Protein AF-A0A660TGI7-F1 (afdb_monomer_lite)

Secondary structure (DSSP, 8-state):
-----------------TT--HHHHHHHHHHHHHHHHTT-----TTTT-----S---HHHHHHHHHHHHHHHHHHHHHHHHHHHHHHHTT-TTTHHHHHHHHHHHHHHHHHHHHHHHHHHHHHHHHHHHHHHHHHHHHHHHHHHHHHHHHHHHHHHHHHHHHHHHHHHHHHTT--HHHHHHHHHHHHHHHHHHHHHHHHHHHHHHHHHHHHHHHHHHHHHHHHHHHHHHHHHHHHHHHHHHHHHHHHHHHHHHHHHHHHHHHHHHHHHHHHHHHHHHHHHHHHHHHHHHHHHHHHHHHHTT-HHHHHHHHHHHHHHHH-TTTTTSHHHHHHHHHHHHHHHHHHHHHHHHTT---THHHHHHHHHHHHHHHHHHHHHHHHHHHTT-HHHHHHHHHHHHHHSHHHHHHHHHHHHHHHHHHHHHHHHHHHHHHHHHHTT-HHHHHHHHHHHHHHS-TT-HHHHHHHHHHHHHHHHHHHHHHHHHHHHHHHHHHHHHHHHHHHHHHHHHHHHHHHHHHHHHHHHHHHHHHHHHHHHHHHHHHHHHHHHHHHHHHHHHHHHHHHHHHHHHHHHHHHHHHHHHHHHHHHHHHHHHHHHHHHHHHHHHHHHHHHHHHHHHHTT-

Radius of gyration: 73.75 Å; chains: 1; bounding box: 197×77×242 Å

Foldseek 3Di:
DDDDDDDDDPDPDDPPPPPDDPVVVVVVVVVVVVVVVVPDDDDDPPPPDDDDPDDPDVPVVVVVVVVVVCVVVVVVVVVVVVVVVVVVVVVVQPVLVVVLVVVLVVLVVVLVVVLVVLVVVLVVLVVVLVVLVVVLVVLVVVVVVVLVVLLVVLVVVLVVVLVVLLVVLVVVVDDPVVSVVVSVVVSVVSVVVSVVVSVVVVVVSVVVSVVVVVVSVVVSVVSVVVSVVSVVVSVVSVVVSVVVSVVSVVVSVVVVVVVVVVVVVVVVVVVVVVVLVVVLVVVVVVLVVLVVVLLVCVVVVVLVVSLVSLVVSLVVLPDPVQCVRVVSVVCSVVSVVVSVVSNVVSVCVVPDDDPVSVVVSVVVVLLVQLVVLQVQLVVCVVVVNNVSNVVSNVSSCVSVVVSVVVVVVVVVVLLVVLQVQLVVLLVQLVVCVVVLVLVSNLVSLVCSLVSHDPPPVVSNVSSVVSNVVSVVVVVVVVVVVVVVVVVVVVVVVVVVVVVVVVVVVVVVVVVVVVVVVVVVVVVVVVVVVVVVVVVVVVVVVVVVVVVVVVVVVVVVVVVVVVVVVVVVVVVVVVVVVVVVVVVVVVVVVVVVVVVVVVVVVVVVVVVVVVVVVVVVD

Sequence (617 aa):
MSEIIQNKAEDDQLYNIEGFSAEEQLEIRAQIDEISGQNRISISEELFQIIPSKRGGTLPLIINLLGIIAIVAGFFLTTRYFQEKEQAMAMEESSYESSEGSVIEELKRQAEEKLNQKQAEISQIQDELSKLDRESASLRESMDDQIKDKELELRLEMEAALADERARLQSQNISSADLEKQLETFQANRESAFKADIEKFKNESALAIEEKEAELAKAKQIANDILEQANRDKAAIKEDTIQREAELTQQFEAEKEALTRESTEATKKLQELSELQKNEQLIQDQLTGSYSSIIKSIAEGDYPEAKLQIEAVRELLDDPQILRLPSISKRKNIELYFLDSMEKEIQQAGVITTSDFTSMTRAAEVLLSARQSAEYGTEAEKEGKYYDAKRFYNDALATLPQISKAVESLQSIELGDRTAISTEYLNLGNTAIGSGKLNDAIKQYRSAAIGSAPDNIELITKAIDGIEQALQQDRDSALAKVKQDLQKLKSDNEDTVQTLNTEIESSKTDIEKLNSDLALLEKNNTELENEKSKLEQTVADIDKLTSKLEESKKTIDQLNQDLASSTETIDGLNTEARKSAFTIETLNKKAARAVNRAENLELELNDAVNQIVELIN

pLDDT: mean 80.13, std 14.68, range [34.88, 96.25]

Structure (mmCIF, N/CA/C/O backbone):
data_AF-A0A660TGI7-F1
#
_entry.id   AF-A0A660TGI7-F1
#
loop_
_atom_site.group_PDB
_atom_site.id
_atom_site.type_symbol
_atom_site.label_atom_id
_atom_site.label_alt_id
_atom_site.label_comp_id
_atom_site.label_asym_id
_atom_site.label_entity_id
_atom_site.label_seq_id
_atom_site.pdbx_PDB_ins_code
_atom_site.Cartn_x
_atom_site.Cartn_y
_atom_site.Cartn_z
_atom_site.occupancy
_atom_site.B_iso_or_equiv
_atom_site.auth_seq_id
_atom_site.auth_comp_id
_atom_site.auth_asym_id
_atom_site.auth_atom_id
_atom_site.pdbx_PDB_model_num
ATOM 1 N N . MET A 1 1 ? 80.776 -63.688 -18.255 1.00 38.75 1 MET A N 1
ATOM 2 C CA . MET A 1 1 ? 79.925 -63.326 -19.402 1.00 38.75 1 MET A CA 1
ATOM 3 C C . MET A 1 1 ? 79.112 -62.117 -18.953 1.00 38.75 1 MET A C 1
ATOM 5 O O . MET A 1 1 ? 78.231 -62.311 -18.133 1.00 38.75 1 MET A O 1
ATOM 9 N N . SER A 1 2 ? 79.659 -60.895 -19.047 1.00 35.59 2 SER A N 1
ATOM 10 C CA . SER A 1 2 ? 79.488 -59.944 -20.178 1.00 35.59 2 SER A CA 1
ATOM 11 C C . SER A 1 2 ? 77.995 -59.649 -20.393 1.00 35.59 2 SER A C 1
ATOM 13 O O . SER A 1 2 ? 77.280 -60.566 -20.760 1.00 35.59 2 SER A O 1
ATOM 15 N N . GLU A 1 3 ? 77.443 -58.474 -20.090 1.00 36.66 3 GLU A N 1
ATOM 16 C CA . GLU A 1 3 ? 77.910 -57.120 -20.408 1.00 36.66 3 GLU A CA 1
ATOM 17 C C . GLU A 1 3 ? 77.632 -56.090 -19.304 1.00 36.66 3 GLU A C 1
ATOM 19 O O . GLU A 1 3 ? 76.648 -56.146 -18.571 1.00 36.66 3 GLU A O 1
ATOM 24 N N . ILE A 1 4 ? 78.546 -55.127 -19.247 1.00 37.06 4 ILE A N 1
ATOM 25 C CA . ILE A 1 4 ? 78.492 -53.876 -18.503 1.00 37.06 4 ILE A CA 1
ATOM 26 C C . ILE A 1 4 ? 77.786 -52.863 -19.407 1.00 37.06 4 ILE A C 1
ATOM 28 O O . ILE A 1 4 ? 78.286 -52.587 -20.494 1.00 37.06 4 ILE A O 1
ATOM 32 N N . ILE A 1 5 ? 76.683 -52.268 -18.951 1.00 43.22 5 ILE A N 1
ATOM 33 C CA . ILE A 1 5 ? 76.206 -50.986 -19.484 1.00 43.22 5 ILE A CA 1
ATOM 34 C C . ILE A 1 5 ? 76.422 -49.949 -18.387 1.00 43.22 5 ILE A C 1
ATOM 36 O O . ILE A 1 5 ? 75.661 -49.836 -17.429 1.00 43.22 5 ILE A O 1
ATOM 40 N N . GLN A 1 6 ? 77.536 -49.232 -18.525 1.00 36.91 6 GLN A N 1
ATOM 41 C CA . GLN A 1 6 ? 77.757 -47.936 -17.903 1.00 36.91 6 GLN A CA 1
ATOM 42 C C . GLN A 1 6 ? 76.771 -46.950 -18.528 1.00 36.91 6 GLN A C 1
ATOM 44 O O . GLN A 1 6 ? 76.826 -46.730 -19.734 1.00 36.91 6 GLN A O 1
ATOM 49 N N . ASN A 1 7 ? 75.928 -46.317 -17.715 1.00 34.88 7 ASN A N 1
ATOM 50 C CA . ASN A 1 7 ? 75.354 -45.030 -18.083 1.00 34.88 7 ASN A CA 1
ATOM 51 C C . ASN A 1 7 ? 75.832 -44.003 -17.059 1.00 34.88 7 ASN A C 1
ATOM 53 O O . ASN A 1 7 ? 75.334 -43.900 -15.940 1.00 34.88 7 ASN A O 1
ATOM 57 N N . LYS A 1 8 ? 76.928 -43.356 -17.448 1.00 35.53 8 LYS A N 1
ATOM 58 C CA . LYS A 1 8 ? 77.575 -42.238 -16.779 1.00 35.53 8 LYS A CA 1
ATOM 59 C C . LYS A 1 8 ? 76.734 -41.012 -17.125 1.00 35.53 8 LYS A C 1
ATOM 61 O O . LYS A 1 8 ? 76.671 -40.649 -18.292 1.00 35.53 8 LYS A O 1
ATOM 66 N N . ALA A 1 9 ? 76.053 -40.441 -16.135 1.00 37.44 9 ALA A N 1
ATOM 67 C CA . ALA A 1 9 ? 75.358 -39.175 -16.305 1.00 37.44 9 ALA A CA 1
ATOM 68 C C . ALA A 1 9 ? 76.397 -38.086 -16.603 1.00 37.44 9 ALA A C 1
ATOM 70 O O . ALA A 1 9 ? 77.272 -37.800 -15.784 1.00 37.44 9 ALA A O 1
ATOM 71 N N . GLU A 1 10 ? 76.331 -37.561 -17.821 1.00 41.91 10 GLU A N 1
ATOM 72 C CA . GLU A 1 10 ? 76.831 -36.243 -18.175 1.00 41.91 10 GLU A CA 1
ATOM 73 C C . GLU A 1 10 ? 75.951 -35.220 -17.455 1.00 41.91 10 GLU A C 1
ATOM 75 O O . GLU A 1 10 ? 74.806 -35.022 -17.835 1.00 41.91 10 GLU A O 1
ATOM 80 N N . ASP A 1 11 ? 76.478 -34.614 -16.396 1.00 40.75 11 ASP A N 1
ATOM 81 C CA . ASP A 1 11 ? 75.988 -33.343 -15.855 1.00 40.75 11 ASP A CA 1
ATOM 82 C C . ASP A 1 11 ? 77.195 -32.596 -15.277 1.00 40.75 11 ASP A C 1
ATOM 84 O O . ASP A 1 11 ? 77.340 -32.355 -14.084 1.00 40.75 11 ASP A O 1
ATOM 88 N N . ASP A 1 12 ? 78.132 -32.299 -16.177 1.00 46.47 12 ASP A N 1
ATOM 89 C CA . ASP A 1 12 ? 79.212 -31.338 -15.965 1.00 46.47 12 ASP A CA 1
ATOM 90 C C . ASP A 1 12 ? 78.967 -30.185 -16.952 1.00 46.47 12 ASP A C 1
ATOM 92 O O . ASP A 1 12 ? 79.667 -30.002 -17.950 1.00 46.47 12 ASP A O 1
ATOM 96 N N . GLN A 1 13 ? 77.890 -29.431 -16.712 1.00 42.09 13 GLN A N 1
ATOM 97 C CA . GLN A 1 13 ? 77.684 -28.121 -17.322 1.00 42.09 13 GLN A CA 1
ATOM 98 C C . GLN A 1 13 ? 77.611 -27.043 -16.242 1.00 42.09 13 GLN A C 1
ATOM 100 O O . GLN A 1 13 ? 76.618 -26.854 -15.548 1.00 42.09 13 GLN A O 1
ATOM 105 N N . LEU A 1 14 ? 78.755 -26.370 -16.129 1.00 41.22 14 LEU A N 1
ATOM 106 C CA . LEU A 1 14 ? 78.992 -25.005 -15.678 1.00 41.22 14 LEU A CA 1
ATOM 107 C C . LEU A 1 14 ? 77.749 -24.176 -15.299 1.00 41.22 14 LEU A C 1
ATOM 109 O O . LEU A 1 14 ? 77.090 -23.599 -16.160 1.00 41.22 14 LEU A O 1
ATOM 113 N N . TYR A 1 15 ? 77.601 -23.916 -14.000 1.00 47.25 15 TYR A N 1
ATOM 114 C CA . TYR A 1 15 ? 77.160 -22.607 -13.519 1.00 47.25 15 TYR A CA 1
ATOM 115 C C . TYR A 1 15 ? 78.355 -21.913 -12.868 1.00 47.25 15 TYR A C 1
ATOM 117 O O . TYR A 1 15 ? 78.576 -22.000 -11.662 1.00 47.25 15 TYR A O 1
ATOM 125 N N . ASN A 1 16 ? 79.157 -21.234 -13.689 1.00 50.06 16 ASN A N 1
ATOM 126 C CA . ASN A 1 16 ? 80.041 -20.187 -13.191 1.00 50.06 16 ASN A CA 1
ATOM 127 C C . ASN A 1 16 ? 79.142 -18.984 -12.886 1.00 50.06 16 ASN A C 1
ATOM 129 O O . ASN A 1 16 ? 78.763 -18.241 -13.788 1.00 50.06 16 ASN A O 1
ATOM 133 N N . ILE A 1 17 ? 78.728 -18.843 -11.628 1.00 54.16 17 ILE A N 1
ATOM 134 C CA . ILE A 1 17 ? 78.003 -17.655 -11.180 1.00 54.16 17 ILE A CA 1
ATOM 135 C C . ILE A 1 17 ? 79.047 -16.543 -11.032 1.00 54.16 17 ILE A C 1
ATOM 137 O O . ILE A 1 17 ? 79.748 -16.465 -10.022 1.00 54.16 17 ILE A O 1
ATOM 141 N N . GLU A 1 18 ? 79.205 -15.724 -12.071 1.00 54.88 18 GLU A N 1
ATOM 142 C CA . GLU A 1 18 ? 80.010 -14.504 -11.993 1.00 54.88 18 GLU A CA 1
ATOM 143 C C . GLU A 1 18 ? 79.379 -13.534 -10.986 1.00 54.88 18 GLU A C 1
ATOM 145 O O . GLU A 1 18 ? 78.191 -13.226 -11.064 1.00 54.88 18 GLU A O 1
ATOM 150 N N . GLY A 1 19 ? 80.190 -13.059 -10.036 1.00 57.53 19 GLY A N 1
ATOM 151 C CA . GLY A 1 19 ? 79.794 -12.057 -9.040 1.00 57.53 19 GLY A CA 1
ATOM 152 C C . GLY A 1 19 ? 80.008 -12.451 -7.577 1.00 57.53 19 GLY A C 1
ATOM 153 O O . GLY A 1 19 ? 79.919 -11.574 -6.726 1.00 57.53 19 GLY A O 1
ATOM 154 N N . PHE A 1 20 ? 80.342 -13.711 -7.280 1.00 59.25 20 PHE A N 1
ATOM 155 C CA . PHE A 1 20 ? 80.609 -14.180 -5.912 1.00 59.25 20 PHE A CA 1
ATOM 156 C C . PHE A 1 20 ? 82.044 -14.684 -5.762 1.00 59.25 20 PHE A C 1
ATOM 158 O O . PHE A 1 20 ? 82.578 -15.364 -6.642 1.00 59.25 20 PHE A O 1
ATOM 165 N N . SER A 1 21 ? 82.673 -14.350 -4.640 1.00 69.12 21 SER A N 1
ATOM 166 C CA . SER A 1 21 ? 83.994 -14.851 -4.269 1.00 69.12 21 SER A CA 1
ATOM 167 C C . SER A 1 21 ? 83.955 -16.357 -3.958 1.00 69.12 21 SER A C 1
ATOM 169 O O . SER A 1 21 ? 82.910 -16.927 -3.642 1.00 69.12 21 SER A O 1
ATOM 171 N N . ALA A 1 22 ? 85.108 -17.030 -4.035 1.00 64.81 22 ALA A N 1
ATOM 172 C CA . ALA A 1 22 ? 85.204 -18.467 -3.754 1.00 64.81 22 ALA A CA 1
ATOM 173 C C . ALA A 1 22 ? 84.795 -18.835 -2.309 1.00 64.81 22 ALA A C 1
ATOM 175 O O . ALA A 1 22 ? 84.386 -19.969 -2.062 1.00 64.81 22 ALA A O 1
ATOM 176 N N . GLU A 1 23 ? 84.872 -17.885 -1.370 1.00 65.44 23 GLU A N 1
ATOM 177 C CA . GLU A 1 23 ? 84.398 -18.052 0.011 1.00 65.44 23 GLU A CA 1
ATOM 178 C C . GLU A 1 23 ? 82.865 -17.976 0.108 1.00 65.44 23 GLU A C 1
ATOM 180 O O . GLU A 1 23 ? 82.259 -18.831 0.751 1.00 65.44 23 GLU A O 1
ATOM 185 N N . GLU A 1 24 ? 82.216 -17.060 -0.616 1.00 61.16 24 GLU A N 1
ATOM 186 C CA . GLU A 1 24 ? 80.746 -16.942 -0.638 1.00 61.16 24 GLU A CA 1
ATOM 187 C C . GLU A 1 24 ? 80.073 -18.165 -1.277 1.00 61.16 24 GLU A C 1
ATOM 189 O O . GLU A 1 24 ? 79.011 -18.604 -0.840 1.00 61.16 24 GLU A O 1
ATOM 194 N N . GLN A 1 25 ? 80.708 -18.787 -2.274 1.00 66.12 25 GLN A N 1
ATOM 195 C CA . GLN A 1 25 ? 80.192 -20.023 -2.874 1.00 66.12 25 GLN A CA 1
ATOM 196 C C . GLN A 1 25 ? 80.262 -21.227 -1.918 1.00 66.12 25 GLN A C 1
ATOM 198 O O . GLN A 1 25 ? 79.430 -22.133 -2.010 1.00 66.12 25 GLN A O 1
ATOM 203 N N . LEU A 1 26 ? 81.233 -21.249 -0.999 1.00 70.19 26 LEU A N 1
ATOM 204 C CA . LEU A 1 26 ? 81.331 -22.271 0.048 1.00 70.19 26 LEU A CA 1
ATOM 205 C C . LEU A 1 26 ? 80.289 -22.048 1.150 1.00 70.19 26 LEU A C 1
ATOM 207 O O . LEU A 1 26 ? 79.690 -23.015 1.619 1.00 70.19 26 LEU A O 1
ATOM 211 N N . GLU A 1 27 ? 80.019 -20.794 1.510 1.00 67.69 27 GLU A N 1
ATOM 212 C CA . GLU A 1 27 ? 79.008 -20.434 2.509 1.00 67.69 27 GLU A CA 1
ATOM 213 C C . GLU A 1 27 ? 77.580 -20.728 2.022 1.00 67.69 27 GLU A C 1
ATOM 215 O O . GLU A 1 27 ? 76.783 -21.316 2.753 1.00 67.69 27 GLU A O 1
ATOM 220 N N . ILE A 1 28 ? 77.278 -20.440 0.751 1.00 66.75 28 ILE A N 1
ATOM 221 C CA . ILE A 1 28 ? 75.985 -20.776 0.133 1.00 66.75 28 ILE A CA 1
ATOM 222 C C . ILE A 1 28 ? 75.769 -22.296 0.097 1.00 66.75 28 ILE A C 1
ATOM 224 O O . ILE A 1 28 ? 74.666 -22.772 0.361 1.00 66.75 28 ILE A O 1
ATOM 228 N N . ARG A 1 29 ? 76.816 -23.087 -0.177 1.00 67.06 29 ARG A N 1
ATOM 229 C CA . ARG A 1 29 ? 76.722 -24.558 -0.138 1.00 67.06 29 ARG A CA 1
ATOM 230 C C . ARG A 1 29 ? 76.482 -25.082 1.276 1.00 67.06 29 ARG A C 1
ATOM 232 O O . ARG A 1 29 ? 75.646 -25.963 1.448 1.00 67.06 29 ARG A O 1
ATOM 239 N N . ALA A 1 30 ? 77.148 -24.507 2.277 1.00 70.62 30 ALA A N 1
ATOM 240 C CA . ALA A 1 30 ? 76.922 -24.862 3.675 1.00 70.62 30 ALA A CA 1
ATOM 241 C C . ALA A 1 30 ? 75.482 -24.545 4.124 1.00 70.62 30 ALA A C 1
ATOM 243 O O . ALA A 1 30 ? 74.854 -25.373 4.780 1.00 70.62 30 ALA A O 1
ATOM 244 N N . GLN A 1 31 ? 74.921 -23.405 3.701 1.00 65.25 31 GLN A N 1
ATOM 245 C CA . GLN A 1 31 ? 73.529 -23.038 3.992 1.00 65.25 31 GLN A CA 1
ATOM 246 C C . GLN A 1 31 ? 72.509 -23.940 3.275 1.00 65.25 31 GLN A C 1
ATOM 248 O O . GLN A 1 31 ? 71.467 -24.262 3.844 1.00 65.25 31 GLN A O 1
ATOM 253 N N . ILE A 1 32 ? 72.801 -24.398 2.051 1.00 60.56 32 ILE A N 1
ATOM 254 C CA . ILE A 1 32 ? 71.945 -25.354 1.327 1.00 60.56 32 ILE A CA 1
ATOM 255 C C . ILE A 1 32 ? 71.936 -26.722 2.025 1.00 60.56 32 ILE A C 1
ATOM 257 O O . ILE A 1 32 ? 70.864 -27.308 2.188 1.00 60.56 32 ILE A O 1
ATOM 261 N N . ASP A 1 33 ? 73.087 -27.214 2.488 1.00 62.25 33 ASP A N 1
ATOM 262 C CA . ASP A 1 33 ? 73.165 -28.481 3.226 1.00 62.25 33 ASP A CA 1
ATOM 263 C C . ASP A 1 33 ? 72.492 -28.392 4.611 1.00 62.25 33 ASP A C 1
ATOM 265 O O . ASP A 1 33 ? 71.848 -29.349 5.048 1.00 62.25 33 ASP A O 1
ATOM 269 N N . GLU A 1 34 ? 72.550 -27.234 5.276 1.00 64.38 34 GLU A N 1
ATOM 270 C CA . GLU A 1 34 ? 71.865 -26.986 6.553 1.00 64.38 34 GLU A CA 1
ATOM 271 C C . GLU A 1 34 ? 70.332 -26.934 6.396 1.00 64.38 34 GLU A C 1
ATOM 273 O O . GLU A 1 34 ? 69.601 -27.557 7.175 1.00 64.38 34 GLU A O 1
ATOM 278 N N . ILE A 1 35 ? 69.830 -26.293 5.333 1.00 58.56 35 ILE A N 1
ATOM 279 C CA . ILE A 1 35 ? 68.392 -26.233 5.011 1.00 58.56 35 ILE A CA 1
ATOM 280 C C . ILE A 1 35 ? 67.869 -27.595 4.511 1.00 58.56 35 ILE A C 1
ATOM 282 O O . ILE A 1 35 ? 66.729 -27.971 4.799 1.00 58.56 35 ILE A O 1
ATOM 286 N N . SER A 1 36 ? 68.703 -28.381 3.824 1.00 54.50 36 SER A N 1
ATOM 287 C CA . SER A 1 36 ? 68.361 -29.736 3.364 1.00 54.50 36 SER A CA 1
ATOM 288 C C . SER A 1 36 ? 68.425 -30.781 4.496 1.00 54.50 36 SER A C 1
ATOM 290 O O . SER A 1 36 ? 67.695 -31.777 4.481 1.00 54.50 36 SER A O 1
ATOM 292 N N . GLY A 1 37 ? 69.231 -30.532 5.536 1.00 56.31 37 GLY A N 1
ATOM 293 C CA . GLY A 1 37 ? 69.324 -31.363 6.741 1.00 56.31 37 GLY A CA 1
ATOM 294 C C . GLY A 1 37 ? 68.135 -31.233 7.703 1.00 56.31 37 GLY A C 1
ATOM 295 O O . GLY A 1 37 ? 67.756 -32.222 8.332 1.00 56.31 37 GLY A O 1
ATOM 296 N N . GLN A 1 38 ? 67.503 -30.055 7.793 1.00 53.12 38 GLN A N 1
ATOM 297 C CA . GLN A 1 38 ? 66.392 -29.799 8.728 1.00 53.12 38 GLN A CA 1
ATOM 298 C C . GLN A 1 38 ? 65.009 -30.289 8.249 1.00 53.12 38 GLN A C 1
ATOM 300 O O . GLN A 1 38 ? 64.080 -30.328 9.051 1.00 53.12 38 GLN A O 1
ATOM 305 N N . ASN A 1 39 ? 64.864 -30.728 6.990 1.00 47.66 39 ASN A N 1
ATOM 306 C CA . ASN A 1 39 ? 63.575 -31.147 6.407 1.00 47.66 39 ASN A CA 1
ATOM 307 C C . ASN A 1 39 ? 63.543 -32.585 5.851 1.00 47.66 39 ASN A C 1
ATOM 309 O O . ASN A 1 39 ? 62.705 -32.922 5.011 1.00 47.66 39 ASN A O 1
ATOM 313 N N . ARG A 1 40 ? 64.408 -33.486 6.336 1.00 44.09 40 ARG A N 1
ATOM 314 C CA . ARG A 1 40 ? 64.270 -34.920 6.033 1.00 44.09 40 ARG A CA 1
ATOM 315 C C . ARG A 1 40 ? 63.179 -35.562 6.894 1.00 44.09 40 ARG A C 1
ATOM 317 O O . ARG A 1 40 ? 63.419 -35.968 8.027 1.00 44.09 40 ARG A O 1
ATOM 324 N N . ILE A 1 41 ? 61.987 -35.716 6.321 1.00 44.06 41 ILE A N 1
ATOM 325 C CA . ILE A 1 41 ? 60.965 -36.636 6.835 1.00 44.06 41 ILE A CA 1
ATOM 326 C C . ILE A 1 41 ? 61.448 -38.065 6.552 1.00 44.06 41 ILE A C 1
ATOM 328 O O . ILE A 1 41 ? 61.533 -38.491 5.400 1.00 44.06 41 ILE A O 1
ATOM 332 N N . SER A 1 42 ? 61.792 -38.804 7.605 1.00 45.47 42 SER A N 1
ATOM 333 C CA . SER A 1 42 ? 62.119 -40.229 7.530 1.00 45.47 42 SER A CA 1
ATOM 334 C C . SER A 1 42 ? 60.865 -41.030 7.172 1.00 45.47 42 SER A C 1
ATOM 336 O O . SER A 1 42 ? 59.950 -41.155 7.983 1.00 45.47 42 SER A O 1
ATOM 338 N N . ILE A 1 43 ? 60.817 -41.570 5.956 1.00 46.75 43 ILE A N 1
ATOM 339 C CA . ILE A 1 43 ? 59.764 -42.485 5.505 1.00 46.75 43 ILE A CA 1
ATOM 340 C C . ILE A 1 43 ? 60.006 -43.840 6.184 1.00 46.75 43 ILE A C 1
ATOM 342 O O . ILE A 1 43 ? 60.960 -44.536 5.840 1.00 46.75 43 ILE A O 1
ATOM 346 N N . SER A 1 44 ? 59.176 -44.204 7.165 1.00 47.66 44 SER A N 1
ATOM 347 C CA . SER A 1 44 ? 59.139 -45.551 7.744 1.00 47.66 44 SER A CA 1
ATOM 348 C C . SER A 1 44 ? 58.036 -46.400 7.099 1.00 47.66 44 SER A C 1
ATOM 350 O O . SER A 1 44 ? 56.984 -45.910 6.688 1.00 47.66 44 SER A O 1
ATOM 352 N N . GLU A 1 45 ? 58.294 -47.703 7.017 1.00 49.69 45 GLU A N 1
ATOM 353 C CA . GLU A 1 45 ? 57.546 -48.714 6.251 1.00 49.69 45 GLU A CA 1
ATOM 354 C C . GLU A 1 45 ? 56.167 -49.090 6.849 1.00 49.69 45 GLU A C 1
ATOM 356 O O . GLU A 1 45 ? 55.497 -49.996 6.363 1.00 49.69 45 GLU A O 1
ATOM 361 N N . GLU A 1 46 ? 55.693 -48.354 7.862 1.00 48.84 46 GLU A N 1
ATOM 362 C CA . GLU A 1 46 ? 54.338 -48.481 8.431 1.00 48.84 46 GLU A CA 1
ATOM 363 C C . GLU A 1 46 ? 53.295 -47.562 7.759 1.00 48.84 46 GLU A C 1
ATOM 365 O O . GLU A 1 46 ? 52.098 -47.715 7.993 1.00 48.84 46 GLU A O 1
ATOM 370 N N . LEU A 1 47 ? 53.704 -46.650 6.864 1.00 44.44 47 LEU A N 1
ATOM 371 C CA . LEU A 1 47 ? 52.797 -45.710 6.178 1.00 44.44 47 LEU A CA 1
ATOM 372 C C . LEU A 1 47 ? 52.082 -46.286 4.934 1.00 44.44 47 LEU A C 1
ATOM 374 O O . LEU A 1 47 ? 51.299 -45.582 4.299 1.00 44.44 47 LEU A O 1
ATOM 378 N N . PHE A 1 48 ? 52.306 -47.562 4.595 1.00 46.09 48 PHE A N 1
ATOM 379 C CA . PHE A 1 48 ? 51.778 -48.201 3.375 1.00 46.09 48 PHE A CA 1
ATOM 380 C C . PHE A 1 48 ? 50.744 -49.320 3.600 1.00 46.09 48 PHE A C 1
ATOM 382 O O . PHE A 1 48 ? 50.472 -50.093 2.682 1.00 46.09 48 PHE A O 1
ATOM 389 N N . GLN A 1 49 ? 50.094 -49.403 4.765 1.00 51.59 49 GLN A N 1
ATOM 390 C CA . GLN A 1 49 ? 48.932 -50.290 4.943 1.00 51.59 49 GLN A CA 1
ATOM 391 C C . GLN A 1 49 ? 47.616 -49.506 4.983 1.00 51.59 49 GLN A C 1
ATOM 393 O O . GLN A 1 49 ? 47.081 -49.184 6.041 1.00 51.59 49 GLN A O 1
ATOM 398 N N . ILE A 1 50 ? 47.055 -49.236 3.801 1.00 48.75 50 ILE A N 1
ATOM 399 C CA . ILE A 1 50 ? 45.677 -48.751 3.661 1.00 48.75 50 ILE A CA 1
ATOM 400 C C . ILE A 1 50 ? 44.748 -49.963 3.553 1.00 48.75 50 ILE A C 1
ATOM 402 O O . ILE A 1 50 ? 44.666 -50.614 2.513 1.00 48.75 50 ILE A O 1
ATOM 406 N N . ILE A 1 51 ? 44.009 -50.244 4.627 1.00 50.94 51 ILE A N 1
ATOM 407 C CA . ILE A 1 51 ? 42.835 -51.122 4.598 1.00 50.94 51 ILE A CA 1
ATOM 408 C C . ILE A 1 51 ? 41.624 -50.251 4.206 1.00 50.94 51 ILE A C 1
ATOM 410 O O . ILE A 1 51 ? 41.267 -49.337 4.953 1.00 50.94 51 ILE A O 1
ATOM 414 N N . PRO A 1 52 ? 40.970 -50.477 3.051 1.00 47.53 52 PRO A N 1
ATOM 415 C CA . PRO A 1 52 ? 39.859 -49.639 2.603 1.00 47.53 52 PRO A CA 1
ATOM 416 C C . PRO A 1 52 ? 38.583 -49.925 3.409 1.00 47.53 52 PRO A C 1
ATOM 418 O O . PRO A 1 52 ? 38.040 -51.027 3.375 1.00 47.53 52 PRO A O 1
ATOM 421 N N . SER A 1 53 ? 38.066 -48.912 4.115 1.00 52.41 53 SER A N 1
ATOM 422 C CA . SER A 1 53 ? 36.899 -49.060 5.001 1.00 52.41 53 SER A CA 1
ATOM 423 C C . SER A 1 53 ? 35.537 -49.019 4.283 1.00 52.41 53 SER A C 1
ATOM 425 O O . SER A 1 53 ? 34.539 -49.431 4.873 1.00 52.41 53 SER A O 1
ATOM 427 N N . LYS A 1 54 ? 35.426 -48.578 3.015 1.00 50.31 54 LYS A N 1
ATOM 428 C CA . LYS A 1 54 ? 34.123 -48.532 2.310 1.00 50.31 54 LYS A CA 1
ATOM 429 C C . LYS A 1 54 ? 34.228 -48.866 0.818 1.00 50.31 54 LYS A C 1
ATOM 431 O O . LYS A 1 54 ? 35.067 -48.328 0.103 1.00 50.31 54 LYS A O 1
ATOM 436 N N . ARG A 1 55 ? 33.346 -49.764 0.357 1.00 48.84 55 ARG A N 1
ATOM 437 C CA . ARG A 1 55 ? 33.221 -50.232 -1.036 1.00 48.84 55 ARG A CA 1
ATOM 438 C C . ARG A 1 55 ? 32.821 -49.070 -1.960 1.00 48.84 55 ARG A C 1
ATOM 440 O O . ARG A 1 55 ? 31.732 -48.517 -1.824 1.00 48.84 55 ARG A O 1
ATOM 447 N N . GLY A 1 56 ? 33.699 -48.713 -2.897 1.00 49.53 56 GLY A N 1
ATOM 448 C CA . GLY A 1 56 ? 33.510 -47.628 -3.863 1.00 49.53 56 GLY A CA 1
ATOM 449 C C . GLY A 1 56 ? 32.581 -47.997 -5.020 1.00 49.53 56 GLY A C 1
ATOM 450 O O . GLY A 1 56 ? 33.051 -48.345 -6.096 1.00 49.53 56 GLY A O 1
ATOM 451 N N . GLY A 1 57 ? 31.267 -47.906 -4.802 1.00 55.41 57 GLY A N 1
ATOM 452 C CA . GLY A 1 57 ? 30.260 -48.029 -5.869 1.00 55.41 57 GLY A CA 1
ATOM 453 C C . GLY A 1 57 ? 29.467 -46.747 -6.153 1.00 55.41 57 GLY A C 1
ATOM 454 O O . GLY A 1 57 ? 28.909 -46.602 -7.233 1.00 55.41 57 GLY A O 1
ATOM 455 N N . THR A 1 58 ? 29.405 -45.802 -5.211 1.00 54.56 58 THR A N 1
ATOM 456 C CA . THR A 1 58 ? 28.447 -44.682 -5.269 1.00 54.56 58 THR A CA 1
ATOM 457 C C . THR A 1 58 ? 29.005 -43.406 -5.896 1.00 54.56 58 THR A C 1
ATOM 459 O O . THR A 1 58 ? 28.256 -42.677 -6.537 1.00 54.56 58 THR A O 1
ATOM 462 N N . LEU A 1 59 ? 30.310 -43.142 -5.776 1.00 52.84 59 LEU A N 1
ATOM 463 C CA . LEU A 1 59 ? 30.923 -41.923 -6.319 1.00 52.84 59 LEU A CA 1
ATOM 464 C C . LEU A 1 59 ? 30.827 -41.824 -7.861 1.00 52.84 59 LEU A C 1
ATOM 466 O O . LEU A 1 59 ? 30.423 -40.771 -8.349 1.00 52.84 59 LEU A O 1
ATOM 470 N N . PRO A 1 60 ? 31.092 -42.898 -8.641 1.00 55.69 60 PRO A N 1
ATOM 471 C CA . PRO A 1 60 ? 30.943 -42.852 -10.100 1.00 55.69 60 PRO A CA 1
ATOM 472 C C . PRO A 1 60 ? 29.483 -42.669 -10.537 1.00 55.69 60 PRO A C 1
ATOM 474 O O . PRO A 1 60 ? 29.207 -42.007 -11.533 1.00 55.69 60 PRO A O 1
ATOM 477 N N . LEU A 1 61 ? 28.535 -43.219 -9.769 1.00 57.50 61 LEU A N 1
ATOM 478 C CA . LEU A 1 61 ? 27.100 -43.078 -10.025 1.00 57.50 61 LEU A CA 1
ATOM 479 C C . LEU A 1 61 ? 26.616 -41.643 -9.801 1.00 57.50 61 LEU A C 1
ATOM 481 O O . LEU A 1 61 ? 25.858 -41.133 -10.617 1.00 57.50 61 LEU A O 1
ATOM 485 N N . ILE A 1 62 ? 27.084 -40.976 -8.742 1.00 62.00 62 ILE A N 1
ATOM 486 C CA . ILE A 1 62 ? 26.732 -39.576 -8.459 1.00 62.00 62 ILE A CA 1
ATOM 487 C C . ILE A 1 62 ? 27.314 -38.645 -9.528 1.00 62.00 62 ILE A C 1
ATOM 489 O O . ILE A 1 62 ? 26.626 -37.736 -9.982 1.00 62.00 62 ILE A O 1
ATOM 493 N N . ILE A 1 63 ? 28.548 -38.896 -9.973 1.00 66.38 63 ILE A N 1
ATOM 494 C CA . ILE A 1 63 ? 29.193 -38.096 -11.024 1.00 66.38 63 ILE A CA 1
ATOM 495 C C . ILE A 1 63 ? 28.462 -38.264 -12.361 1.00 66.38 63 ILE A C 1
ATOM 497 O O . ILE A 1 63 ? 28.156 -37.270 -13.016 1.00 66.38 63 ILE A O 1
ATOM 501 N N . ASN A 1 64 ? 28.099 -39.494 -12.738 1.00 56.19 64 ASN A N 1
ATOM 502 C CA . ASN A 1 64 ? 27.319 -39.727 -13.954 1.00 56.19 64 ASN A CA 1
ATOM 503 C C . ASN A 1 64 ? 25.904 -39.135 -13.857 1.00 56.19 64 ASN A C 1
ATOM 505 O O . ASN A 1 64 ? 25.404 -38.599 -14.842 1.00 56.19 64 ASN A O 1
ATOM 509 N N . LEU A 1 65 ? 25.274 -39.168 -12.678 1.00 60.22 65 LEU A N 1
ATOM 510 C CA . LEU A 1 65 ? 23.965 -38.551 -12.455 1.00 60.22 65 LEU A CA 1
ATOM 511 C C . LEU A 1 65 ? 24.034 -37.020 -12.570 1.00 60.22 65 LEU A C 1
ATOM 513 O O . LEU A 1 65 ? 23.183 -36.424 -13.225 1.00 60.22 65 LEU A O 1
ATOM 517 N N . LEU A 1 66 ? 25.068 -36.387 -12.006 1.00 59.81 66 LEU A N 1
ATOM 518 C CA . LEU A 1 66 ? 25.318 -34.951 -12.165 1.00 59.81 66 LEU A CA 1
ATOM 519 C C . LEU A 1 66 ? 25.621 -34.580 -13.621 1.00 59.81 66 LEU A C 1
ATOM 521 O O . LEU A 1 66 ? 25.133 -33.558 -14.095 1.00 59.81 66 LEU A O 1
ATOM 525 N N . GLY A 1 67 ? 26.352 -35.427 -14.349 1.00 65.00 67 GLY A N 1
ATOM 526 C CA . GLY A 1 67 ? 26.586 -35.258 -15.783 1.00 65.00 67 GLY A CA 1
ATOM 527 C C . GLY A 1 67 ? 25.291 -35.303 -16.599 1.00 65.00 67 GLY A C 1
ATOM 528 O O . GLY A 1 67 ? 25.065 -34.438 -17.440 1.00 65.00 67 GLY A O 1
ATOM 529 N N . ILE A 1 68 ? 24.396 -36.252 -16.309 1.00 64.50 68 ILE A N 1
ATOM 530 C CA . ILE A 1 68 ? 23.084 -36.348 -16.968 1.00 64.50 68 ILE A CA 1
ATOM 531 C C . ILE A 1 68 ? 22.219 -35.126 -16.636 1.00 64.50 68 ILE A C 1
ATOM 533 O O . ILE A 1 68 ? 21.617 -34.550 -17.537 1.00 64.50 68 ILE A O 1
ATOM 537 N N . ILE A 1 69 ? 22.196 -34.682 -15.375 1.00 62.00 69 ILE A N 1
ATOM 538 C CA . ILE A 1 69 ? 21.455 -33.479 -14.964 1.00 62.00 69 ILE A CA 1
ATOM 539 C C . ILE A 1 69 ? 22.006 -32.231 -15.668 1.00 62.00 69 ILE A C 1
ATOM 541 O O . ILE A 1 69 ? 21.221 -31.416 -16.141 1.00 62.00 69 ILE A O 1
ATOM 545 N N . ALA A 1 70 ? 23.327 -32.097 -15.805 1.00 69.06 70 ALA A N 1
ATOM 546 C CA . ALA A 1 70 ? 23.951 -30.981 -16.513 1.00 69.06 70 ALA A CA 1
ATOM 547 C C . ALA A 1 70 ? 23.650 -30.997 -18.020 1.00 69.06 70 ALA A C 1
ATOM 549 O O . ALA A 1 70 ? 23.412 -29.943 -18.602 1.00 69.06 70 ALA A O 1
ATOM 550 N N . ILE A 1 71 ? 23.598 -32.177 -18.648 1.00 67.44 71 ILE A N 1
ATOM 551 C CA . ILE A 1 71 ? 23.217 -32.320 -20.062 1.00 67.44 71 ILE A CA 1
ATOM 552 C C . ILE A 1 71 ? 21.733 -31.990 -20.255 1.00 67.44 71 ILE A C 1
ATOM 554 O O . ILE A 1 71 ? 21.394 -31.262 -21.182 1.00 67.44 71 ILE A O 1
ATOM 558 N N . VAL A 1 72 ? 20.849 -32.457 -19.368 1.00 67.00 72 VAL A N 1
ATOM 559 C CA . VAL A 1 72 ? 19.409 -32.150 -19.424 1.00 67.00 72 VAL A CA 1
ATOM 560 C C . VAL A 1 72 ? 19.152 -30.665 -19.161 1.00 67.00 72 VAL A C 1
ATOM 562 O O . VAL A 1 72 ? 18.366 -30.054 -19.877 1.00 67.00 72 VAL A O 1
ATOM 565 N N . ALA A 1 73 ? 19.844 -30.058 -18.195 1.00 62.72 73 ALA A N 1
ATOM 566 C CA . ALA A 1 73 ? 19.758 -28.625 -17.921 1.00 62.72 73 ALA A CA 1
ATOM 567 C C . ALA A 1 73 ? 20.343 -27.791 -19.067 1.00 62.72 73 ALA A C 1
ATOM 569 O O . ALA A 1 73 ? 19.751 -26.789 -19.454 1.00 62.72 73 ALA A O 1
ATOM 570 N N . GLY A 1 74 ? 21.461 -28.226 -19.653 1.00 65.75 74 GLY A N 1
ATOM 571 C CA . GLY A 1 74 ? 22.073 -27.595 -20.818 1.00 65.75 74 GLY A CA 1
ATOM 572 C C . GLY A 1 74 ? 21.157 -27.648 -22.035 1.00 65.75 74 GLY A C 1
ATOM 573 O O . GLY A 1 74 ? 20.944 -26.615 -22.665 1.00 65.75 74 GLY A O 1
ATOM 574 N N . PHE A 1 75 ? 20.549 -28.807 -22.311 1.00 70.25 75 PHE A N 1
ATOM 575 C CA . PHE A 1 75 ? 19.568 -28.985 -23.382 1.00 70.25 75 PHE A CA 1
ATOM 576 C C . PHE A 1 75 ? 18.303 -28.165 -23.113 1.00 70.25 75 PHE A C 1
ATOM 578 O O . PHE A 1 75 ? 17.832 -27.472 -24.002 1.00 70.25 75 PHE A O 1
ATOM 585 N N . PHE A 1 76 ? 17.791 -28.142 -21.880 1.00 72.56 76 PHE A N 1
ATOM 586 C CA . PHE A 1 76 ? 16.644 -27.311 -21.502 1.00 72.56 76 PHE A CA 1
ATOM 587 C C . PHE A 1 76 ? 16.931 -25.812 -21.670 1.00 72.56 76 PHE A C 1
ATOM 589 O O . PHE A 1 76 ? 16.110 -25.095 -22.233 1.00 72.56 76 PHE A O 1
ATOM 596 N N . LEU A 1 77 ? 18.111 -25.342 -21.254 1.00 67.56 77 LEU A N 1
ATOM 597 C CA . LEU A 1 77 ? 18.524 -23.945 -21.400 1.00 67.56 77 LEU A CA 1
ATOM 598 C C . LEU A 1 77 ? 18.757 -23.559 -22.861 1.00 67.56 77 LEU A C 1
ATOM 600 O O . LEU A 1 77 ? 18.341 -22.479 -23.258 1.00 67.56 77 LEU A O 1
ATOM 604 N N . THR A 1 78 ? 19.356 -24.431 -23.680 1.00 68.62 78 THR A N 1
ATOM 605 C CA . THR A 1 78 ? 19.505 -24.156 -25.120 1.00 68.62 78 THR A CA 1
ATOM 606 C C . THR A 1 78 ? 18.166 -24.209 -25.840 1.00 68.62 78 THR A C 1
ATOM 608 O O . THR A 1 78 ? 17.884 -23.310 -26.620 1.00 68.62 78 THR A O 1
ATOM 611 N N . THR A 1 79 ? 17.299 -25.179 -25.544 1.00 67.12 79 THR A N 1
ATOM 612 C CA . THR A 1 79 ? 15.961 -25.249 -26.158 1.00 67.12 79 THR A CA 1
ATOM 613 C C . THR A 1 79 ? 15.123 -24.027 -25.776 1.00 67.12 79 THR A C 1
ATOM 615 O O . THR A 1 79 ? 14.465 -23.452 -26.634 1.00 67.12 79 THR A O 1
ATOM 618 N N . ARG A 1 80 ? 15.214 -23.563 -24.522 1.00 71.25 80 ARG A N 1
ATOM 619 C CA . ARG A 1 80 ? 14.559 -22.334 -24.052 1.00 71.25 80 ARG A CA 1
ATOM 620 C C . ARG A 1 80 ? 15.140 -21.073 -24.699 1.00 71.25 80 ARG A C 1
ATOM 622 O O . ARG A 1 80 ? 14.383 -20.216 -25.129 1.00 71.25 80 ARG A O 1
ATOM 629 N N . TYR A 1 81 ? 16.463 -20.986 -24.822 1.00 66.50 81 TYR A N 1
ATOM 630 C CA . TYR A 1 81 ? 17.151 -19.854 -25.449 1.00 66.50 81 TYR A CA 1
ATOM 631 C C . TYR A 1 81 ? 16.891 -19.769 -26.965 1.00 66.50 81 TYR A C 1
ATOM 633 O O . TYR A 1 81 ? 16.771 -18.681 -27.523 1.00 66.50 81 TYR A O 1
ATOM 641 N N . PHE A 1 82 ? 16.761 -20.913 -27.646 1.00 56.44 82 PHE A N 1
ATOM 642 C CA . PHE A 1 82 ? 16.396 -20.957 -29.063 1.00 56.44 82 PHE A CA 1
ATOM 643 C C . PHE A 1 82 ? 14.891 -20.762 -29.293 1.00 56.44 82 PHE A C 1
ATOM 645 O O . PHE A 1 82 ? 14.536 -20.118 -30.275 1.00 56.44 82 PHE A O 1
ATOM 652 N N . GLN A 1 83 ? 14.017 -21.182 -28.368 1.00 55.91 83 GLN A N 1
ATOM 653 C CA . GLN A 1 83 ? 12.596 -20.802 -28.387 1.00 55.91 83 GLN A CA 1
ATOM 654 C C . GLN A 1 83 ? 12.397 -19.295 -28.155 1.00 55.91 83 GLN A C 1
ATOM 656 O O . GLN A 1 83 ? 11.568 -18.700 -28.833 1.00 55.91 83 GLN A O 1
ATOM 661 N N . GLU A 1 84 ? 13.201 -18.652 -27.298 1.00 50.62 84 GLU A N 1
ATOM 662 C CA . GLU A 1 84 ? 13.223 -17.185 -27.148 1.00 50.62 84 GLU A CA 1
ATOM 663 C C . GLU A 1 84 ? 13.684 -16.472 -28.435 1.00 50.62 84 GLU A C 1
ATOM 665 O O . GLU A 1 84 ? 13.211 -15.377 -28.728 1.00 50.62 84 GLU A O 1
ATOM 670 N N . LYS A 1 85 ? 14.552 -17.091 -29.252 1.00 48.44 85 LYS A N 1
ATOM 671 C CA . LYS A 1 85 ? 14.997 -16.519 -30.538 1.00 48.44 85 LYS A CA 1
ATOM 672 C C . LYS A 1 85 ? 14.083 -16.812 -31.731 1.00 48.44 85 LYS A C 1
ATOM 674 O O . LYS A 1 85 ? 13.989 -15.963 -32.612 1.00 48.44 85 LYS A O 1
ATOM 679 N N . GLU A 1 86 ? 13.404 -17.957 -31.774 1.00 44.97 86 GLU A N 1
ATOM 680 C CA . GLU A 1 86 ? 12.347 -18.203 -32.770 1.00 44.97 86 GLU A CA 1
ATOM 681 C C . GLU A 1 86 ? 11.105 -17.360 -32.472 1.00 44.97 86 GLU A C 1
ATOM 683 O O . GLU A 1 86 ? 10.470 -16.857 -33.397 1.00 44.97 86 GLU A O 1
ATOM 688 N N . GLN A 1 87 ? 10.814 -17.107 -31.192 1.00 43.00 87 GLN A N 1
ATOM 689 C CA . GLN A 1 87 ? 9.801 -16.134 -30.808 1.00 43.00 87 GLN A CA 1
ATOM 690 C C . GLN A 1 87 ? 10.259 -14.700 -31.086 1.00 43.00 87 GLN A C 1
ATOM 692 O O . GLN A 1 87 ? 9.439 -13.938 -31.560 1.00 43.00 87 GLN A O 1
ATOM 697 N N . ALA A 1 88 ? 11.538 -14.327 -30.966 1.00 39.19 88 ALA A N 1
ATOM 698 C CA . ALA A 1 88 ? 12.005 -12.974 -31.318 1.00 39.19 88 ALA A CA 1
ATOM 699 C C . ALA A 1 88 ? 11.814 -12.575 -32.801 1.00 39.19 88 ALA A C 1
ATOM 701 O O . ALA A 1 88 ? 11.803 -11.386 -33.097 1.00 39.19 88 ALA A O 1
ATOM 702 N N . MET A 1 89 ? 11.620 -13.527 -33.726 1.00 37.00 89 MET A N 1
ATOM 703 C CA . MET A 1 89 ? 11.251 -13.230 -35.125 1.00 37.00 89 MET A CA 1
ATOM 704 C C . MET A 1 89 ? 9.735 -13.281 -35.396 1.00 37.00 89 MET A C 1
ATOM 706 O O . MET A 1 89 ? 9.302 -12.924 -36.487 1.00 37.00 89 MET A O 1
ATOM 710 N N . ALA A 1 90 ? 8.923 -13.670 -34.407 1.00 41.06 90 ALA A N 1
ATOM 711 C CA . ALA A 1 90 ? 7.456 -13.605 -34.435 1.00 41.06 90 ALA A CA 1
ATOM 712 C C . ALA A 1 90 ? 6.856 -12.694 -33.327 1.00 41.06 90 ALA A C 1
ATOM 714 O O . ALA A 1 90 ? 5.645 -12.502 -33.282 1.00 41.06 90 ALA A O 1
ATOM 715 N N . MET A 1 91 ? 7.685 -12.124 -32.440 1.00 39.88 91 MET A N 1
ATOM 716 C CA . MET A 1 91 ? 7.320 -11.333 -31.246 1.00 39.88 91 MET A CA 1
ATOM 717 C C . MET A 1 91 ? 7.395 -9.821 -31.451 1.00 39.88 91 MET A C 1
ATOM 719 O O . MET A 1 91 ? 7.174 -9.078 -30.494 1.00 39.88 91 MET A O 1
ATOM 723 N N . GLU A 1 92 ? 7.685 -9.329 -32.652 1.00 40.53 92 GLU A N 1
ATOM 724 C CA . GLU A 1 92 ? 7.596 -7.881 -32.877 1.00 40.53 92 GLU A CA 1
ATOM 725 C C . GLU A 1 92 ? 6.127 -7.408 -32.905 1.00 40.53 92 GLU A C 1
ATOM 727 O O . GLU A 1 92 ? 5.851 -6.247 -32.631 1.00 40.53 92 GLU A O 1
ATOM 732 N N . GLU A 1 93 ? 5.169 -8.328 -33.094 1.00 42.56 93 GLU A N 1
ATOM 733 C CA . GLU A 1 93 ? 3.728 -8.028 -33.088 1.00 42.56 93 GLU A CA 1
ATOM 734 C C . GLU A 1 93 ? 3.008 -8.456 -31.786 1.00 42.56 93 GLU A C 1
ATOM 736 O O . GLU A 1 93 ? 1.979 -7.884 -31.442 1.00 42.56 93 GLU A O 1
ATOM 741 N N . SER A 1 94 ? 3.549 -9.409 -31.005 1.00 42.34 94 SER A N 1
ATOM 742 C CA . SER A 1 94 ? 2.850 -9.983 -29.833 1.00 42.34 94 SER A CA 1
ATOM 743 C C . SER A 1 94 ? 3.351 -9.522 -28.457 1.00 42.34 94 SER A C 1
ATOM 745 O O . SER A 1 94 ? 2.731 -9.862 -27.449 1.00 42.34 94 SER A O 1
ATOM 747 N N . SER A 1 95 ? 4.475 -8.797 -28.361 1.00 41.38 95 SER A N 1
ATOM 748 C CA . SER A 1 95 ? 4.959 -8.301 -27.056 1.00 41.38 95 SER A CA 1
ATOM 749 C C . SER A 1 95 ? 4.218 -7.049 -26.572 1.00 41.38 95 SER A C 1
ATOM 751 O O . SER A 1 95 ? 4.124 -6.840 -25.365 1.00 41.38 95 SER A O 1
ATOM 753 N N . TYR A 1 96 ? 3.607 -6.286 -27.484 1.00 45.66 96 TYR A N 1
ATOM 754 C CA . TYR A 1 96 ? 2.781 -5.124 -27.146 1.00 45.66 96 TYR A CA 1
ATOM 755 C C . TYR A 1 96 ? 1.457 -5.532 -26.474 1.00 45.66 96 TYR A C 1
ATOM 757 O O . TYR A 1 96 ? 1.086 -4.978 -25.442 1.00 45.66 96 TYR A O 1
ATOM 765 N N . GLU A 1 97 ? 0.811 -6.599 -26.954 1.00 48.88 97 GLU A N 1
ATOM 766 C CA . GLU A 1 97 ? -0.524 -7.020 -26.496 1.00 48.88 97 GLU A CA 1
ATOM 767 C C . GLU A 1 97 ? -0.533 -7.573 -25.048 1.00 48.88 97 GLU A C 1
ATOM 769 O O . GLU A 1 97 ? -1.536 -7.480 -24.338 1.00 48.88 97 GLU A O 1
ATOM 774 N N . SER A 1 98 ? 0.600 -8.099 -24.558 1.00 56.31 98 SER A N 1
ATOM 775 C CA . SER A 1 98 ? 0.701 -8.682 -23.207 1.00 56.31 98 SER A CA 1
ATOM 776 C C . SER A 1 98 ? 0.881 -7.644 -22.094 1.00 56.31 98 SER A C 1
ATOM 778 O O . SER A 1 98 ? 0.457 -7.894 -20.964 1.00 56.31 98 SER A O 1
ATOM 780 N N . SER A 1 99 ? 1.517 -6.504 -22.368 1.00 58.56 99 SER A N 1
ATOM 781 C CA . SER A 1 99 ? 1.691 -5.426 -21.385 1.00 58.56 99 SER A CA 1
ATOM 782 C C . SER A 1 99 ? 0.416 -4.598 -21.217 1.00 58.56 99 SER A C 1
ATOM 784 O O . SER A 1 99 ? 0.055 -4.263 -20.091 1.00 58.56 99 SER A O 1
ATOM 786 N N . GLU A 1 100 ? -0.320 -4.345 -22.299 1.00 64.19 100 GLU A N 1
ATOM 787 C CA . GLU A 1 100 ? -1.547 -3.532 -22.302 1.00 64.19 100 GLU A CA 1
ATOM 788 C C . GLU A 1 100 ? -2.695 -4.216 -21.544 1.00 64.19 100 GLU A C 1
ATOM 790 O O . GLU A 1 100 ? -3.319 -3.616 -20.662 1.00 64.19 100 GLU A O 1
ATOM 795 N N . GLY A 1 101 ? -2.903 -5.514 -21.799 1.00 71.75 101 GLY A N 1
ATOM 796 C CA . GLY A 1 101 ? -3.879 -6.323 -21.066 1.00 71.75 101 GLY A CA 1
ATOM 797 C C . GLY A 1 101 ? -3.561 -6.419 -19.572 1.00 71.75 101 GLY A C 1
ATOM 798 O O . GLY A 1 101 ? -4.463 -6.315 -18.742 1.00 71.75 101 GLY A O 1
ATOM 799 N N . SER A 1 102 ? -2.273 -6.517 -19.216 1.00 78.25 102 SER A N 1
ATOM 800 C CA . SER A 1 102 ? -1.846 -6.605 -17.814 1.00 78.25 102 SER A CA 1
ATOM 801 C C . SER A 1 102 ? -2.133 -5.328 -17.015 1.00 78.25 102 SER A C 1
ATOM 803 O O . SER A 1 102 ? -2.470 -5.409 -15.836 1.00 78.25 102 SER A O 1
ATOM 805 N N . VAL A 1 103 ? -2.064 -4.151 -17.648 1.00 81.25 103 VAL A N 1
ATOM 806 C CA . VAL A 1 103 ? -2.347 -2.864 -16.989 1.00 81.25 103 VAL A CA 1
ATOM 807 C C . VAL A 1 103 ? -3.845 -2.694 -16.735 1.00 81.25 103 VAL A C 1
ATOM 809 O O . VAL A 1 103 ? -4.234 -2.259 -15.651 1.00 81.25 103 VAL A O 1
ATOM 812 N N . ILE A 1 104 ? -4.694 -3.070 -17.697 1.00 81.81 104 ILE A N 1
ATOM 813 C CA . ILE A 1 104 ? -6.156 -3.033 -17.530 1.00 81.81 104 ILE A CA 1
ATOM 814 C C . ILE A 1 104 ? -6.600 -4.050 -16.470 1.00 81.81 104 ILE A C 1
ATOM 816 O O . ILE A 1 104 ? -7.457 -3.749 -15.637 1.00 81.81 104 ILE A O 1
ATOM 820 N N . GLU A 1 105 ? -6.008 -5.244 -16.465 1.00 83.88 105 GLU A N 1
ATOM 821 C CA . GLU A 1 105 ? -6.328 -6.283 -15.486 1.00 83.88 105 GLU A CA 1
ATOM 822 C C . GLU A 1 105 ? -5.869 -5.909 -14.071 1.00 83.88 105 GLU A C 1
ATOM 824 O O . GLU A 1 105 ? -6.626 -6.072 -13.114 1.00 83.88 105 GLU A O 1
ATOM 829 N N . GLU A 1 106 ? -4.690 -5.304 -13.929 1.00 87.00 106 GLU A N 1
ATOM 830 C CA . GLU A 1 106 ? -4.215 -4.784 -12.646 1.00 87.00 106 GLU A CA 1
ATOM 831 C C . GLU A 1 106 ? -5.080 -3.616 -12.143 1.00 87.00 106 GLU A C 1
ATOM 833 O O . GLU A 1 106 ? -5.403 -3.561 -10.954 1.00 87.00 106 GLU A O 1
ATOM 838 N N . LEU A 1 107 ? -5.534 -2.721 -13.031 1.00 85.44 107 LEU A N 1
ATOM 839 C CA . LEU A 1 107 ? -6.482 -1.657 -12.684 1.00 85.44 107 LEU A CA 1
ATOM 840 C C . LEU A 1 107 ? -7.805 -2.238 -12.162 1.00 85.44 107 LEU A C 1
ATOM 842 O O . LEU A 1 107 ? -8.297 -1.803 -11.118 1.00 85.44 107 LEU A O 1
ATOM 846 N N . LYS A 1 108 ? -8.359 -3.250 -12.845 1.00 86.31 108 LYS A N 1
ATOM 847 C CA . LYS A 1 108 ? -9.569 -3.961 -12.399 1.00 86.31 108 LYS A CA 1
ATOM 848 C C . LYS A 1 108 ? -9.361 -4.633 -11.050 1.00 86.31 108 LYS A C 1
ATOM 850 O O . LYS A 1 108 ? -10.205 -4.481 -10.171 1.00 86.31 108 LYS A O 1
ATOM 855 N N . ARG A 1 109 ? -8.227 -5.309 -10.858 1.00 90.56 109 ARG A N 1
ATOM 856 C CA . ARG A 1 109 ? -7.874 -5.974 -9.598 1.00 90.56 109 ARG A CA 1
ATOM 857 C C . ARG A 1 109 ? -7.806 -4.980 -8.438 1.00 90.56 109 ARG A C 1
ATOM 859 O O . ARG A 1 109 ? -8.397 -5.221 -7.388 1.00 90.56 109 ARG A O 1
ATOM 866 N N . GLN A 1 110 ? -7.135 -3.843 -8.628 1.00 85.38 110 GLN A N 1
ATOM 867 C CA . GLN A 1 110 ? -7.039 -2.791 -7.611 1.00 85.38 110 GLN A CA 1
ATOM 868 C C . GLN A 1 110 ? -8.397 -2.151 -7.305 1.00 85.38 110 GLN A C 1
ATOM 870 O O . GLN A 1 110 ? -8.698 -1.854 -6.146 1.00 85.38 110 GLN A O 1
ATOM 875 N N . ALA A 1 111 ? -9.228 -1.935 -8.326 1.00 87.31 111 ALA A N 1
ATOM 876 C CA . ALA A 1 111 ? -10.580 -1.426 -8.144 1.00 87.31 111 ALA A CA 1
ATOM 877 C C . ALA A 1 111 ? -11.464 -2.421 -7.382 1.00 87.31 111 ALA A C 1
ATOM 879 O O . ALA A 1 111 ? -12.181 -2.023 -6.467 1.00 87.31 111 ALA A O 1
ATOM 880 N N . GLU A 1 112 ? -11.381 -3.712 -7.703 1.00 89.62 112 GLU A N 1
ATOM 881 C CA . GLU A 1 112 ? -12.118 -4.773 -7.018 1.00 89.62 112 GLU A CA 1
ATOM 882 C C . GLU A 1 112 ? -11.695 -4.897 -5.549 1.00 89.62 112 GLU A C 1
ATOM 884 O O . GLU A 1 112 ? -12.547 -4.994 -4.666 1.00 89.62 112 GLU A O 1
ATOM 889 N N . GLU A 1 113 ? -10.399 -4.783 -5.254 1.00 92.00 113 GLU A N 1
ATOM 890 C CA . GLU A 1 113 ? -9.892 -4.750 -3.882 1.00 92.00 113 GLU A CA 1
ATOM 891 C C . GLU A 1 113 ? -10.443 -3.548 -3.096 1.00 92.00 113 GLU A C 1
ATOM 893 O O . GLU A 1 113 ? -10.977 -3.721 -1.998 1.00 92.00 113 GLU A O 1
ATOM 898 N N . LYS A 1 114 ? -10.412 -2.340 -3.677 1.00 88.44 114 LYS A N 1
ATOM 899 C CA . LYS A 1 114 ? -10.999 -1.133 -3.064 1.00 88.44 114 LYS A CA 1
ATOM 900 C C . LYS A 1 114 ? -12.512 -1.250 -2.871 1.00 88.44 114 LYS A C 1
ATOM 902 O O . LYS A 1 114 ? -13.033 -0.841 -1.834 1.00 88.44 114 LYS A O 1
ATOM 907 N N . LEU A 1 115 ? -13.226 -1.816 -3.846 1.00 90.06 115 LEU A N 1
ATOM 908 C CA . LEU A 1 115 ? -14.669 -2.051 -3.759 1.00 90.06 115 LEU A CA 1
ATOM 909 C C . LEU A 1 115 ? -15.005 -3.059 -2.656 1.00 90.06 115 LEU A C 1
ATOM 911 O O . LEU A 1 115 ? -15.967 -2.843 -1.920 1.00 90.06 115 LEU A O 1
ATOM 915 N N . ASN A 1 116 ? -14.204 -4.114 -2.504 1.00 90.06 116 ASN A N 1
ATOM 916 C CA . ASN A 1 116 ? -14.366 -5.102 -1.441 1.00 90.06 116 ASN A CA 1
ATOM 917 C C . ASN A 1 116 ? -14.088 -4.500 -0.058 1.00 90.06 116 ASN A C 1
ATOM 919 O O . ASN A 1 116 ? -14.871 -4.720 0.865 1.00 90.06 116 ASN A O 1
ATOM 923 N N . GLN A 1 117 ? -13.038 -3.684 0.081 1.00 90.75 117 GLN A N 1
ATOM 924 C CA . GLN A 1 117 ? -12.754 -2.948 1.319 1.00 90.75 117 GLN A CA 1
ATOM 925 C C . GLN A 1 117 ? -13.915 -2.016 1.692 1.00 90.75 117 GLN A C 1
ATOM 927 O O . GLN A 1 117 ? -14.414 -2.074 2.816 1.00 90.75 117 GLN A O 1
ATOM 932 N N . LYS A 1 118 ? -14.420 -1.224 0.736 1.00 90.56 118 LYS A N 1
ATOM 933 C CA . LYS A 1 118 ? -15.580 -0.349 0.968 1.00 90.56 118 LYS A CA 1
ATOM 934 C C . LYS A 1 118 ? -16.857 -1.129 1.271 1.00 90.56 118 LYS A C 1
ATOM 936 O O . LYS A 1 118 ? -17.661 -0.690 2.086 1.00 90.56 118 LYS A O 1
ATOM 941 N N . GLN A 1 119 ? -17.054 -2.297 0.661 1.00 91.31 119 GLN A N 1
ATOM 942 C CA . GLN A 1 119 ? -18.192 -3.161 0.974 1.00 91.31 119 GLN A CA 1
ATOM 943 C C . GLN A 1 119 ? -18.111 -3.731 2.397 1.00 91.31 119 GLN A C 1
ATOM 945 O O . GLN A 1 119 ? -19.141 -3.831 3.068 1.00 91.31 119 GLN A O 1
ATOM 950 N N . ALA A 1 120 ? -16.914 -4.088 2.865 1.00 92.19 120 ALA A N 1
ATOM 951 C CA . ALA A 1 120 ? -16.700 -4.522 4.241 1.00 92.19 120 ALA A CA 1
ATOM 952 C C . ALA A 1 120 ? -16.992 -3.385 5.235 1.00 92.19 120 ALA A C 1
ATOM 954 O O . ALA A 1 120 ? -17.718 -3.606 6.199 1.00 92.19 120 ALA A O 1
ATOM 955 N N . GLU A 1 121 ? -16.522 -2.166 4.951 1.00 91.25 121 GLU A N 1
ATOM 956 C CA . GLU A 1 121 ? -16.806 -0.961 5.749 1.00 91.25 121 GLU A CA 1
ATOM 957 C C . GLU A 1 121 ? -18.316 -0.676 5.831 1.00 91.25 121 GLU A C 1
ATOM 959 O O . GLU A 1 121 ? -18.862 -0.524 6.920 1.00 91.25 121 GLU A O 1
ATOM 964 N N . ILE A 1 122 ? -19.026 -0.707 4.695 1.00 90.50 122 ILE A N 1
ATOM 965 C CA . ILE A 1 122 ? -20.492 -0.560 4.648 1.00 90.50 122 ILE A CA 1
ATOM 966 C C . ILE A 1 122 ? -21.184 -1.611 5.522 1.00 90.50 122 ILE A C 1
ATOM 968 O O . ILE A 1 122 ? -22.127 -1.286 6.241 1.00 90.50 122 ILE A O 1
ATOM 972 N N . SER A 1 123 ? -20.722 -2.861 5.466 1.00 92.19 123 SER A N 1
ATOM 973 C CA . SER A 1 123 ? -21.314 -3.954 6.245 1.00 92.19 123 SER A CA 1
ATOM 974 C C . SER A 1 123 ? -21.092 -3.746 7.748 1.00 92.19 123 SER A C 1
ATOM 976 O O . SER A 1 123 ? -22.021 -3.914 8.529 1.00 92.19 123 SER A O 1
ATOM 978 N N . GLN A 1 124 ? -19.902 -3.287 8.151 1.00 92.81 124 GLN A N 1
ATOM 979 C CA . GLN A 1 124 ? -19.604 -2.942 9.546 1.00 92.81 124 GLN A CA 1
ATOM 980 C C . GLN A 1 124 ? -20.489 -1.802 10.065 1.00 92.81 124 GLN A C 1
ATOM 982 O O . GLN A 1 124 ? -21.029 -1.904 11.164 1.00 92.81 124 GLN A O 1
ATOM 987 N N . ILE A 1 125 ? -20.698 -0.750 9.266 1.00 89.62 125 ILE A N 1
ATOM 988 C CA . ILE A 1 125 ? -21.575 0.372 9.641 1.00 89.62 125 ILE A CA 1
ATOM 989 C C . ILE A 1 125 ? -23.033 -0.096 9.777 1.00 89.62 125 ILE A C 1
ATOM 991 O O . ILE A 1 125 ? -23.748 0.331 10.683 1.00 89.62 125 ILE A O 1
ATOM 995 N N . GLN A 1 126 ? -23.489 -0.997 8.901 1.00 89.44 126 GLN A N 1
ATOM 996 C CA . GLN A 1 126 ? -24.828 -1.592 8.991 1.00 89.44 126 GLN A CA 1
ATOM 997 C C . GLN A 1 126 ? -25.003 -2.441 10.258 1.00 89.44 126 GLN A C 1
ATOM 999 O O . GLN A 1 126 ? -26.054 -2.372 10.902 1.00 89.44 126 GLN A O 1
ATOM 1004 N N . ASP A 1 127 ? -23.979 -3.203 10.641 1.00 93.25 127 ASP A N 1
ATOM 1005 C CA . ASP A 1 127 ? -23.980 -3.972 11.885 1.00 93.25 127 ASP A CA 1
ATOM 1006 C C . ASP A 1 127 ? -24.010 -3.052 13.114 1.00 93.25 127 ASP A C 1
ATOM 1008 O O . ASP A 1 127 ? -24.770 -3.298 14.055 1.00 93.25 127 ASP A O 1
ATOM 1012 N N . GLU A 1 128 ? -23.244 -1.958 13.093 1.00 90.44 128 GLU A N 1
ATOM 1013 C CA . GLU A 1 128 ? -23.243 -0.946 14.152 1.00 90.44 128 GLU A CA 1
ATOM 1014 C C . GLU A 1 128 ? -24.608 -0.253 14.277 1.00 90.44 128 GLU A C 1
ATOM 1016 O O . GLU A 1 128 ? -25.138 -0.136 15.383 1.00 90.44 128 GLU A O 1
ATOM 1021 N N . LEU A 1 129 ? -25.252 0.094 13.157 1.00 89.69 129 LEU A N 1
ATOM 1022 C CA . LEU A 1 129 ? -26.630 0.600 13.141 1.00 89.69 129 LEU A CA 1
ATOM 1023 C C . LEU A 1 129 ? -27.615 -0.403 13.756 1.00 89.69 129 LEU A C 1
ATOM 1025 O O . LEU A 1 129 ? -28.413 -0.028 14.618 1.00 89.69 129 LEU A O 1
ATOM 1029 N N . SER A 1 130 ? -27.530 -1.687 13.387 1.00 91.69 130 SER A N 1
ATOM 1030 C CA . SER A 1 130 ? -28.385 -2.723 13.984 1.00 91.69 130 SER A CA 1
ATOM 1031 C C . SER A 1 130 ? -28.143 -2.870 15.487 1.00 91.69 130 SER A C 1
ATOM 1033 O O . SER A 1 130 ? -29.089 -3.116 16.240 1.00 91.69 130 SER A O 1
ATOM 1035 N N . LYS A 1 131 ? -26.895 -2.719 15.941 1.00 92.19 131 LYS A N 1
ATOM 1036 C CA . LYS A 1 131 ? -26.550 -2.753 17.362 1.00 92.19 131 LYS A CA 1
ATOM 1037 C C . LYS A 1 131 ? -27.154 -1.562 18.106 1.00 92.19 131 LYS A C 1
ATOM 1039 O O . LYS A 1 131 ? -27.806 -1.779 19.123 1.00 92.19 131 LYS A O 1
ATOM 1044 N N . LEU A 1 132 ? -27.024 -0.347 17.573 1.00 90.25 132 LEU A N 1
ATOM 1045 C CA . LEU A 1 132 ? -27.626 0.865 18.142 1.00 90.25 132 LEU A CA 1
ATOM 1046 C C . LEU A 1 132 ? -29.162 0.780 18.199 1.00 90.25 132 LEU A C 1
ATOM 1048 O O . LEU A 1 132 ? -29.786 1.291 19.132 1.00 90.25 132 LEU A O 1
ATOM 1052 N N . ASP A 1 133 ? -29.797 0.123 17.224 1.00 86.75 133 ASP A N 1
ATOM 1053 C CA . ASP A 1 133 ? -31.237 -0.158 17.256 1.00 86.75 133 ASP A CA 1
ATOM 1054 C C . ASP A 1 133 ? -31.621 -1.107 18.396 1.00 86.75 133 ASP A C 1
ATOM 1056 O O . ASP A 1 133 ? -32.583 -0.835 19.119 1.00 86.75 133 ASP A O 1
ATOM 1060 N N . ARG A 1 134 ? -30.850 -2.181 18.606 1.00 90.38 134 ARG A N 1
ATOM 1061 C CA . ARG A 1 134 ? -31.068 -3.107 19.729 1.00 90.38 134 ARG A CA 1
ATOM 1062 C C . ARG A 1 134 ? -30.806 -2.444 21.074 1.00 90.38 134 ARG A C 1
ATOM 1064 O O . ARG A 1 134 ? -31.609 -2.626 21.979 1.00 90.38 134 ARG A O 1
ATOM 1071 N N . GLU A 1 135 ? -29.735 -1.662 21.195 1.00 89.56 135 GLU A N 1
ATOM 1072 C CA . GLU A 1 135 ? -29.407 -0.920 22.417 1.00 89.56 135 GLU A CA 1
ATOM 1073 C C . GLU A 1 135 ? -30.546 0.044 22.785 1.00 89.56 135 GLU A C 1
ATOM 1075 O O . GLU A 1 135 ? -31.021 0.026 23.919 1.00 89.56 135 GLU A O 1
ATOM 1080 N N . SER A 1 136 ? -31.082 0.786 21.809 1.00 85.69 136 SER A N 1
ATOM 1081 C CA . SER A 1 136 ? -32.240 1.667 22.009 1.00 85.69 136 SER A CA 1
ATOM 1082 C C . SER A 1 136 ? -33.503 0.915 22.450 1.00 85.69 136 SER A C 1
ATOM 1084 O O . SER A 1 136 ? -34.214 1.394 23.332 1.00 85.69 136 SER A O 1
ATOM 1086 N N . ALA A 1 137 ? -33.780 -0.262 21.879 1.00 85.44 137 ALA A N 1
ATOM 1087 C CA . ALA A 1 137 ? -34.912 -1.089 22.298 1.00 85.44 137 ALA A CA 1
ATOM 1088 C C . ALA A 1 137 ? -34.717 -1.656 23.717 1.00 85.44 137 ALA A C 1
ATOM 1090 O O . ALA A 1 137 ? -35.627 -1.572 24.539 1.00 85.44 137 ALA A O 1
ATOM 1091 N N . SER A 1 138 ? -33.518 -2.163 24.023 1.00 87.94 138 SER A N 1
ATOM 1092 C CA . SER A 1 138 ? -33.191 -2.731 25.336 1.00 87.94 138 SER A CA 1
ATOM 1093 C C . SER A 1 138 ? -33.183 -1.694 26.456 1.00 87.94 138 SER A C 1
ATOM 1095 O O . SER A 1 138 ? -33.569 -2.015 27.573 1.00 87.94 138 SER A O 1
ATOM 1097 N N . LEU A 1 139 ? -32.795 -0.447 26.163 1.00 87.25 139 LEU A N 1
ATOM 1098 C CA . LEU A 1 139 ? -32.796 0.644 27.137 1.00 87.25 139 LEU A CA 1
ATOM 1099 C C . LEU A 1 139 ? -34.221 0.958 27.613 1.00 87.25 139 LEU A C 1
ATOM 1101 O O . LEU A 1 139 ? -34.446 1.154 28.806 1.00 87.25 139 LEU A O 1
ATOM 1105 N N . ARG A 1 140 ? -35.189 0.966 26.685 1.00 82.44 140 ARG A N 1
ATOM 1106 C CA . ARG A 1 140 ? -36.610 1.160 27.011 1.00 82.44 140 ARG A CA 1
ATOM 1107 C C . ARG A 1 140 ? -37.150 0.011 27.857 1.00 82.44 140 ARG A C 1
ATOM 1109 O O . ARG A 1 140 ? -37.798 0.254 28.868 1.00 82.44 140 ARG A O 1
ATOM 1116 N N . GLU A 1 141 ? 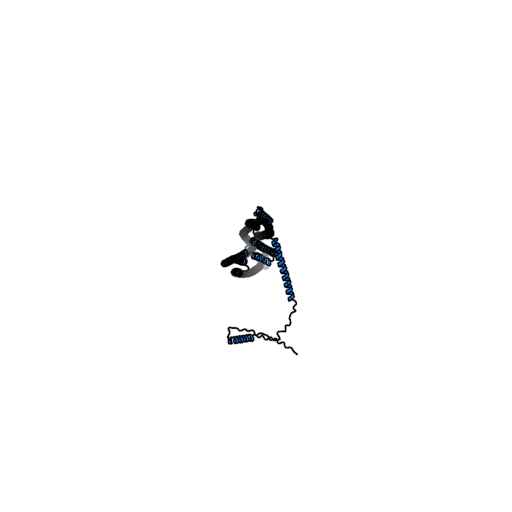-36.844 -1.224 27.465 1.00 86.31 141 GLU A N 1
ATOM 1117 C CA . GLU A 1 141 ? -37.294 -2.423 28.179 1.00 86.31 141 GLU A CA 1
ATOM 1118 C C . GLU A 1 141 ? -36.698 -2.510 29.593 1.00 86.31 141 GLU A C 1
ATOM 1120 O O . GLU A 1 141 ? -37.438 -2.711 30.554 1.00 86.31 141 GLU A O 1
ATOM 1125 N N . SER A 1 142 ? -35.391 -2.260 29.756 1.00 88.12 142 SER A N 1
ATOM 1126 C CA . SER A 1 142 ? -34.759 -2.310 31.080 1.00 88.12 142 SER A CA 1
ATOM 1127 C C . SER A 1 142 ? -35.303 -1.246 32.027 1.00 88.12 142 SER A C 1
ATOM 1129 O O . SER A 1 142 ? -35.327 -1.458 33.236 1.00 88.12 142 SER A O 1
ATOM 1131 N N . MET A 1 143 ? -35.726 -0.093 31.500 1.00 80.12 143 MET A N 1
ATOM 1132 C CA . MET A 1 143 ? -36.308 0.956 32.329 1.00 80.12 143 MET A CA 1
ATOM 1133 C C . MET A 1 143 ? -37.673 0.555 32.882 1.00 80.12 143 MET A C 1
ATOM 1135 O O . MET A 1 143 ? -37.932 0.741 34.072 1.00 80.12 143 MET A O 1
ATOM 1139 N N . ASP A 1 144 ? -38.549 0.018 32.033 1.00 84.31 144 ASP A N 1
ATOM 1140 C CA . ASP A 1 144 ? -39.875 -0.423 32.466 1.00 84.31 144 ASP A CA 1
ATOM 1141 C C . ASP A 1 144 ? -39.764 -1.465 33.586 1.00 84.31 144 ASP A C 1
ATOM 1143 O O . ASP A 1 144 ? -40.577 -1.475 34.513 1.00 84.31 144 ASP A O 1
ATOM 1147 N N . ASP A 1 145 ? -38.731 -2.305 33.540 1.00 87.62 145 ASP A N 1
ATOM 1148 C CA . ASP A 1 145 ? -38.441 -3.271 34.594 1.00 87.62 145 ASP A CA 1
ATOM 1149 C C . ASP A 1 145 ? -37.845 -2.618 35.850 1.00 87.62 145 ASP A C 1
ATOM 1151 O O . ASP A 1 145 ? -38.321 -2.899 36.948 1.00 87.62 145 ASP A O 1
ATOM 1155 N N . GLN A 1 146 ? -36.921 -1.659 35.726 1.00 86.56 146 GLN A N 1
ATOM 1156 C CA . GLN A 1 146 ? -36.410 -0.894 36.875 1.00 86.56 146 GLN A CA 1
ATOM 1157 C C . GLN A 1 146 ? -37.510 -0.120 37.616 1.00 86.56 146 GLN A C 1
ATOM 1159 O O . GLN A 1 146 ? -37.489 -0.031 38.844 1.00 86.56 146 GLN A O 1
ATOM 1164 N N . ILE A 1 147 ? -38.487 0.435 36.891 1.00 86.50 147 ILE A N 1
ATOM 1165 C CA . ILE A 1 147 ? -39.645 1.105 37.496 1.00 86.50 147 ILE A CA 1
ATOM 1166 C C . ILE A 1 147 ? -40.489 0.093 38.273 1.00 86.50 147 ILE A C 1
ATOM 1168 O O . ILE A 1 147 ? -40.838 0.366 39.420 1.00 86.50 147 ILE A O 1
ATOM 1172 N N . LYS A 1 148 ? -40.782 -1.081 37.699 1.00 88.12 148 LYS A N 1
ATOM 1173 C CA . LYS A 1 148 ? -41.532 -2.141 38.399 1.00 88.12 148 LYS A CA 1
ATOM 1174 C C . LYS A 1 148 ? -40.797 -2.638 39.641 1.00 88.12 148 LYS A C 1
ATOM 1176 O O . LYS A 1 148 ? -41.426 -2.806 40.685 1.00 88.12 148 LYS A O 1
ATOM 1181 N N . ASP A 1 149 ? -39.488 -2.844 39.543 1.00 89.94 149 ASP A N 1
ATOM 1182 C CA . ASP A 1 149 ? -38.660 -3.281 40.665 1.00 89.94 149 ASP A CA 1
ATOM 1183 C C . ASP A 1 149 ? -38.674 -2.236 41.783 1.00 89.94 149 ASP A C 1
ATOM 1185 O O . ASP A 1 149 ? -38.858 -2.586 42.950 1.00 89.94 149 ASP A O 1
ATOM 1189 N N . LYS A 1 150 ? -38.586 -0.944 41.436 1.00 88.19 150 LYS A N 1
ATOM 1190 C CA . LYS A 1 150 ? -38.659 0.141 42.419 1.00 88.19 150 LYS A CA 1
ATOM 1191 C C . LYS A 1 150 ? -40.038 0.255 43.067 1.00 88.19 150 LYS A C 1
ATOM 1193 O O . LYS A 1 150 ? -40.135 0.479 44.274 1.00 88.19 150 LYS A O 1
ATOM 1198 N N . GLU A 1 151 ? -41.106 0.078 42.288 1.00 88.38 151 GLU A N 1
ATOM 1199 C CA . GLU A 1 151 ? -42.480 0.028 42.799 1.00 88.38 151 GLU A CA 1
ATOM 1200 C C . GLU A 1 151 ? -42.673 -1.142 43.779 1.00 88.38 151 GLU A C 1
ATOM 1202 O O . GLU A 1 151 ? -43.339 -0.983 44.805 1.00 88.38 151 GLU A O 1
ATOM 1207 N N . LEU A 1 152 ? -42.069 -2.301 43.500 1.00 90.56 152 LEU A N 1
ATOM 1208 C CA . LEU A 1 152 ? -42.125 -3.477 44.366 1.00 90.56 152 LEU A CA 1
ATOM 1209 C C . LEU A 1 152 ? -41.294 -3.296 45.644 1.00 90.56 152 LEU A C 1
ATOM 1211 O O . LEU A 1 152 ? -41.791 -3.589 46.731 1.00 90.56 152 LEU A O 1
ATOM 1215 N N . GLU A 1 153 ? -40.072 -2.769 45.534 1.00 90.81 153 GLU A N 1
ATOM 1216 C CA . GLU A 1 153 ? -39.189 -2.469 46.669 1.00 90.81 153 GLU A CA 1
ATOM 1217 C C . GLU A 1 153 ? -39.873 -1.528 47.667 1.00 90.81 153 GLU A C 1
ATOM 1219 O O . GLU A 1 153 ? -40.012 -1.844 48.850 1.00 90.81 153 GLU A O 1
ATOM 1224 N N . LEU A 1 154 ? -40.375 -0.394 47.177 1.00 89.00 154 LEU A N 1
ATOM 1225 C CA . LEU A 1 154 ? -41.025 0.603 48.019 1.00 89.00 154 LEU A CA 1
ATOM 1226 C C . LEU A 1 154 ? -42.335 0.062 48.638 1.00 89.00 154 LEU A C 1
ATOM 1228 O O . LEU A 1 154 ? -42.756 0.508 49.707 1.00 89.00 154 LEU A O 1
ATOM 1232 N N . ARG A 1 155 ? -43.008 -0.895 47.978 1.00 87.50 155 ARG A N 1
ATOM 1233 C CA . ARG A 1 155 ? -44.235 -1.520 48.496 1.00 87.50 155 ARG A CA 1
ATOM 1234 C C . ARG A 1 155 ? -43.921 -2.443 49.667 1.00 87.50 155 ARG A C 1
ATOM 1236 O O . ARG A 1 155 ? -44.641 -2.420 50.663 1.00 87.50 155 ARG A O 1
ATOM 1243 N N . LEU A 1 156 ? -42.835 -3.208 49.568 1.00 90.00 156 LEU A N 1
ATOM 1244 C CA . LEU A 1 156 ? -42.327 -4.012 50.679 1.00 90.00 156 LEU A CA 1
ATOM 1245 C C . LEU A 1 156 ? -41.909 -3.119 51.858 1.00 90.00 156 LEU A C 1
ATOM 1247 O O . LEU A 1 156 ? -42.238 -3.428 53.003 1.00 90.00 156 LEU A O 1
ATOM 1251 N N . GLU A 1 157 ? -41.263 -1.978 51.589 1.00 89.25 157 GLU A N 1
ATOM 1252 C CA . GLU A 1 157 ? -40.914 -0.989 52.621 1.00 89.25 157 GLU A CA 1
ATOM 1253 C C . GLU A 1 157 ? -42.165 -0.418 53.315 1.00 89.25 157 GLU A C 1
ATOM 1255 O O . GLU A 1 157 ? -42.195 -0.273 54.539 1.00 89.25 157 GLU A O 1
ATOM 1260 N N . MET A 1 158 ? -43.233 -0.144 52.557 1.00 86.94 158 MET A N 1
ATOM 1261 C CA . MET A 1 158 ? -44.515 0.314 53.102 1.00 86.94 158 MET A CA 1
ATOM 1262 C C . MET A 1 158 ? -45.167 -0.736 54.012 1.00 86.94 158 MET A C 1
ATOM 1264 O O . MET A 1 158 ? -45.655 -0.388 55.089 1.00 86.94 158 MET A O 1
ATOM 1268 N N . GLU A 1 159 ? -45.183 -2.007 53.602 1.00 87.19 159 GLU A N 1
ATOM 1269 C CA . GLU A 1 159 ? -45.739 -3.104 54.407 1.00 87.19 159 GLU A CA 1
ATOM 1270 C C . GLU A 1 159 ? -44.965 -3.287 55.722 1.00 87.19 159 GLU A C 1
ATOM 1272 O O . GLU A 1 159 ? -45.584 -3.420 56.783 1.00 87.19 159 GLU A O 1
ATOM 1277 N N . ALA A 1 160 ? -43.631 -3.201 55.678 1.00 89.00 160 ALA A N 1
ATOM 1278 C CA . ALA A 1 160 ? -42.781 -3.244 56.867 1.00 89.00 160 ALA A CA 1
ATOM 1279 C C . ALA A 1 160 ? -43.044 -2.054 57.809 1.00 89.00 160 ALA A C 1
ATOM 1281 O O . ALA A 1 160 ? -43.304 -2.246 58.997 1.00 89.00 160 ALA A O 1
ATOM 1282 N N . ALA A 1 161 ? -43.083 -0.827 57.278 1.00 86.19 161 ALA A N 1
ATOM 1283 C CA . ALA A 1 161 ? -43.331 0.376 58.073 1.00 86.19 161 ALA A CA 1
ATOM 1284 C C . ALA A 1 161 ? -44.721 0.380 58.739 1.00 86.19 161 ALA A C 1
ATOM 1286 O O . ALA A 1 161 ? -44.876 0.878 59.855 1.00 86.19 161 ALA A O 1
ATOM 1287 N N . LEU A 1 162 ? -45.742 -0.180 58.078 1.00 86.94 162 LEU A N 1
ATOM 1288 C CA . LEU A 1 162 ? -47.079 -0.341 58.660 1.00 86.94 162 LEU A CA 1
ATOM 1289 C C . LEU A 1 162 ? -47.099 -1.373 59.792 1.00 86.94 162 LEU A C 1
ATOM 1291 O O . LEU A 1 162 ? -47.801 -1.169 60.787 1.00 86.94 162 LEU A O 1
ATOM 1295 N N . ALA A 1 163 ? -46.345 -2.467 59.661 1.00 87.19 163 ALA A N 1
ATOM 1296 C CA . ALA A 1 163 ? -46.210 -3.468 60.715 1.00 87.19 163 ALA A CA 1
ATOM 1297 C C . ALA A 1 163 ? -45.514 -2.885 61.958 1.00 87.19 163 ALA A C 1
ATOM 1299 O O . ALA A 1 163 ? -46.014 -3.058 63.075 1.00 87.19 163 ALA A O 1
ATOM 1300 N N . ASP A 1 164 ? -44.437 -2.124 61.756 1.00 88.81 164 ASP A N 1
ATOM 1301 C CA . ASP A 1 164 ? -43.698 -1.451 62.828 1.00 88.81 164 ASP A CA 1
ATOM 1302 C C . ASP A 1 164 ? -44.556 -0.402 63.547 1.00 88.81 164 ASP A C 1
ATOM 1304 O O . ASP A 1 164 ? -44.613 -0.366 64.781 1.00 88.81 164 ASP A O 1
ATOM 1308 N N . GLU A 1 165 ? -45.290 0.426 62.797 1.00 86.50 165 GLU A N 1
ATOM 1309 C CA . GLU A 1 165 ? -46.166 1.442 63.385 1.00 86.50 165 GLU A CA 1
ATOM 1310 C C . GLU A 1 165 ? -47.336 0.805 64.147 1.00 86.50 165 GLU A C 1
ATOM 1312 O O . GLU A 1 165 ? -47.685 1.247 65.246 1.00 86.50 165 GLU A O 1
ATOM 1317 N N . ARG A 1 166 ? -47.900 -0.295 63.632 1.00 85.75 166 ARG A N 1
ATOM 1318 C CA . ARG A 1 166 ? -48.923 -1.072 64.343 1.00 85.75 166 ARG A CA 1
ATOM 1319 C C . ARG A 1 166 ? -48.395 -1.613 65.671 1.00 85.75 166 ARG A C 1
ATOM 1321 O O . ARG A 1 166 ? -49.082 -1.474 66.685 1.00 85.75 166 ARG A O 1
ATOM 1328 N N . ALA A 1 167 ? -47.187 -2.175 65.688 1.00 85.25 167 ALA A N 1
ATOM 1329 C CA . ALA A 1 167 ? -46.550 -2.666 66.909 1.00 85.25 167 ALA A CA 1
ATOM 1330 C C . ALA A 1 167 ? -46.285 -1.528 67.915 1.00 85.25 167 ALA A C 1
ATOM 1332 O O . ALA A 1 167 ? -46.570 -1.660 69.111 1.00 85.25 167 ALA A O 1
ATOM 1333 N N . ARG A 1 168 ? -45.821 -0.366 67.432 1.00 87.75 168 ARG A N 1
ATOM 1334 C CA . ARG A 1 168 ? -45.582 0.832 68.250 1.00 87.75 168 ARG A CA 1
ATOM 1335 C C . ARG A 1 168 ? -46.863 1.338 68.911 1.00 87.75 168 ARG A C 1
ATOM 1337 O O . ARG A 1 168 ? -46.869 1.570 70.119 1.00 87.75 168 ARG A O 1
ATOM 1344 N N . LEU A 1 169 ? -47.951 1.481 68.158 1.00 83.88 169 LEU A N 1
ATOM 1345 C CA . LEU A 1 169 ? -49.229 1.984 68.675 1.00 83.88 169 LEU A CA 1
ATOM 1346 C C . LEU A 1 169 ? -49.898 0.997 69.645 1.00 83.88 169 LEU A C 1
ATOM 1348 O O . LEU A 1 169 ? -50.474 1.418 70.649 1.00 83.88 169 LEU A O 1
ATOM 1352 N N . GLN A 1 170 ? -49.750 -0.313 69.417 1.00 81.44 170 GLN A N 1
ATOM 1353 C CA . GLN A 1 170 ? -50.198 -1.345 70.361 1.00 81.44 170 GLN A CA 1
ATOM 1354 C C . GLN A 1 170 ? -49.449 -1.273 71.700 1.00 81.44 170 GLN A C 1
ATOM 1356 O O . GLN A 1 170 ? -50.062 -1.443 72.753 1.00 81.44 170 GLN A O 1
ATOM 1361 N N . SER A 1 171 ? -48.149 -0.954 71.685 1.00 83.06 171 SER A N 1
ATOM 1362 C CA . SER A 1 171 ? -47.347 -0.816 72.912 1.00 83.06 171 SER A CA 1
ATOM 1363 C C . SER A 1 171 ? -47.741 0.385 73.790 1.00 83.06 171 SER A C 1
ATOM 1365 O O . SER A 1 171 ? -47.413 0.420 74.974 1.00 83.06 171 SER A O 1
ATOM 1367 N N . GLN A 1 172 ? -48.479 1.355 73.238 1.00 83.38 172 GLN A N 1
ATOM 1368 C CA . GLN A 1 172 ? -48.885 2.590 73.920 1.00 83.38 172 GLN A CA 1
ATOM 1369 C C . GLN A 1 172 ? -50.286 2.521 74.567 1.00 83.38 172 GLN A C 1
ATOM 1371 O O . GLN A 1 172 ? -50.753 3.533 75.087 1.00 83.38 172 GLN A O 1
ATOM 1376 N N . ASN A 1 173 ? -50.945 1.349 74.593 1.00 74.38 173 ASN A N 1
ATOM 1377 C CA . ASN A 1 173 ? -52.272 1.136 75.213 1.00 74.38 173 ASN A CA 1
ATOM 1378 C C . ASN A 1 173 ? -53.378 2.079 74.689 1.00 74.38 173 ASN A C 1
ATOM 1380 O O . ASN A 1 173 ? -54.263 2.520 75.425 1.00 74.38 173 ASN A O 1
ATOM 1384 N N . ILE A 1 174 ? -53.327 2.394 73.398 1.00 75.69 174 ILE A N 1
ATOM 1385 C CA . ILE A 1 174 ? -54.311 3.239 72.720 1.00 75.69 174 ILE A CA 1
ATOM 1386 C C . ILE A 1 174 ? -55.599 2.428 72.485 1.00 75.69 174 ILE A C 1
ATOM 1388 O O . ILE A 1 174 ? -55.545 1.218 72.256 1.00 75.69 174 ILE A O 1
ATOM 1392 N N . SER A 1 175 ? -56.769 3.076 72.553 1.00 77.12 175 SER A N 1
ATOM 1393 C CA . SER A 1 175 ? -58.055 2.422 72.276 1.00 77.12 175 SER A CA 1
ATOM 1394 C C . SER A 1 175 ? -58.090 1.864 70.844 1.00 77.12 175 SER A C 1
ATOM 1396 O O . SER A 1 175 ? -57.486 2.438 69.937 1.00 77.12 175 SER A O 1
ATOM 1398 N N . SER A 1 176 ? -58.802 0.756 70.614 1.00 74.19 176 SER A N 1
ATOM 1399 C CA . SER A 1 176 ? -58.864 0.104 69.295 1.00 74.19 176 SER A CA 1
ATOM 1400 C C . SER A 1 176 ? -59.365 1.036 68.185 1.00 74.19 176 SER A C 1
ATOM 1402 O O . SER A 1 176 ? -58.845 0.989 67.076 1.00 74.19 176 SER A O 1
ATOM 1404 N N . ALA A 1 177 ? -60.310 1.928 68.497 1.00 77.12 177 ALA A N 1
ATOM 1405 C CA . ALA A 1 177 ? -60.847 2.902 67.548 1.00 77.12 177 ALA A CA 1
ATOM 1406 C C . ALA A 1 177 ? -59.851 4.029 67.208 1.00 77.12 177 ALA A C 1
ATOM 1408 O O . ALA A 1 177 ? -59.804 4.493 66.069 1.00 77.12 177 ALA A O 1
ATOM 1409 N N . ASP A 1 178 ? -59.037 4.464 68.173 1.00 79.31 178 ASP A N 1
ATOM 1410 C CA . ASP A 1 178 ? -58.024 5.503 67.949 1.00 79.31 178 ASP A CA 1
ATOM 1411 C C . ASP A 1 178 ? -56.773 4.943 67.251 1.00 79.31 178 ASP A C 1
ATOM 1413 O O . ASP A 1 178 ? -56.166 5.634 66.433 1.00 79.31 178 ASP A O 1
ATOM 1417 N N . LEU A 1 179 ? -56.419 3.681 67.526 1.00 78.94 179 LEU A N 1
ATOM 1418 C CA . LEU A 1 179 ? -55.333 2.958 66.861 1.00 78.94 179 LEU A CA 1
ATOM 1419 C C . LEU A 1 179 ? -55.596 2.805 65.363 1.00 78.94 179 LEU A C 1
ATOM 1421 O O . LEU A 1 179 ? -54.716 3.082 64.553 1.00 78.94 179 LEU A O 1
ATOM 1425 N N . GLU A 1 180 ? -56.811 2.403 64.995 1.00 82.25 180 GLU A N 1
ATOM 1426 C CA . GLU A 1 180 ? -57.194 2.204 63.597 1.00 82.25 180 GLU A CA 1
ATOM 1427 C C . GLU A 1 180 ? -57.191 3.532 62.830 1.00 82.25 180 GLU A C 1
ATOM 1429 O O . GLU A 1 180 ? -56.637 3.620 61.738 1.00 82.25 180 GLU A O 1
ATOM 1434 N N . LYS A 1 181 ? -57.663 4.610 63.464 1.00 85.31 181 LYS A N 1
ATOM 1435 C CA . LYS A 1 181 ? -57.633 5.961 62.894 1.00 85.31 181 LYS A CA 1
ATOM 1436 C C . LYS A 1 181 ? -56.212 6.512 62.721 1.00 85.31 181 LYS A C 1
ATOM 1438 O O . LYS A 1 181 ? -55.927 7.188 61.731 1.00 85.31 181 LYS A O 1
ATOM 1443 N N . GLN A 1 182 ? -55.308 6.252 63.670 1.00 83.12 182 GLN A N 1
ATOM 1444 C CA . GLN A 1 182 ? -53.902 6.662 63.556 1.00 83.12 182 GLN A CA 1
ATOM 1445 C C . GLN A 1 182 ? -53.145 5.847 62.503 1.00 83.12 182 GLN A C 1
ATOM 1447 O O . GLN A 1 182 ? -52.389 6.439 61.736 1.00 83.12 182 GLN A O 1
ATOM 1452 N N . LEU A 1 183 ? -53.399 4.539 62.403 1.00 85.00 183 LEU A N 1
ATOM 1453 C CA . LEU A 1 183 ? -52.866 3.691 61.332 1.00 85.00 183 LEU A CA 1
ATOM 1454 C C . LEU A 1 183 ? -53.366 4.123 59.957 1.00 85.00 183 LEU A C 1
ATOM 1456 O O . LEU A 1 183 ? -52.564 4.218 59.038 1.00 85.00 183 LEU A O 1
ATOM 1460 N N . GLU A 1 184 ? -54.649 4.448 59.820 1.00 87.44 184 GLU A N 1
ATOM 1461 C CA . GLU A 1 184 ? -55.221 4.933 58.560 1.00 87.44 184 GLU A CA 1
ATOM 1462 C C . GLU A 1 184 ? -54.606 6.282 58.153 1.00 87.44 184 GLU A C 1
ATOM 1464 O O . GLU A 1 184 ? -54.242 6.487 56.996 1.00 87.44 184 GLU A O 1
ATOM 1469 N N . THR A 1 185 ? -54.389 7.182 59.119 1.00 87.31 185 THR A N 1
ATOM 1470 C CA . THR A 1 185 ? -53.719 8.470 58.873 1.00 87.31 185 THR A CA 1
ATOM 1471 C C . THR A 1 185 ? -52.247 8.277 58.492 1.00 87.31 185 THR A C 1
ATOM 1473 O O . THR A 1 185 ? -51.745 8.938 57.583 1.00 87.31 185 THR A O 1
ATOM 1476 N N . PHE A 1 186 ? -51.541 7.364 59.165 1.00 88.56 186 PHE A N 1
ATOM 1477 C CA . PHE A 1 186 ? -50.152 7.029 58.854 1.00 88.56 186 PHE A CA 1
ATOM 1478 C C . PHE A 1 186 ? -50.031 6.373 57.476 1.00 88.56 186 PHE A C 1
ATOM 1480 O O . PHE A 1 186 ? -49.197 6.797 56.679 1.00 88.56 186 PHE A O 1
ATOM 1487 N N . GLN A 1 187 ? -50.905 5.412 57.166 1.00 87.94 187 GLN A N 1
ATOM 1488 C CA . GLN A 1 187 ? -50.991 4.758 55.866 1.00 87.94 187 GLN A CA 1
ATOM 1489 C C . GLN A 1 187 ? -51.253 5.779 54.761 1.00 87.94 187 GLN A C 1
ATOM 1491 O O . GLN A 1 187 ? -50.506 5.804 53.792 1.00 87.94 187 GLN A O 1
ATOM 1496 N N . ALA A 1 188 ? -52.236 6.668 54.924 1.00 88.38 188 ALA A N 1
ATOM 1497 C CA . ALA A 1 188 ? -52.533 7.704 53.937 1.00 88.38 188 ALA A CA 1
ATOM 1498 C C . ALA A 1 188 ? -51.338 8.649 53.703 1.00 88.38 188 ALA A C 1
ATOM 1500 O O . ALA A 1 188 ? -51.010 8.969 52.558 1.00 88.38 188 ALA A O 1
ATOM 1501 N N . ASN A 1 189 ? -50.643 9.056 54.771 1.00 88.44 189 ASN A N 1
ATOM 1502 C CA . ASN A 1 189 ? -49.453 9.903 54.669 1.00 88.44 189 ASN A CA 1
ATOM 1503 C C . ASN A 1 189 ? -48.287 9.179 53.978 1.00 88.44 189 ASN A C 1
ATOM 1505 O O . ASN A 1 189 ? -47.633 9.759 53.110 1.00 88.44 189 ASN A O 1
ATOM 1509 N N . ARG A 1 190 ? -48.031 7.911 54.327 1.00 87.69 190 ARG A N 1
ATOM 1510 C CA . ARG A 1 190 ? -46.960 7.116 53.712 1.00 87.69 190 ARG A CA 1
ATOM 1511 C C . ARG A 1 190 ? -47.269 6.740 52.272 1.00 87.69 190 ARG A C 1
ATOM 1513 O O . ARG A 1 190 ? -46.367 6.793 51.449 1.00 87.69 190 ARG A O 1
ATOM 1520 N N . GLU A 1 191 ? -48.520 6.440 51.949 1.00 87.38 191 GLU A N 1
ATOM 1521 C CA . GLU A 1 191 ? -48.957 6.162 50.582 1.00 87.38 191 GLU A CA 1
ATOM 1522 C C . GLU A 1 191 ? -48.833 7.414 49.698 1.00 87.38 191 GLU A C 1
ATOM 1524 O O . GLU A 1 191 ? -48.447 7.322 48.533 1.00 87.38 191 GLU A O 1
ATOM 1529 N N . SER A 1 192 ? -49.086 8.604 50.255 1.00 89.69 192 SER A N 1
ATOM 1530 C CA . SER A 1 192 ? -48.818 9.869 49.563 1.00 89.69 192 SER A CA 1
ATOM 1531 C C . SER A 1 192 ? -47.322 10.103 49.333 1.00 89.69 192 SER A C 1
ATOM 1533 O O . SER A 1 192 ? -46.953 10.568 48.257 1.00 89.69 192 SER A O 1
ATOM 1535 N N . ALA A 1 193 ? -46.466 9.796 50.315 1.00 86.94 193 ALA A N 1
ATOM 1536 C CA . ALA A 1 193 ? -45.013 9.910 50.171 1.00 86.94 193 ALA A CA 1
ATOM 1537 C C . ALA A 1 193 ? -44.466 8.903 49.142 1.00 86.94 193 ALA A C 1
ATOM 1539 O O . ALA A 1 193 ? -43.740 9.289 48.238 1.00 86.94 193 ALA A O 1
ATOM 1540 N N . PHE A 1 194 ? -44.920 7.650 49.201 1.00 87.75 194 PHE A N 1
ATOM 1541 C CA . PHE A 1 194 ? -44.606 6.589 48.242 1.00 87.75 194 PHE A CA 1
ATOM 1542 C C . PHE A 1 194 ? -44.964 6.982 46.803 1.00 87.75 194 PHE A C 1
ATOM 1544 O O . PHE A 1 194 ? -44.149 6.840 45.894 1.00 87.75 194 PHE A O 1
ATOM 1551 N N . LYS A 1 195 ? -46.169 7.532 46.591 1.00 89.06 195 LYS A N 1
ATOM 1552 C CA . LYS A 1 195 ? -46.579 8.045 45.274 1.00 89.06 195 LYS A CA 1
ATOM 1553 C C . LYS A 1 195 ? -45.666 9.179 44.810 1.00 89.06 195 LYS A C 1
ATOM 1555 O O . LYS A 1 195 ? -45.291 9.198 43.644 1.00 89.06 195 LYS A O 1
ATOM 1560 N N . ALA A 1 196 ? -45.287 10.092 45.703 1.00 90.75 196 ALA A N 1
ATOM 1561 C CA . ALA A 1 196 ? -44.365 11.175 45.370 1.00 90.75 196 ALA A CA 1
ATOM 1562 C C . ALA A 1 196 ? -42.959 10.661 45.008 1.00 90.75 196 ALA A C 1
ATOM 1564 O O . ALA A 1 196 ? -42.365 11.164 44.056 1.00 90.75 196 ALA A O 1
ATOM 1565 N N . ASP A 1 197 ? -42.454 9.644 45.709 1.00 87.06 197 ASP A N 1
ATOM 1566 C CA . ASP A 1 197 ? -41.140 9.049 45.449 1.00 87.06 197 ASP A CA 1
ATOM 1567 C C . ASP A 1 197 ? -41.110 8.272 44.124 1.00 87.06 197 ASP A C 1
ATOM 1569 O O . ASP A 1 197 ? -40.152 8.406 43.362 1.00 87.06 197 ASP A O 1
ATOM 1573 N N . ILE A 1 198 ? -42.177 7.536 43.789 1.00 88.19 198 ILE A N 1
ATOM 1574 C CA . ILE A 1 198 ? -42.315 6.887 42.474 1.00 88.19 198 ILE A CA 1
ATOM 1575 C C . ILE A 1 198 ? -42.398 7.921 41.359 1.00 88.19 198 ILE A C 1
ATOM 1577 O O . ILE A 1 198 ? -41.720 7.772 40.348 1.00 88.19 198 ILE A O 1
ATOM 1581 N N . GLU A 1 199 ? -43.208 8.967 41.520 1.00 89.81 199 GLU A N 1
ATOM 1582 C CA . GLU A 1 199 ? -43.308 10.028 40.515 1.00 89.81 199 GLU A CA 1
ATOM 1583 C C . GLU A 1 199 ? -41.967 10.741 40.328 1.00 89.81 199 GLU A C 1
ATOM 1585 O O . GLU A 1 199 ? -41.562 11.033 39.203 1.00 89.81 199 GLU A O 1
ATOM 1590 N N . LYS A 1 200 ? -41.225 10.976 41.412 1.00 90.69 200 LYS A N 1
ATOM 1591 C CA . LYS A 1 200 ? -39.878 11.536 41.333 1.00 90.69 200 LYS A CA 1
ATOM 1592 C C . LYS A 1 200 ? -38.925 10.599 40.586 1.00 90.69 200 LYS A C 1
ATOM 1594 O O . LYS A 1 200 ? -38.263 11.052 39.657 1.00 90.69 200 LYS A O 1
ATOM 1599 N N . PHE A 1 201 ? -38.908 9.309 40.924 1.00 89.69 201 PHE A N 1
ATOM 1600 C CA . PHE A 1 201 ? -38.073 8.314 40.248 1.00 89.69 201 PHE A CA 1
ATOM 1601 C C . PHE A 1 201 ? -38.429 8.172 38.763 1.00 89.69 201 PHE A C 1
ATOM 1603 O O . PHE A 1 201 ? -37.532 8.133 37.924 1.00 89.69 201 PHE A O 1
ATOM 1610 N N . LYS A 1 202 ? -39.724 8.169 38.417 1.00 87.25 202 LYS A N 1
ATOM 1611 C CA . LYS A 1 202 ? -40.209 8.158 37.029 1.00 87.25 202 LYS A CA 1
ATOM 1612 C C . LYS A 1 202 ? -39.722 9.377 36.255 1.00 87.25 202 LYS A C 1
ATOM 1614 O O . LYS A 1 202 ? -39.241 9.218 35.140 1.00 87.25 202 LYS A O 1
ATOM 1619 N N . ASN A 1 203 ? -39.790 10.571 36.844 1.00 90.00 203 ASN A N 1
ATOM 1620 C CA . ASN A 1 203 ? -39.325 11.799 36.198 1.00 90.00 203 ASN A CA 1
ATOM 1621 C C . ASN A 1 203 ? -37.798 11.836 36.022 1.00 90.00 203 ASN A C 1
ATOM 1623 O O . ASN A 1 203 ? -37.319 12.167 34.941 1.00 90.00 203 ASN A O 1
ATOM 1627 N N . GLU A 1 204 ? -37.029 11.476 37.054 1.00 88.56 204 GLU A N 1
ATOM 1628 C CA . GLU A 1 204 ? -35.558 11.419 36.982 1.00 88.56 204 GLU A CA 1
ATOM 1629 C C . GLU A 1 204 ? -35.090 10.388 35.948 1.00 88.56 204 GLU A C 1
ATOM 1631 O O . GLU A 1 204 ? -34.195 10.653 35.147 1.00 88.56 204 GLU A O 1
ATOM 1636 N N . SER A 1 205 ? -35.758 9.239 35.910 1.00 85.44 205 SER A N 1
ATOM 1637 C CA . SER A 1 205 ? -35.471 8.176 34.955 1.00 85.44 205 SER A CA 1
ATOM 1638 C C . SER A 1 205 ? -35.872 8.529 33.524 1.00 85.44 205 SER A C 1
ATOM 1640 O O . SER A 1 205 ? -35.120 8.258 32.592 1.00 85.44 205 SER A O 1
ATOM 1642 N N . ALA A 1 206 ? -37.029 9.172 33.335 1.00 86.12 206 ALA A N 1
ATOM 1643 C CA . ALA A 1 206 ? -37.474 9.635 32.023 1.00 86.12 206 ALA A CA 1
ATOM 1644 C C . ALA A 1 206 ? -36.491 10.650 31.424 1.00 86.12 206 ALA A C 1
ATOM 1646 O O . ALA A 1 206 ? -36.170 10.553 30.243 1.00 86.12 206 ALA A O 1
ATOM 1647 N N . LEU A 1 207 ? -35.959 11.566 32.242 1.00 88.31 207 LEU A N 1
ATOM 1648 C CA . LEU A 1 207 ? -34.918 12.506 31.818 1.00 88.31 207 LEU A CA 1
ATOM 1649 C C . LEU A 1 207 ? -33.621 11.786 31.421 1.00 88.31 207 LEU A C 1
ATOM 1651 O O . LEU A 1 207 ? -33.053 12.083 30.373 1.00 88.31 207 LEU A O 1
ATOM 1655 N N . ALA A 1 208 ? -33.174 10.808 32.214 1.00 84.81 208 ALA A N 1
ATOM 1656 C CA . ALA A 1 208 ? -31.976 10.030 31.897 1.00 84.81 208 ALA A CA 1
ATOM 1657 C C . ALA A 1 208 ? -32.122 9.223 30.590 1.00 84.81 208 ALA A C 1
ATOM 1659 O O . ALA A 1 208 ? -31.175 9.133 29.805 1.00 84.81 208 ALA A O 1
ATOM 1660 N N . ILE A 1 209 ? -33.310 8.666 30.325 1.00 84.94 209 ILE A N 1
ATOM 1661 C CA . ILE A 1 209 ? -33.616 8.004 29.050 1.00 84.94 209 ILE A CA 1
ATOM 1662 C C . ILE A 1 209 ? -33.623 9.006 27.913 1.00 84.94 209 ILE A C 1
ATOM 1664 O O . ILE A 1 209 ? -33.046 8.718 26.875 1.00 84.94 209 ILE A O 1
ATOM 1668 N N . GLU A 1 210 ? -34.264 10.160 28.077 1.00 87.69 210 GLU A N 1
ATOM 1669 C CA . GLU A 1 210 ? -34.332 11.173 27.026 1.00 87.69 210 GLU A CA 1
ATOM 1670 C C . GLU A 1 210 ? -32.924 11.625 26.609 1.00 87.69 210 GLU A C 1
ATOM 1672 O O . GLU A 1 210 ? -32.623 11.697 25.416 1.00 87.69 210 GLU A O 1
ATOM 1677 N N . GLU A 1 211 ? -32.020 11.827 27.574 1.00 88.44 211 GLU A N 1
ATOM 1678 C CA . GLU A 1 211 ? -30.610 12.123 27.303 1.00 88.44 211 GLU A CA 1
ATOM 1679 C C . GLU A 1 211 ? -29.912 10.985 26.543 1.00 88.44 211 GLU A C 1
ATOM 1681 O O . GLU A 1 211 ? -29.222 11.231 25.548 1.00 88.44 211 GLU A O 1
ATOM 1686 N N . LYS A 1 212 ? -30.115 9.732 26.967 1.00 85.44 212 LYS A N 1
ATOM 1687 C CA . LYS A 1 212 ? -29.506 8.558 26.325 1.00 85.44 212 LYS A CA 1
ATOM 1688 C C . LYS A 1 212 ? -30.092 8.250 24.950 1.00 85.44 212 LYS A C 1
ATOM 1690 O O . LYS A 1 212 ? -29.351 7.885 24.041 1.00 85.44 212 LYS A O 1
ATOM 1695 N N . GLU A 1 213 ? -31.388 8.443 24.749 1.00 88.25 213 GLU A N 1
ATOM 1696 C CA . GLU A 1 213 ? -32.042 8.337 23.446 1.00 88.25 213 GLU A CA 1
ATOM 1697 C C . GLU A 1 213 ? -31.567 9.435 22.501 1.00 88.25 213 GLU A C 1
ATOM 1699 O O . GLU A 1 213 ? -31.325 9.153 21.329 1.00 88.25 213 GLU A O 1
ATOM 1704 N N . ALA A 1 214 ? -31.368 10.661 22.990 1.00 89.75 214 ALA A N 1
ATOM 1705 C CA . ALA A 1 214 ? -30.798 11.740 22.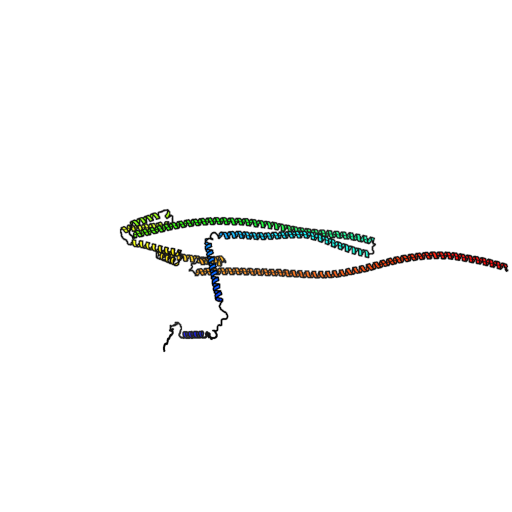192 1.00 89.75 214 ALA A CA 1
ATOM 1706 C C . ALA A 1 214 ? -29.344 11.444 21.780 1.00 89.75 214 ALA A C 1
ATOM 1708 O O . ALA A 1 214 ? -28.947 11.748 20.652 1.00 89.75 214 ALA A O 1
ATOM 1709 N N . GLU A 1 215 ? -28.550 10.833 22.664 1.00 87.44 215 GLU A N 1
ATOM 1710 C CA . GLU A 1 215 ? -27.192 10.366 22.362 1.00 87.44 215 GLU A CA 1
ATOM 1711 C C . GLU A 1 215 ? -27.203 9.255 21.298 1.00 87.44 215 GLU A C 1
ATOM 1713 O O . GLU A 1 215 ? -26.530 9.377 20.271 1.00 87.44 215 GLU A O 1
ATOM 1718 N N . LEU A 1 216 ? -28.039 8.226 21.478 1.00 89.25 216 LEU A N 1
ATOM 1719 C CA . LEU A 1 216 ? -28.208 7.137 20.512 1.00 89.25 216 LEU A CA 1
ATOM 1720 C C . LEU A 1 216 ? -28.749 7.639 19.165 1.00 89.25 216 LEU A C 1
ATOM 1722 O O . LEU A 1 216 ? -28.308 7.176 18.116 1.00 89.25 216 LEU A O 1
ATOM 1726 N N . ALA A 1 217 ? -29.666 8.608 19.160 1.00 88.94 217 ALA A N 1
ATOM 1727 C CA . ALA A 1 217 ? -30.192 9.212 17.939 1.00 88.94 217 ALA A CA 1
ATOM 1728 C C . ALA A 1 217 ? -29.104 9.971 17.165 1.00 88.94 217 ALA A C 1
ATOM 1730 O O . ALA A 1 217 ? -29.008 9.823 15.946 1.00 88.94 217 ALA A O 1
ATOM 1731 N N . LYS A 1 218 ? -28.242 10.726 17.861 1.00 91.56 218 LYS A N 1
ATOM 1732 C CA . LYS A 1 218 ? -27.071 11.371 17.246 1.00 91.56 218 LYS A CA 1
ATOM 1733 C C . LYS A 1 218 ? -26.091 10.342 16.690 1.00 91.56 218 LYS A C 1
ATOM 1735 O O . LYS A 1 218 ? -25.634 10.508 15.563 1.00 91.56 218 LYS A O 1
ATOM 1740 N N . ALA A 1 219 ? -25.804 9.275 17.435 1.00 88.88 219 ALA A N 1
ATOM 1741 C CA . ALA A 1 219 ? -24.935 8.194 16.968 1.00 88.88 219 ALA A CA 1
ATOM 1742 C C . ALA A 1 219 ? -25.493 7.524 15.699 1.00 88.88 219 ALA A C 1
ATOM 1744 O O . ALA A 1 219 ? -24.765 7.351 14.725 1.00 88.88 219 ALA A O 1
ATOM 1745 N N . LYS A 1 220 ? -26.804 7.243 15.656 1.00 88.25 220 LYS A N 1
ATOM 1746 C CA . LYS A 1 220 ? -27.482 6.717 14.458 1.00 88.25 220 LYS A CA 1
ATOM 1747 C C . LYS A 1 220 ? -27.431 7.685 13.282 1.00 88.25 220 LYS A C 1
ATOM 1749 O O . LYS A 1 220 ? -27.249 7.248 12.151 1.00 88.25 220 LYS A O 1
ATOM 1754 N N . GLN A 1 221 ? -27.604 8.983 13.522 1.00 92.12 221 GLN A N 1
ATOM 1755 C CA . GLN A 1 221 ? -27.495 9.986 12.465 1.00 92.12 221 GLN A CA 1
ATOM 1756 C C . GLN A 1 221 ? -26.085 9.990 11.865 1.00 92.12 221 GLN A C 1
ATOM 1758 O O . GLN A 1 221 ? -25.948 9.867 10.654 1.00 92.12 221 GLN A O 1
ATOM 1763 N N . ILE A 1 222 ? -25.050 10.036 12.708 1.00 90.69 222 ILE A N 1
ATOM 1764 C CA . ILE A 1 222 ? -23.650 9.991 12.268 1.00 90.69 222 ILE A CA 1
ATOM 1765 C C . ILE A 1 222 ? -23.372 8.703 11.482 1.00 90.69 222 ILE A C 1
ATOM 1767 O O . ILE A 1 222 ? -22.798 8.761 10.399 1.00 90.69 222 ILE A O 1
ATOM 1771 N N . ALA A 1 223 ? -23.817 7.547 11.978 1.00 88.38 223 ALA A N 1
ATOM 1772 C CA . ALA A 1 223 ? -23.637 6.274 11.285 1.00 88.38 223 ALA A CA 1
ATOM 1773 C C . ALA A 1 223 ? -24.357 6.238 9.921 1.00 88.38 223 ALA A C 1
ATOM 1775 O O . ALA A 1 223 ? -23.796 5.737 8.948 1.00 88.38 223 ALA A O 1
ATOM 1776 N N . ASN A 1 224 ? -25.558 6.819 9.808 1.00 91.06 224 ASN A N 1
ATOM 1777 C CA . ASN A 1 224 ? -26.263 6.954 8.528 1.00 91.06 224 ASN A CA 1
ATOM 1778 C C . ASN A 1 224 ? -25.542 7.900 7.555 1.00 91.06 224 ASN A C 1
ATOM 1780 O O . ASN A 1 224 ? -25.435 7.578 6.373 1.00 91.06 224 ASN A O 1
ATOM 1784 N N . ASP A 1 225 ? -25.009 9.024 8.039 1.00 92.38 225 ASP A N 1
ATOM 1785 C CA . ASP A 1 225 ? -24.242 9.966 7.217 1.00 92.38 225 ASP A CA 1
ATOM 1786 C C . ASP A 1 225 ? -22.964 9.301 6.673 1.00 92.38 225 ASP A C 1
ATOM 1788 O O . ASP A 1 225 ? -22.648 9.413 5.484 1.00 92.38 225 ASP A O 1
ATOM 1792 N N . ILE A 1 226 ? -22.258 8.539 7.520 1.00 89.25 226 ILE A N 1
ATOM 1793 C CA . ILE A 1 226 ? -21.082 7.751 7.121 1.00 89.25 226 ILE A CA 1
ATOM 1794 C C . ILE A 1 226 ? -21.484 6.665 6.114 1.00 89.25 226 ILE A C 1
ATOM 1796 O O . ILE A 1 226 ? -20.797 6.483 5.109 1.00 89.25 226 ILE A O 1
ATOM 1800 N N . LEU A 1 227 ? -22.611 5.976 6.321 1.00 91.12 227 LEU A N 1
ATOM 1801 C CA . LEU A 1 227 ? -23.123 4.969 5.389 1.00 91.12 227 LEU A CA 1
ATOM 1802 C C . LEU A 1 227 ? -23.444 5.574 4.014 1.00 91.12 227 LEU A C 1
ATOM 1804 O O . LEU A 1 227 ? -23.118 4.985 2.980 1.00 91.12 227 LEU A O 1
ATOM 1808 N N . GLU A 1 228 ? -24.081 6.744 3.971 1.00 93.06 228 GLU A N 1
ATOM 1809 C CA . GLU A 1 228 ? -24.377 7.445 2.721 1.00 93.06 228 GLU A CA 1
ATOM 1810 C C . GLU A 1 228 ? -23.087 7.879 2.015 1.00 93.06 228 GLU A C 1
ATOM 1812 O O . GLU A 1 228 ? -22.957 7.718 0.797 1.00 93.06 228 GLU A O 1
ATOM 1817 N N . GLN A 1 229 ? -22.108 8.384 2.769 1.00 91.19 229 GLN A N 1
ATOM 1818 C CA . GLN A 1 229 ? -20.801 8.743 2.228 1.00 91.19 229 GLN A CA 1
ATOM 1819 C C . GLN A 1 229 ? -20.064 7.521 1.666 1.00 91.19 229 GLN A C 1
ATOM 1821 O O . GLN A 1 229 ? -19.615 7.557 0.523 1.00 91.19 229 GLN A O 1
ATOM 1826 N N . ALA A 1 230 ? -20.013 6.410 2.401 1.00 89.56 230 ALA A N 1
ATOM 1827 C CA . ALA A 1 230 ? -19.366 5.180 1.950 1.00 89.56 230 ALA A CA 1
ATOM 1828 C C . ALA A 1 230 ? -20.023 4.609 0.678 1.00 89.56 230 ALA A C 1
ATOM 1830 O O . ALA A 1 230 ? -19.330 4.125 -0.221 1.00 89.56 230 ALA A O 1
ATOM 1831 N N . ASN A 1 231 ? -21.352 4.713 0.552 1.00 90.25 231 ASN A N 1
ATOM 1832 C CA . ASN A 1 231 ? -22.065 4.333 -0.670 1.00 90.25 231 ASN A CA 1
ATOM 1833 C C . ASN A 1 231 ? -21.741 5.256 -1.856 1.00 90.25 231 ASN A C 1
ATOM 1835 O O . ASN A 1 231 ? -21.579 4.768 -2.978 1.00 90.25 231 ASN A O 1
ATOM 1839 N N . ARG A 1 232 ? -21.614 6.569 -1.622 1.00 93.75 232 ARG A N 1
ATOM 1840 C CA . ARG A 1 232 ? -21.173 7.530 -2.647 1.00 93.75 232 ARG A CA 1
ATOM 1841 C C . ARG A 1 232 ? -19.749 7.246 -3.109 1.00 93.75 232 ARG A C 1
ATOM 1843 O O . ARG A 1 232 ? -19.520 7.164 -4.313 1.00 93.75 232 ARG A O 1
ATOM 1850 N N . ASP A 1 233 ? -18.830 7.014 -2.179 1.00 90.94 233 ASP A N 1
ATOM 1851 C CA . ASP A 1 233 ? -17.439 6.675 -2.486 1.00 90.94 233 ASP A CA 1
ATOM 1852 C C . ASP A 1 233 ? -17.359 5.384 -3.311 1.00 90.94 233 ASP A C 1
ATOM 1854 O O . ASP A 1 233 ? -16.656 5.323 -4.319 1.00 90.94 233 ASP A O 1
ATOM 1858 N N . LYS A 1 234 ? -18.135 4.356 -2.940 1.00 91.31 234 LYS A N 1
ATOM 1859 C CA . LYS A 1 234 ? -18.228 3.100 -3.699 1.00 91.31 234 LYS A CA 1
ATOM 1860 C C . LYS A 1 234 ? -18.715 3.329 -5.135 1.00 91.31 234 LYS A C 1
ATOM 1862 O O . LYS A 1 234 ? -18.178 2.725 -6.065 1.00 91.31 234 LYS A O 1
ATOM 1867 N N . ALA A 1 235 ? -19.731 4.171 -5.326 1.00 91.38 235 ALA A N 1
ATOM 1868 C CA . ALA A 1 235 ? -20.238 4.507 -6.655 1.00 91.38 235 ALA A CA 1
ATOM 1869 C C . ALA A 1 235 ? -19.192 5.271 -7.483 1.00 91.38 235 ALA A C 1
ATOM 1871 O O . ALA A 1 235 ? -18.959 4.911 -8.636 1.00 91.38 235 ALA A O 1
ATOM 1872 N N . ALA A 1 236 ? -18.513 6.246 -6.873 1.00 92.50 236 ALA A N 1
ATOM 1873 C CA . ALA A 1 236 ? -17.460 7.028 -7.514 1.00 92.50 236 ALA A CA 1
ATOM 1874 C C . ALA A 1 236 ? -16.270 6.157 -7.946 1.00 92.50 236 ALA A C 1
ATOM 1876 O O . ALA A 1 236 ? -15.822 6.270 -9.082 1.00 92.50 236 ALA A O 1
ATOM 1877 N N . ILE A 1 237 ? -15.806 5.231 -7.094 1.00 90.12 237 ILE A N 1
ATOM 1878 C CA . ILE A 1 237 ? -14.729 4.283 -7.440 1.00 90.12 237 ILE A CA 1
ATOM 1879 C C . ILE A 1 237 ? -15.113 3.454 -8.671 1.00 90.12 237 ILE A C 1
ATOM 1881 O O . ILE A 1 237 ? -14.293 3.248 -9.566 1.00 90.12 237 ILE A O 1
ATOM 1885 N N . LYS A 1 238 ? -16.363 2.981 -8.738 1.00 90.00 238 LYS A N 1
ATOM 1886 C CA . LYS A 1 238 ? -16.843 2.185 -9.872 1.00 90.00 238 LYS A CA 1
ATOM 1887 C C . LYS A 1 238 ? -16.885 3.000 -11.165 1.00 90.00 238 LYS A C 1
ATOM 1889 O O . LYS A 1 238 ? -16.482 2.492 -12.206 1.00 90.00 238 LYS A O 1
ATOM 1894 N N . GLU A 1 239 ? -17.381 4.231 -11.104 1.00 92.31 239 GLU A N 1
ATOM 1895 C CA . GLU A 1 239 ? -17.461 5.115 -12.269 1.00 92.31 239 GLU A CA 1
ATOM 1896 C C . GLU A 1 239 ? -16.071 5.523 -12.775 1.00 92.31 239 GLU A C 1
ATOM 1898 O O . GLU A 1 239 ? -15.802 5.378 -13.967 1.00 92.31 239 GLU A O 1
ATOM 1903 N N . ASP A 1 240 ? -15.171 5.930 -11.875 1.00 91.00 240 ASP A N 1
ATOM 1904 C CA . ASP A 1 240 ? -13.782 6.284 -12.198 1.00 91.00 240 ASP A CA 1
ATOM 1905 C C . ASP A 1 240 ? -13.043 5.110 -12.853 1.00 91.00 240 ASP A C 1
ATOM 1907 O O . ASP A 1 240 ? -12.407 5.275 -13.890 1.00 91.00 240 ASP A O 1
ATOM 1911 N N . THR A 1 241 ? -13.212 3.892 -12.324 1.00 88.88 241 THR A N 1
ATOM 1912 C CA . THR A 1 241 ? -12.600 2.685 -12.907 1.00 88.88 241 THR A CA 1
ATOM 1913 C C . THR A 1 241 ? -13.074 2.448 -14.343 1.00 88.88 241 THR A C 1
ATOM 1915 O O . THR A 1 241 ? -12.256 2.156 -15.212 1.00 88.88 241 THR A O 1
ATOM 1918 N N . ILE A 1 242 ? -14.376 2.604 -14.612 1.00 89.94 242 ILE A N 1
ATOM 1919 C CA . ILE A 1 242 ? -14.943 2.425 -15.959 1.00 89.94 242 ILE A CA 1
ATOM 1920 C C . ILE A 1 242 ? -14.414 3.495 -16.920 1.00 89.94 242 ILE A C 1
ATOM 1922 O O . ILE A 1 242 ? -14.052 3.173 -18.051 1.00 89.94 242 ILE A O 1
ATOM 1926 N N . GLN A 1 243 ? -14.358 4.757 -16.485 1.00 90.75 243 GLN A N 1
ATOM 1927 C CA . GLN A 1 243 ? -13.822 5.846 -17.307 1.00 90.75 243 GLN A CA 1
ATOM 1928 C C . GLN A 1 243 ? -12.346 5.606 -17.635 1.00 90.75 243 GLN A C 1
ATOM 1930 O O . GLN A 1 243 ? -11.957 5.657 -18.799 1.00 90.75 243 GLN A O 1
ATOM 1935 N N . ARG A 1 244 ? -11.544 5.253 -16.628 1.00 87.62 244 ARG A N 1
ATOM 1936 C CA . ARG A 1 244 ? -10.113 4.978 -16.780 1.00 87.62 244 ARG A CA 1
ATOM 1937 C C . ARG A 1 244 ? -9.842 3.776 -17.688 1.00 87.62 244 ARG A C 1
ATOM 1939 O O . ARG A 1 244 ? -8.920 3.821 -18.497 1.00 87.62 244 ARG A O 1
ATOM 1946 N N . GLU A 1 245 ? -10.643 2.715 -17.580 1.00 87.88 245 GLU A N 1
ATOM 1947 C CA . GLU A 1 245 ? -10.569 1.551 -18.471 1.00 87.88 245 GLU A CA 1
ATOM 1948 C C . GLU A 1 245 ? -10.872 1.938 -19.926 1.00 87.88 245 GLU A C 1
ATOM 1950 O O . GLU A 1 245 ? -10.137 1.539 -20.832 1.00 87.88 245 GLU A O 1
ATOM 1955 N N . ALA A 1 246 ? -11.912 2.746 -20.159 1.00 87.56 246 ALA A N 1
ATOM 1956 C CA . ALA A 1 246 ? -12.263 3.219 -21.496 1.00 87.56 246 ALA A CA 1
ATOM 1957 C C . ALA A 1 246 ? -11.169 4.121 -22.096 1.00 87.56 246 ALA A C 1
ATOM 1959 O O . ALA A 1 246 ? -10.809 3.952 -23.260 1.00 87.56 246 ALA A O 1
ATOM 1960 N N . GLU A 1 247 ? -10.602 5.031 -21.298 1.00 88.50 247 GLU A N 1
ATOM 1961 C CA . GLU A 1 247 ? -9.490 5.895 -21.710 1.00 88.50 247 GLU A CA 1
ATOM 1962 C C . GLU A 1 247 ? -8.239 5.090 -22.083 1.00 88.50 247 GLU A C 1
ATOM 1964 O O . GLU A 1 247 ? -7.642 5.343 -23.128 1.00 88.50 247 GLU A O 1
ATOM 1969 N N . LEU A 1 248 ? -7.852 4.108 -21.260 1.00 86.44 248 LEU A N 1
ATOM 1970 C CA . LEU A 1 248 ? -6.699 3.244 -21.539 1.00 86.44 248 LEU A CA 1
ATOM 1971 C C . LEU A 1 248 ? -6.915 2.409 -22.801 1.00 86.44 248 LEU A C 1
ATOM 1973 O O . LEU A 1 248 ? -6.031 2.344 -23.649 1.00 86.44 248 LEU A O 1
ATOM 1977 N N . THR A 1 249 ? -8.106 1.828 -22.958 1.00 84.75 249 THR A N 1
ATOM 1978 C CA . THR A 1 249 ? -8.456 1.052 -24.156 1.00 84.75 249 THR A CA 1
ATOM 1979 C C . THR A 1 249 ? -8.342 1.915 -25.414 1.00 84.75 249 THR A C 1
ATOM 1981 O O . THR A 1 249 ? -7.724 1.504 -26.391 1.00 84.75 249 THR A O 1
ATOM 1984 N N . GLN A 1 250 ? -8.859 3.148 -25.372 1.00 88.00 250 GLN A N 1
ATOM 1985 C CA . GLN A 1 250 ? -8.772 4.077 -26.497 1.00 88.00 250 GLN A CA 1
ATOM 1986 C C . GLN A 1 250 ? -7.325 4.491 -26.812 1.00 88.00 250 GLN A C 1
ATOM 1988 O O . GLN A 1 250 ? -6.970 4.635 -27.983 1.00 88.00 250 GLN A O 1
ATOM 1993 N N . GLN A 1 251 ? -6.487 4.700 -25.791 1.00 85.31 251 GLN A N 1
ATOM 1994 C CA . GLN A 1 251 ? -5.071 5.029 -25.984 1.00 85.31 251 GLN A CA 1
ATOM 1995 C C . GLN A 1 251 ? -4.314 3.880 -26.654 1.00 85.31 251 GLN A C 1
ATOM 1997 O O . GLN A 1 251 ? -3.601 4.128 -27.625 1.00 85.31 251 GLN A O 1
ATOM 2002 N N . PHE A 1 252 ? -4.522 2.641 -26.201 1.00 83.81 252 PHE A N 1
ATOM 2003 C CA . PHE A 1 252 ? -3.882 1.465 -26.794 1.00 83.81 252 PHE A CA 1
ATOM 2004 C C . PHE A 1 252 ? -4.346 1.209 -28.231 1.00 83.81 252 PHE A C 1
ATOM 2006 O O . PHE A 1 252 ? -3.522 0.952 -29.106 1.00 83.81 252 PHE A O 1
ATOM 2013 N N . GLU A 1 253 ? -5.640 1.367 -28.530 1.00 83.25 253 GLU A N 1
ATOM 2014 C CA . GLU A 1 253 ? -6.133 1.273 -29.912 1.00 83.25 253 GLU A CA 1
ATOM 2015 C C . GLU A 1 253 ? -5.494 2.334 -30.823 1.00 83.25 253 GLU A C 1
ATOM 2017 O O . GLU A 1 253 ? -5.057 2.020 -31.934 1.00 83.25 253 GLU A O 1
ATOM 2022 N N . ALA A 1 254 ? -5.379 3.579 -30.350 1.00 85.12 254 ALA A N 1
ATOM 2023 C CA . ALA A 1 254 ? -4.745 4.656 -31.108 1.00 85.12 254 ALA A CA 1
ATOM 2024 C C . ALA A 1 254 ? -3.240 4.416 -31.331 1.00 85.12 254 ALA A C 1
ATOM 2026 O O . ALA A 1 254 ? -2.731 4.679 -32.424 1.00 85.12 254 ALA A O 1
ATOM 2027 N N . GLU A 1 255 ? -2.529 3.906 -30.322 1.00 81.19 255 GLU A N 1
ATOM 2028 C CA . GLU A 1 255 ? -1.109 3.553 -30.416 1.00 81.19 255 GLU A CA 1
ATOM 2029 C C . GLU A 1 255 ? -0.887 2.384 -31.386 1.00 81.19 255 GLU A C 1
ATOM 2031 O O . GLU A 1 255 ? -0.039 2.478 -32.277 1.00 81.19 255 GLU A O 1
ATOM 2036 N N . LYS A 1 256 ? -1.723 1.340 -31.313 1.00 78.62 256 LYS A N 1
ATOM 2037 C CA . LYS A 1 256 ? -1.708 0.204 -32.246 1.00 78.62 256 LYS A CA 1
ATOM 2038 C C . LYS A 1 256 ? -1.939 0.647 -33.689 1.00 78.62 256 LYS A C 1
ATOM 2040 O O . LYS A 1 256 ? -1.220 0.213 -34.593 1.00 78.62 256 LYS A O 1
ATOM 2045 N N . GLU A 1 257 ? -2.903 1.537 -33.932 1.00 82.88 257 GLU A N 1
ATOM 2046 C CA . GLU A 1 257 ? -3.122 2.105 -35.266 1.00 82.88 257 GLU A CA 1
ATOM 2047 C C . GLU A 1 257 ? -1.916 2.914 -35.765 1.00 82.88 257 GLU A C 1
ATOM 2049 O O . GLU A 1 257 ? -1.551 2.806 -36.941 1.00 82.88 257 GLU A O 1
ATOM 2054 N N . ALA A 1 258 ? -1.291 3.719 -34.901 1.00 81.00 258 ALA A N 1
ATOM 2055 C CA . ALA A 1 258 ? -0.122 4.521 -35.253 1.00 81.00 258 ALA A CA 1
ATOM 2056 C C . ALA A 1 258 ? 1.089 3.642 -35.604 1.00 81.00 258 ALA A C 1
ATOM 2058 O O . ALA A 1 258 ? 1.674 3.819 -36.675 1.00 81.00 258 ALA A O 1
ATOM 2059 N N . LEU A 1 259 ? 1.395 2.645 -34.768 1.00 77.81 259 LEU A N 1
ATOM 2060 C CA . LEU A 1 259 ? 2.460 1.661 -34.997 1.00 77.81 259 LEU A CA 1
ATOM 2061 C C . LEU A 1 259 ? 2.236 0.870 -36.289 1.00 77.81 259 LEU A C 1
ATOM 2063 O O . LEU A 1 259 ? 3.158 0.698 -37.084 1.00 77.81 259 LEU A O 1
ATOM 2067 N N . THR A 1 260 ? 0.998 0.443 -36.552 1.00 76.50 260 THR A N 1
ATOM 2068 C CA . THR A 1 260 ? 0.662 -0.283 -37.788 1.00 76.50 260 THR A CA 1
ATOM 2069 C C . THR A 1 260 ? 0.905 0.584 -39.026 1.00 76.50 260 THR A C 1
ATOM 2071 O O . THR A 1 260 ? 1.446 0.108 -40.030 1.00 76.50 260 THR A O 1
ATOM 2074 N N . ARG A 1 261 ? 0.541 1.875 -38.972 1.00 80.38 261 ARG A N 1
ATOM 2075 C CA . ARG A 1 261 ? 0.807 2.825 -40.066 1.00 80.38 261 ARG A CA 1
ATOM 2076 C C . ARG A 1 261 ? 2.305 3.028 -40.275 1.00 80.38 261 ARG A C 1
ATOM 2078 O O . ARG A 1 261 ? 2.762 2.932 -41.411 1.00 80.38 261 ARG A O 1
ATOM 2085 N N . GLU A 1 262 ? 3.063 3.247 -39.204 1.00 78.00 262 GLU A N 1
ATOM 2086 C CA . GLU A 1 262 ? 4.513 3.446 -39.272 1.00 78.00 262 GLU A CA 1
ATOM 2087 C C . GLU A 1 262 ? 5.239 2.206 -39.812 1.00 78.00 262 GLU A C 1
ATOM 2089 O O . GLU A 1 262 ? 6.056 2.323 -40.726 1.00 78.00 262 GLU A O 1
ATOM 2094 N N . SER A 1 263 ? 4.878 1.010 -39.339 1.00 72.75 263 SER A N 1
ATOM 2095 C CA . SER A 1 263 ? 5.418 -0.263 -39.834 1.00 72.75 263 SER A CA 1
ATOM 2096 C C . SER A 1 263 ? 5.105 -0.483 -41.319 1.00 72.75 263 SER A C 1
ATOM 2098 O O . SER A 1 263 ? 5.983 -0.857 -42.104 1.00 72.75 263 SER A O 1
ATOM 2100 N N . THR A 1 264 ? 3.881 -0.165 -41.754 1.00 78.69 264 THR A N 1
ATOM 2101 C CA . THR A 1 264 ? 3.493 -0.259 -43.170 1.00 78.69 264 THR A CA 1
ATOM 2102 C C . THR A 1 264 ? 4.302 0.713 -44.037 1.00 78.69 264 THR A C 1
ATOM 2104 O O . THR A 1 264 ? 4.780 0.341 -45.112 1.00 78.69 264 THR A O 1
ATOM 2107 N N . GLU A 1 265 ? 4.503 1.952 -43.579 1.00 80.69 265 GLU A N 1
ATOM 2108 C CA . GLU A 1 265 ? 5.328 2.942 -44.279 1.00 80.69 265 GLU A CA 1
ATOM 2109 C C . GLU A 1 265 ? 6.810 2.552 -44.325 1.00 80.69 265 GLU A C 1
ATOM 2111 O O . GLU A 1 265 ? 7.451 2.700 -45.370 1.00 80.69 265 GLU A O 1
ATOM 2116 N N . ALA A 1 266 ? 7.356 2.037 -43.223 1.00 72.00 266 ALA A N 1
ATOM 2117 C CA . ALA A 1 266 ? 8.729 1.553 -43.143 1.00 72.00 266 ALA A CA 1
ATOM 2118 C C . ALA A 1 266 ? 8.951 0.363 -44.086 1.00 72.00 266 ALA A C 1
ATOM 2120 O O . ALA A 1 266 ? 9.904 0.365 -44.867 1.00 72.00 266 ALA A O 1
ATOM 2121 N N . THR A 1 267 ? 8.025 -0.600 -44.095 1.00 76.56 267 THR A N 1
ATOM 2122 C CA . THR A 1 267 ? 8.056 -1.762 -44.995 1.00 76.56 267 THR A CA 1
ATOM 2123 C C . THR A 1 267 ? 8.014 -1.327 -46.457 1.00 76.56 267 THR A C 1
ATOM 2125 O O . THR A 1 267 ? 8.801 -1.811 -47.271 1.00 76.56 267 THR A O 1
ATOM 2128 N N . LYS A 1 268 ? 7.152 -0.360 -46.798 1.00 81.06 268 LYS A N 1
ATOM 2129 C CA . LYS A 1 268 ? 7.070 0.184 -48.157 1.00 81.06 268 LYS A CA 1
ATOM 2130 C C . LYS A 1 268 ? 8.371 0.875 -48.580 1.00 81.06 268 LYS A C 1
ATOM 2132 O O . LYS A 1 268 ? 8.877 0.600 -49.664 1.00 81.06 268 LYS A O 1
ATOM 2137 N N . LYS A 1 269 ? 8.954 1.719 -47.720 1.00 77.38 269 LYS A N 1
ATOM 2138 C CA . LYS A 1 269 ? 10.254 2.368 -47.984 1.00 77.38 269 LYS A CA 1
ATOM 2139 C C . LYS A 1 269 ? 11.378 1.345 -48.153 1.00 77.38 269 LYS A C 1
ATOM 2141 O O . LYS A 1 269 ? 12.241 1.522 -49.007 1.00 77.38 269 LYS A O 1
ATOM 2146 N N . LEU A 1 270 ? 11.370 0.275 -47.359 1.00 74.56 270 LEU A N 1
ATOM 2147 C CA . LEU A 1 270 ? 12.367 -0.789 -47.442 1.00 74.56 270 LEU A CA 1
ATOM 2148 C C . LEU A 1 270 ? 12.236 -1.594 -48.742 1.00 74.56 270 LEU A C 1
ATOM 2150 O O . LEU A 1 270 ? 13.249 -1.898 -49.370 1.00 74.56 270 LEU A O 1
ATOM 2154 N N . GLN A 1 271 ? 11.010 -1.877 -49.189 1.00 78.50 271 GLN A N 1
ATOM 2155 C CA . GLN A 1 271 ? 10.756 -2.486 -50.498 1.00 78.50 271 GLN A CA 1
ATOM 2156 C C . GLN A 1 271 ? 11.242 -1.588 -51.643 1.00 78.50 271 GLN A C 1
ATOM 2158 O O . GLN A 1 271 ? 11.987 -2.058 -52.500 1.00 78.50 271 GLN A O 1
ATOM 2163 N N . GLU A 1 272 ? 10.907 -0.294 -51.622 1.00 82.06 272 GLU A N 1
ATOM 2164 C CA . GLU A 1 272 ? 11.368 0.675 -52.628 1.00 82.06 272 GLU A CA 1
ATOM 2165 C C . GLU A 1 272 ? 12.906 0.755 -52.683 1.00 82.06 272 GLU A C 1
ATOM 2167 O O . GLU A 1 272 ? 13.499 0.737 -53.763 1.00 82.06 272 GLU A O 1
ATOM 2172 N N . LEU A 1 273 ? 13.579 0.783 -51.526 1.00 80.06 273 LEU A N 1
ATOM 2173 C CA . LEU A 1 273 ? 15.044 0.767 -51.453 1.00 80.06 273 LEU A CA 1
ATOM 2174 C C . LEU A 1 273 ? 15.644 -0.545 -51.973 1.00 80.06 273 LEU A C 1
ATOM 2176 O O . LEU A 1 273 ? 16.653 -0.511 -52.677 1.00 80.06 273 LEU A O 1
ATOM 2180 N N . SER A 1 274 ? 15.030 -1.687 -51.660 1.00 76.81 274 SER A N 1
ATOM 2181 C CA . SER A 1 274 ? 15.481 -2.996 -52.139 1.00 76.81 274 SER A CA 1
ATOM 2182 C C . SER A 1 274 ? 15.366 -3.115 -53.664 1.00 76.81 274 SER A C 1
ATOM 2184 O O . SER A 1 274 ? 16.300 -3.581 -54.320 1.00 76.81 274 SER A O 1
ATOM 2186 N N . GLU A 1 275 ? 14.267 -2.634 -54.253 1.00 82.50 275 GLU A N 1
ATOM 2187 C CA . GLU A 1 275 ? 14.090 -2.595 -55.709 1.00 82.50 275 GLU A CA 1
ATOM 2188 C C . GLU A 1 275 ? 15.112 -1.674 -56.387 1.00 82.50 275 GLU A C 1
ATOM 2190 O O . GLU A 1 275 ? 15.706 -2.052 -57.400 1.00 82.50 275 GLU A O 1
ATOM 2195 N N . LEU A 1 276 ? 15.375 -0.497 -55.806 1.00 82.94 276 LEU A N 1
ATOM 2196 C CA . LEU A 1 276 ? 16.417 0.410 -56.291 1.00 82.94 276 LEU A CA 1
ATOM 2197 C C . LEU A 1 276 ? 17.801 -0.246 -56.251 1.00 82.94 276 LEU A C 1
ATOM 2199 O O . LEU A 1 276 ? 18.512 -0.204 -57.252 1.00 82.94 276 LEU A O 1
ATOM 2203 N N . GLN A 1 277 ? 18.168 -0.898 -55.144 1.00 78.50 277 GLN A N 1
ATOM 2204 C CA . GLN A 1 277 ? 19.449 -1.603 -55.016 1.00 78.50 277 GLN A CA 1
ATOM 2205 C C . GLN A 1 277 ? 19.593 -2.743 -56.028 1.00 78.50 277 GLN A C 1
ATOM 2207 O O . GLN A 1 277 ? 20.647 -2.890 -56.645 1.00 78.50 277 GLN A O 1
ATOM 2212 N N . LYS A 1 278 ? 18.534 -3.529 -56.247 1.00 81.75 278 LYS A N 1
ATOM 2213 C CA . LYS A 1 278 ? 18.543 -4.620 -57.230 1.00 81.75 278 LYS A CA 1
ATOM 2214 C C . LYS A 1 278 ? 18.724 -4.100 -58.658 1.00 81.75 278 LYS A C 1
ATOM 2216 O O . LYS A 1 278 ? 19.491 -4.677 -59.427 1.00 81.75 278 LYS A O 1
ATOM 2221 N N . ASN A 1 279 ? 18.044 -3.005 -59.001 1.00 84.19 279 ASN A N 1
ATOM 2222 C CA . ASN A 1 279 ? 18.204 -2.349 -60.297 1.00 84.19 279 ASN A CA 1
ATOM 2223 C C . ASN A 1 279 ? 19.618 -1.774 -60.457 1.00 84.19 279 ASN A C 1
ATOM 2225 O O . ASN A 1 279 ? 20.222 -1.938 -61.512 1.00 84.19 279 ASN A O 1
ATOM 2229 N N . GLU A 1 280 ? 20.179 -1.162 -59.410 1.00 84.00 280 GLU A N 1
ATOM 2230 C CA . GLU A 1 280 ? 21.571 -0.701 -59.411 1.00 84.00 280 GLU A CA 1
ATOM 2231 C C . GLU A 1 280 ? 22.560 -1.832 -59.665 1.00 84.00 280 GLU A C 1
ATOM 2233 O O . GLU A 1 280 ? 23.436 -1.689 -60.517 1.00 84.00 280 GLU A O 1
ATOM 2238 N N . GLN A 1 281 ? 22.409 -2.957 -58.968 1.00 81.62 281 GLN A N 1
ATOM 2239 C CA . GLN A 1 281 ? 23.302 -4.098 -59.120 1.00 81.62 281 GLN A CA 1
ATOM 2240 C C . GLN A 1 281 ? 23.262 -4.662 -60.545 1.00 81.62 281 GLN A C 1
ATOM 2242 O O . GLN A 1 281 ? 24.312 -4.872 -61.145 1.00 81.62 281 GLN A O 1
ATOM 2247 N N . LEU A 1 282 ? 22.068 -4.803 -61.132 1.00 86.25 282 LEU A N 1
ATOM 2248 C CA . LEU A 1 282 ? 21.918 -5.272 -62.511 1.00 86.25 282 LEU A CA 1
ATOM 2249 C C . LEU A 1 282 ? 22.650 -4.366 -63.514 1.00 86.25 282 LEU A C 1
ATOM 2251 O O . LEU A 1 282 ? 23.350 -4.859 -64.399 1.00 86.25 282 LEU A O 1
ATOM 2255 N N . ILE A 1 283 ? 22.519 -3.043 -63.368 1.00 87.19 283 ILE A N 1
ATOM 2256 C CA . ILE A 1 283 ? 23.214 -2.086 -64.238 1.00 87.19 283 ILE A CA 1
ATOM 2257 C C . ILE A 1 283 ? 24.728 -2.137 -64.011 1.00 87.19 283 ILE A C 1
ATOM 2259 O O . ILE A 1 283 ? 25.490 -2.081 -64.973 1.00 87.19 283 ILE A O 1
ATOM 2263 N N . GLN A 1 284 ? 25.189 -2.283 -62.766 1.00 83.25 284 GLN A N 1
ATOM 2264 C CA . GLN A 1 284 ? 26.617 -2.437 -62.472 1.00 83.25 284 GLN A CA 1
ATOM 2265 C C . GLN A 1 284 ? 27.201 -3.708 -63.101 1.00 83.25 284 GLN A C 1
ATOM 2267 O O . GLN A 1 284 ? 28.300 -3.660 -63.665 1.00 83.25 284 GLN A O 1
ATOM 2272 N N . ASP A 1 285 ? 26.478 -4.824 -63.052 1.00 83.88 285 ASP A N 1
ATOM 2273 C CA . ASP A 1 285 ? 26.888 -6.082 -63.677 1.00 83.88 285 ASP A CA 1
ATOM 2274 C C . ASP A 1 285 ? 26.931 -5.949 -65.203 1.00 83.88 285 ASP A C 1
ATOM 2276 O O . ASP A 1 285 ? 27.911 -6.354 -65.834 1.00 83.88 285 ASP A O 1
ATOM 2280 N N . GLN A 1 286 ? 25.935 -5.284 -65.796 1.00 86.00 286 GLN A N 1
ATOM 2281 C CA . GLN A 1 286 ? 25.910 -4.988 -67.228 1.00 86.00 286 GLN A CA 1
ATOM 2282 C C . GLN A 1 286 ? 27.085 -4.093 -67.652 1.00 86.00 286 GLN A C 1
ATOM 2284 O O . GLN A 1 286 ? 27.772 -4.414 -68.620 1.00 86.00 286 GLN A O 1
ATOM 2289 N N . LEU A 1 287 ? 27.370 -3.014 -66.913 1.00 84.69 287 LEU A N 1
ATOM 2290 C CA . LEU A 1 287 ? 28.526 -2.146 -67.167 1.00 84.69 287 LEU A CA 1
ATOM 2291 C C . LEU A 1 287 ? 29.834 -2.935 -67.095 1.00 84.69 287 LEU A C 1
ATOM 2293 O O . LEU A 1 287 ? 30.690 -2.807 -67.967 1.00 84.69 287 LEU A O 1
ATOM 2297 N N . THR A 1 288 ? 29.968 -3.795 -66.086 1.00 83.38 288 THR A N 1
ATOM 2298 C CA . THR A 1 288 ? 31.148 -4.650 -65.912 1.00 83.38 288 THR A CA 1
ATOM 2299 C C . THR A 1 288 ? 31.339 -5.584 -67.103 1.00 83.38 288 THR A C 1
ATOM 2301 O O . THR A 1 288 ? 32.432 -5.638 -67.664 1.00 83.38 288 THR A O 1
ATOM 2304 N N . GLY A 1 289 ? 30.277 -6.279 -67.524 1.00 84.12 289 GLY A N 1
ATOM 2305 C CA . GLY A 1 289 ? 30.309 -7.167 -68.685 1.00 84.12 289 GLY A CA 1
ATOM 2306 C C . GLY A 1 289 ? 30.666 -6.433 -69.978 1.00 84.12 289 GLY A C 1
ATOM 2307 O O . GLY A 1 289 ? 31.463 -6.939 -70.776 1.00 84.12 289 GLY A O 1
ATOM 2308 N N . SER A 1 290 ? 30.153 -5.213 -70.160 1.00 86.00 290 SER A N 1
ATOM 2309 C CA . SER A 1 290 ? 30.511 -4.363 -71.295 1.00 86.00 290 SER A CA 1
ATOM 2310 C C . SER A 1 290 ? 31.984 -3.954 -71.262 1.00 86.00 290 SER A C 1
ATOM 2312 O O . SER A 1 290 ? 32.659 -4.089 -72.277 1.00 86.00 290 SER A O 1
ATOM 2314 N N . TYR A 1 291 ? 32.531 -3.547 -70.110 1.00 83.12 291 TYR A N 1
ATOM 2315 C CA . TYR A 1 291 ? 33.962 -3.236 -69.987 1.00 83.12 291 TYR A CA 1
ATOM 2316 C C . TYR A 1 291 ? 34.851 -4.447 -70.267 1.00 83.12 291 TYR A C 1
ATOM 2318 O O . TYR A 1 291 ? 35.837 -4.320 -70.991 1.00 83.12 291 TYR A O 1
ATOM 2326 N N . SER A 1 292 ? 34.506 -5.631 -69.754 1.00 82.12 292 SER A N 1
ATOM 2327 C CA . SER A 1 292 ? 35.244 -6.860 -70.065 1.00 82.12 292 SER A CA 1
ATOM 2328 C C . SER A 1 292 ? 35.213 -7.185 -71.560 1.00 82.12 292 SER A C 1
ATOM 2330 O O . SER A 1 292 ? 36.232 -7.596 -72.114 1.00 82.12 292 SER A O 1
ATOM 2332 N N . SER A 1 293 ? 34.075 -6.964 -72.221 1.00 84.88 293 SER A N 1
ATOM 2333 C CA . SER A 1 293 ? 33.924 -7.178 -73.666 1.00 84.88 293 SER A CA 1
ATOM 2334 C C . SER A 1 293 ? 34.743 -6.171 -74.477 1.00 84.88 293 SER A C 1
ATOM 2336 O O . SER A 1 293 ? 35.449 -6.575 -75.402 1.00 84.88 293 SER A O 1
ATOM 2338 N N . ILE A 1 294 ? 34.740 -4.895 -74.069 1.00 83.38 294 ILE A N 1
ATOM 2339 C CA . ILE A 1 294 ? 35.554 -3.836 -74.678 1.00 83.38 294 ILE A CA 1
ATOM 2340 C C . ILE A 1 294 ? 37.031 -4.206 -74.550 1.00 83.38 294 ILE A C 1
ATOM 2342 O O . ILE A 1 294 ? 37.727 -4.302 -75.554 1.00 83.38 294 ILE A O 1
ATOM 2346 N N . ILE A 1 295 ? 37.505 -4.497 -73.334 1.00 78.75 295 ILE A N 1
ATOM 2347 C CA . ILE A 1 295 ? 38.906 -4.862 -73.075 1.00 78.75 295 ILE A CA 1
ATOM 2348 C C . ILE A 1 295 ? 39.314 -6.089 -73.899 1.00 78.75 295 ILE A C 1
ATOM 2350 O O . ILE A 1 295 ? 40.393 -6.093 -74.490 1.00 78.75 295 ILE A O 1
ATOM 2354 N N . LYS A 1 296 ? 38.453 -7.111 -73.985 1.00 82.56 296 LYS A N 1
ATOM 2355 C CA . LYS A 1 296 ? 38.707 -8.309 -74.793 1.00 82.56 296 LYS A CA 1
ATOM 2356 C C . LYS A 1 296 ? 38.823 -7.981 -76.284 1.00 82.56 296 LYS A C 1
ATOM 2358 O O . LYS A 1 296 ? 39.796 -8.392 -76.906 1.00 82.56 296 LYS A O 1
ATOM 2363 N N . SER A 1 297 ? 37.882 -7.213 -76.832 1.00 82.25 297 SER A N 1
ATOM 2364 C CA . SER A 1 297 ? 37.881 -6.814 -78.248 1.00 82.25 297 SER A CA 1
ATOM 2365 C C . SER A 1 297 ? 39.132 -5.998 -78.589 1.00 82.25 297 SER A C 1
ATOM 2367 O O . SER A 1 297 ? 39.782 -6.232 -79.605 1.00 82.25 297 SER A O 1
ATOM 2369 N N . ILE A 1 298 ? 39.545 -5.104 -77.685 1.00 77.31 298 ILE A N 1
ATOM 2370 C CA . ILE A 1 298 ? 40.792 -4.347 -77.814 1.00 77.31 298 ILE A CA 1
ATOM 2371 C C . ILE A 1 298 ? 42.018 -5.286 -77.762 1.00 77.31 298 ILE A C 1
ATOM 2373 O O . ILE A 1 298 ? 42.928 -5.138 -78.579 1.00 77.31 298 ILE A O 1
ATOM 2377 N N . ALA A 1 299 ? 42.059 -6.260 -76.845 1.00 76.19 299 ALA A N 1
ATOM 2378 C CA . ALA A 1 299 ? 43.166 -7.217 -76.723 1.00 76.19 299 ALA A CA 1
ATOM 2379 C C . ALA A 1 299 ? 43.291 -8.156 -77.938 1.00 76.19 299 ALA A C 1
ATOM 2381 O O . ALA A 1 299 ? 44.401 -8.523 -78.325 1.00 76.19 299 ALA A O 1
ATOM 2382 N N . GLU A 1 300 ? 42.166 -8.521 -78.555 1.00 80.88 300 GLU A N 1
ATOM 2383 C CA . GLU A 1 300 ? 42.093 -9.330 -79.779 1.00 80.88 300 GLU A CA 1
ATOM 2384 C C . GLU A 1 300 ? 42.383 -8.507 -81.053 1.00 80.88 300 GLU A C 1
ATOM 2386 O O . GLU A 1 300 ? 42.527 -9.073 -82.137 1.00 80.88 300 GLU A O 1
ATOM 2391 N N . GLY A 1 301 ? 42.531 -7.181 -80.928 1.00 79.44 301 GLY A N 1
ATOM 2392 C CA . GLY A 1 301 ? 42.793 -6.256 -82.034 1.00 79.44 301 GLY A CA 1
ATOM 2393 C C . GLY A 1 301 ? 41.551 -5.887 -82.855 1.00 79.44 301 GLY A C 1
ATOM 2394 O O . GLY A 1 301 ? 41.678 -5.228 -83.889 1.00 79.44 301 GLY A O 1
ATOM 2395 N N . ASP A 1 302 ? 40.356 -6.279 -82.406 1.00 86.31 302 ASP A N 1
ATOM 2396 C CA . ASP A 1 302 ? 39.075 -5.937 -83.026 1.00 86.31 302 ASP A CA 1
ATOM 2397 C C . ASP A 1 302 ? 38.600 -4.548 -82.568 1.00 86.31 302 ASP A C 1
ATOM 2399 O O . ASP A 1 302 ? 37.668 -4.358 -81.781 1.00 86.31 302 ASP A O 1
ATOM 2403 N N . TYR A 1 303 ? 39.320 -3.535 -83.046 1.00 85.81 303 TYR A N 1
ATOM 2404 C CA . TYR A 1 303 ? 39.070 -2.131 -82.735 1.00 85.81 303 TYR A CA 1
ATOM 2405 C C . TYR A 1 303 ? 37.704 -1.596 -83.203 1.00 85.81 303 TYR A C 1
ATOM 2407 O O . TYR A 1 303 ? 37.119 -0.788 -82.474 1.00 85.81 303 TYR A O 1
ATOM 2415 N N . PRO A 1 304 ? 37.168 -1.989 -84.380 1.00 86.44 304 PRO A N 1
ATOM 2416 C CA . PRO A 1 304 ? 35.816 -1.604 -84.776 1.00 86.44 304 PRO A CA 1
ATOM 2417 C C . PRO A 1 304 ? 34.749 -2.090 -83.789 1.00 86.44 304 PRO A C 1
ATOM 2419 O O . PRO A 1 304 ? 33.885 -1.300 -83.406 1.00 86.44 304 PRO A O 1
ATOM 2422 N N . GLU A 1 305 ? 34.840 -3.344 -83.339 1.00 86.06 305 GLU A N 1
ATOM 2423 C CA . GLU A 1 305 ? 33.905 -3.924 -82.371 1.00 86.06 305 GLU A CA 1
ATOM 2424 C C . GLU A 1 305 ? 34.036 -3.257 -80.994 1.00 86.06 305 GLU A C 1
ATOM 2426 O O . GLU A 1 305 ? 33.039 -2.849 -80.396 1.00 86.06 305 GLU A O 1
ATOM 2431 N N . ALA A 1 306 ? 35.266 -3.019 -80.529 1.00 86.38 306 ALA A N 1
ATOM 2432 C CA . ALA A 1 306 ? 35.510 -2.286 -79.287 1.00 86.38 306 ALA A CA 1
ATOM 2433 C C . ALA A 1 306 ? 34.881 -0.880 -79.297 1.00 86.38 306 ALA A C 1
ATOM 2435 O O . ALA A 1 306 ? 34.322 -0.437 -78.293 1.00 86.38 306 ALA A O 1
ATOM 2436 N N . LYS A 1 307 ? 34.937 -0.175 -80.435 1.00 87.06 307 LYS A N 1
ATOM 2437 C CA . LYS A 1 307 ? 34.342 1.161 -80.569 1.00 87.06 307 LYS A CA 1
ATOM 2438 C C . LYS A 1 307 ? 32.811 1.124 -80.516 1.00 87.06 307 LYS A C 1
ATOM 2440 O O . LYS A 1 307 ? 32.214 1.990 -79.880 1.00 87.06 307 LYS A O 1
ATOM 2445 N N . LEU A 1 308 ? 32.183 0.130 -81.148 1.00 89.56 308 LEU A N 1
ATOM 2446 C CA . LEU A 1 308 ? 30.732 -0.069 -81.062 1.00 89.56 308 LEU A CA 1
ATOM 2447 C C . LEU A 1 308 ? 30.291 -0.339 -79.619 1.00 89.56 308 LEU A C 1
ATOM 2449 O O . LEU A 1 308 ? 29.313 0.241 -79.152 1.00 89.56 308 LEU A O 1
ATOM 2453 N N . GLN A 1 309 ? 31.041 -1.169 -78.895 1.00 90.12 309 GLN A N 1
ATOM 2454 C CA . GLN A 1 309 ? 30.746 -1.485 -77.499 1.00 90.12 309 GLN A CA 1
ATOM 2455 C C . GLN A 1 309 ? 30.943 -0.276 -76.571 1.00 90.12 309 GLN A C 1
ATOM 2457 O O . GLN A 1 309 ? 30.131 -0.071 -75.673 1.00 90.12 309 GLN A O 1
ATOM 2462 N N . ILE A 1 310 ? 31.959 0.567 -76.803 1.00 89.69 310 ILE A N 1
ATOM 2463 C CA . ILE A 1 310 ? 32.138 1.833 -76.069 1.00 89.69 310 ILE A CA 1
ATOM 2464 C C . ILE A 1 310 ? 30.924 2.752 -76.249 1.00 89.69 310 ILE A C 1
ATOM 2466 O O . ILE A 1 310 ? 30.419 3.290 -75.264 1.00 89.69 310 ILE A O 1
ATOM 2470 N N . GLU A 1 311 ? 30.434 2.909 -77.481 1.00 92.00 311 GLU A N 1
ATOM 2471 C CA . GLU A 1 311 ? 29.262 3.746 -77.763 1.00 92.00 311 GLU A CA 1
ATOM 2472 C C . GLU A 1 311 ? 28.002 3.199 -77.077 1.00 92.00 311 GLU A C 1
ATOM 2474 O O . GLU A 1 311 ? 27.258 3.956 -76.457 1.00 92.00 311 GLU A O 1
ATOM 2479 N N . ALA A 1 312 ? 27.812 1.876 -77.082 1.00 90.69 312 ALA A N 1
ATOM 2480 C CA . ALA A 1 312 ? 26.698 1.232 -76.388 1.00 90.69 312 ALA A CA 1
ATOM 2481 C C . ALA A 1 312 ? 26.716 1.487 -74.867 1.00 90.69 312 ALA A C 1
ATOM 2483 O O . ALA A 1 312 ? 25.664 1.659 -74.249 1.00 90.69 312 ALA A O 1
ATOM 2484 N N . VAL A 1 313 ? 27.901 1.550 -74.244 1.00 90.69 313 VAL A N 1
ATOM 2485 C CA . VAL A 1 313 ? 28.020 1.913 -72.821 1.00 90.69 313 VAL A CA 1
ATOM 2486 C C . VAL A 1 313 ? 27.725 3.397 -72.596 1.00 90.69 313 VAL A C 1
ATOM 2488 O O . VAL A 1 313 ? 27.080 3.730 -71.602 1.00 90.69 313 VAL A O 1
ATOM 2491 N N . ARG A 1 314 ? 28.140 4.294 -73.501 1.00 92.06 314 ARG A N 1
ATOM 2492 C CA . ARG A 1 314 ? 27.788 5.724 -73.411 1.00 92.06 314 ARG A CA 1
ATOM 2493 C C . ARG A 1 314 ? 26.275 5.923 -73.464 1.00 92.06 314 ARG A C 1
ATOM 2495 O O . ARG A 1 314 ? 25.737 6.614 -72.606 1.00 92.06 314 ARG A O 1
ATOM 2502 N N . GLU A 1 315 ? 25.601 5.266 -74.406 1.00 91.69 315 GLU A N 1
ATOM 2503 C CA . GLU A 1 315 ? 24.143 5.338 -74.552 1.00 91.69 315 GLU A CA 1
ATOM 2504 C C . GLU A 1 315 ? 23.427 4.836 -73.287 1.00 91.69 315 GLU A C 1
ATOM 2506 O O . GLU A 1 315 ? 22.519 5.497 -72.783 1.00 91.69 315 GLU A O 1
ATOM 2511 N N . LEU A 1 316 ? 23.900 3.729 -72.702 1.00 90.44 316 LEU A N 1
ATOM 2512 C CA . LEU A 1 316 ? 23.390 3.210 -71.430 1.00 90.44 316 LEU A CA 1
ATOM 2513 C C . LEU A 1 316 ? 23.571 4.212 -70.274 1.00 90.44 316 LEU A C 1
ATOM 2515 O O . LEU A 1 316 ? 22.668 4.406 -69.465 1.00 90.44 316 LEU A O 1
ATOM 2519 N N . LEU A 1 317 ? 24.733 4.864 -70.186 1.00 89.69 317 LEU A N 1
ATOM 2520 C CA . LEU A 1 317 ? 25.032 5.857 -69.146 1.00 89.69 317 LEU A CA 1
ATOM 2521 C C . LEU A 1 317 ? 24.305 7.196 -69.351 1.00 89.69 317 LEU A C 1
ATOM 2523 O O . LEU A 1 317 ? 24.255 8.012 -68.425 1.00 89.69 317 LEU A O 1
ATOM 2527 N N . ASP A 1 318 ? 23.753 7.439 -70.537 1.00 89.69 318 ASP A N 1
ATOM 2528 C CA . ASP A 1 318 ? 22.946 8.616 -70.851 1.00 89.69 318 ASP A CA 1
ATOM 2529 C C . ASP A 1 318 ? 21.436 8.393 -70.665 1.00 89.69 318 ASP A C 1
ATOM 2531 O O . ASP A 1 318 ? 20.682 9.371 -70.666 1.00 89.69 318 ASP A O 1
ATOM 2535 N N . ASP A 1 319 ? 20.989 7.159 -70.398 1.00 90.69 319 ASP A N 1
ATOM 2536 C CA . ASP A 1 319 ? 19.585 6.857 -70.103 1.00 90.69 319 ASP A CA 1
ATOM 2537 C C . ASP A 1 319 ? 19.107 7.585 -68.819 1.00 90.69 319 ASP A C 1
ATOM 2539 O O . ASP A 1 319 ? 19.629 7.350 -67.719 1.00 90.69 319 ASP A O 1
ATOM 2543 N N . PRO A 1 320 ? 18.065 8.441 -68.900 1.00 86.62 320 PRO A N 1
ATOM 2544 C CA . PRO A 1 320 ? 17.506 9.146 -67.748 1.00 86.62 320 PRO A CA 1
ATOM 2545 C C . PRO A 1 320 ? 17.035 8.248 -66.595 1.00 86.62 320 PRO A C 1
ATOM 2547 O O . PRO A 1 320 ? 17.009 8.711 -65.454 1.00 86.62 320 PRO A O 1
ATOM 2550 N N . GLN A 1 321 ? 16.629 7.002 -66.857 1.00 84.94 321 GLN A N 1
ATOM 2551 C CA . GLN A 1 321 ? 16.219 6.052 -65.815 1.00 84.94 321 GLN A CA 1
ATOM 2552 C C . GLN A 1 321 ? 17.421 5.522 -65.033 1.00 84.94 321 GLN A C 1
ATOM 2554 O O . GLN A 1 321 ? 17.343 5.362 -63.817 1.00 84.94 321 GLN A O 1
ATOM 2559 N N . ILE A 1 322 ? 18.551 5.332 -65.708 1.00 85.19 322 ILE A N 1
ATOM 2560 C CA . ILE A 1 322 ? 19.800 4.870 -65.101 1.00 85.19 322 ILE A CA 1
ATOM 2561 C C . ILE A 1 322 ? 20.464 6.005 -64.315 1.00 85.19 322 ILE A C 1
ATOM 2563 O O . ILE A 1 322 ? 20.992 5.791 -63.227 1.00 85.19 322 ILE A O 1
ATOM 2567 N N . LEU A 1 323 ? 20.346 7.246 -64.788 1.00 82.75 323 LEU A N 1
ATOM 2568 C CA . LEU A 1 323 ? 20.857 8.431 -64.088 1.00 82.75 323 LEU A CA 1
ATOM 2569 C C . LEU A 1 323 ? 20.132 8.761 -62.779 1.00 82.75 323 LEU A C 1
ATOM 2571 O O . LEU A 1 323 ? 20.674 9.505 -61.957 1.00 82.75 323 LEU A O 1
ATOM 2575 N N . ARG A 1 324 ? 18.921 8.231 -62.574 1.00 85.44 324 ARG A N 1
ATOM 2576 C CA . ARG A 1 324 ? 18.186 8.357 -61.304 1.00 85.44 324 ARG A CA 1
ATOM 2577 C C . ARG A 1 324 ? 18.753 7.467 -60.207 1.00 85.44 324 ARG A C 1
ATOM 2579 O O . ARG A 1 324 ? 18.471 7.726 -59.041 1.00 85.44 324 ARG A O 1
ATOM 2586 N N . LEU A 1 325 ? 19.538 6.456 -60.569 1.00 86.44 325 LEU A N 1
ATOM 2587 C CA . LEU A 1 325 ? 20.184 5.557 -59.628 1.00 86.44 325 LEU A CA 1
ATOM 2588 C C . LEU A 1 325 ? 21.378 6.270 -58.966 1.00 86.44 325 LEU A C 1
ATOM 2590 O O . LEU A 1 325 ? 22.333 6.637 -59.667 1.00 86.44 325 LEU A O 1
ATOM 2594 N N . PRO A 1 326 ? 21.345 6.520 -57.641 1.00 81.06 326 PRO A N 1
ATOM 2595 C CA . PRO A 1 326 ? 22.368 7.309 -56.961 1.00 81.06 326 PRO A CA 1
ATOM 2596 C C . PRO A 1 326 ? 23.806 6.830 -57.179 1.00 81.06 326 PRO A C 1
ATOM 2598 O O . PRO A 1 326 ? 24.704 7.669 -57.305 1.00 81.06 326 PRO A O 1
ATOM 2601 N N . SER 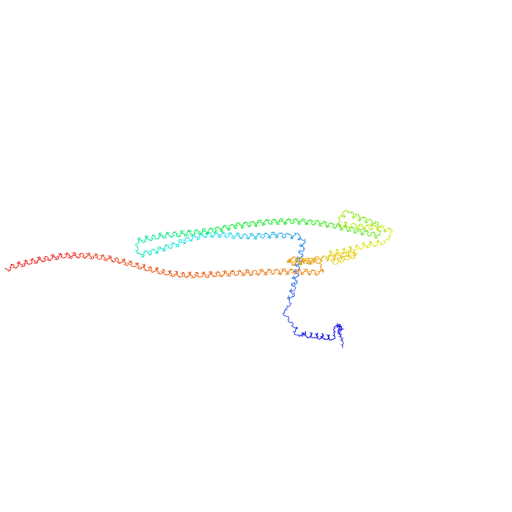A 1 327 ? 24.058 5.516 -57.222 1.00 80.69 327 SER A N 1
ATOM 2602 C CA . SER A 1 327 ? 25.424 4.996 -57.392 1.00 80.69 327 SER A CA 1
ATOM 2603 C C . SER A 1 327 ? 25.956 5.181 -58.817 1.00 80.69 327 SER A C 1
ATOM 2605 O O . SER A 1 327 ? 27.119 5.557 -58.990 1.00 80.69 327 SER A O 1
ATOM 2607 N N . ILE A 1 328 ? 25.105 5.008 -59.833 1.00 83.81 328 ILE A N 1
ATOM 2608 C CA . ILE A 1 328 ? 25.475 5.180 -61.245 1.00 83.81 328 ILE A CA 1
ATOM 2609 C C . ILE A 1 328 ? 25.673 6.659 -61.581 1.00 83.81 328 ILE A C 1
ATOM 2611 O O . ILE A 1 328 ? 26.680 7.032 -62.182 1.00 83.81 328 ILE A O 1
ATOM 2615 N N . SER A 1 329 ? 24.774 7.525 -61.106 1.00 82.81 329 SER A N 1
ATOM 2616 C CA . SER A 1 329 ? 24.857 8.978 -61.302 1.00 82.81 329 SER A CA 1
ATOM 2617 C C . SER A 1 329 ? 26.180 9.561 -60.792 1.00 82.81 329 SER A C 1
ATOM 2619 O O . SER A 1 329 ? 26.851 10.320 -61.493 1.00 82.81 329 SER A O 1
ATOM 2621 N N . LYS A 1 330 ? 26.616 9.137 -59.596 1.00 83.88 330 LYS A N 1
ATOM 2622 C CA . LYS A 1 330 ? 27.896 9.557 -59.000 1.00 83.88 330 LYS A CA 1
ATOM 2623 C C . LYS A 1 330 ? 29.110 9.105 -59.812 1.00 83.88 330 LYS A C 1
ATOM 2625 O O . LYS A 1 330 ? 30.116 9.810 -59.841 1.00 83.88 330 LYS A O 1
ATOM 2630 N N . ARG A 1 331 ? 29.029 7.937 -60.452 1.00 83.75 331 ARG A N 1
ATOM 2631 C CA . ARG A 1 331 ? 30.133 7.341 -61.216 1.00 83.75 331 ARG A CA 1
ATOM 2632 C C . ARG A 1 331 ? 30.153 7.751 -62.681 1.00 83.75 331 ARG A C 1
ATOM 2634 O O . ARG A 1 331 ? 31.213 7.661 -63.286 1.00 83.75 331 ARG A O 1
ATOM 2641 N N . LYS A 1 332 ? 29.050 8.260 -63.238 1.00 85.19 332 LYS A N 1
ATOM 2642 C CA . LYS A 1 332 ? 28.904 8.590 -64.666 1.00 85.19 332 LYS A CA 1
ATOM 2643 C C . LYS A 1 332 ? 30.126 9.290 -65.263 1.00 85.19 332 LYS A C 1
ATOM 2645 O O . LYS A 1 332 ? 30.662 8.846 -66.269 1.00 85.19 332 LYS A O 1
ATOM 2650 N N . ASN A 1 333 ? 30.586 10.369 -64.631 1.00 83.44 333 ASN A N 1
ATOM 2651 C CA . ASN A 1 333 ? 31.713 11.156 -65.141 1.00 83.44 333 ASN A CA 1
ATOM 2652 C C . ASN A 1 333 ? 33.022 10.353 -65.185 1.00 83.44 333 ASN A C 1
ATOM 2654 O O . ASN A 1 333 ? 33.844 10.565 -66.071 1.00 83.44 333 ASN A O 1
ATOM 2658 N N . ILE A 1 334 ? 33.206 9.436 -64.233 1.00 82.31 334 ILE A N 1
ATOM 2659 C CA . ILE A 1 334 ? 34.361 8.539 -64.167 1.00 82.31 334 ILE A CA 1
ATOM 2660 C C . ILE A 1 334 ? 34.260 7.490 -65.279 1.00 82.31 334 ILE A C 1
ATOM 2662 O O . ILE A 1 334 ? 35.223 7.294 -66.015 1.00 82.31 334 ILE A O 1
ATOM 2666 N N . GLU A 1 335 ? 33.090 6.870 -65.447 1.00 85.44 335 GLU A N 1
ATOM 2667 C CA . GLU A 1 335 ? 32.857 5.879 -66.506 1.00 85.44 335 GLU A CA 1
ATOM 2668 C C . GLU A 1 335 ? 33.068 6.492 -67.901 1.00 85.44 335 GLU A C 1
ATOM 2670 O O . GLU A 1 335 ? 33.793 5.934 -68.724 1.00 85.44 335 GLU A O 1
ATOM 2675 N N . LEU A 1 336 ? 32.527 7.692 -68.145 1.00 85.75 336 LEU A N 1
ATOM 2676 C CA . LEU A 1 336 ? 32.728 8.435 -69.394 1.00 85.75 336 LEU A CA 1
ATOM 2677 C C . LEU A 1 336 ? 34.200 8.788 -69.631 1.00 85.75 336 LEU A C 1
ATOM 2679 O O . LEU A 1 336 ? 34.677 8.674 -70.756 1.00 85.75 336 LEU A O 1
ATOM 2683 N N . TYR A 1 337 ? 34.939 9.166 -68.585 1.00 83.50 337 TYR A N 1
ATOM 2684 C CA . TYR A 1 337 ? 36.374 9.426 -68.695 1.00 83.50 337 TYR A CA 1
ATOM 2685 C C . TYR A 1 337 ? 37.164 8.167 -69.090 1.00 83.50 337 TYR A C 1
ATOM 2687 O O . TYR A 1 337 ? 38.071 8.243 -69.925 1.00 83.50 337 TYR A O 1
ATOM 2695 N N . PHE A 1 338 ? 36.816 7.001 -68.533 1.00 80.38 338 PHE A N 1
ATOM 2696 C CA . PHE A 1 338 ? 37.426 5.730 -68.928 1.00 80.38 338 PHE A CA 1
ATOM 2697 C C . PHE A 1 338 ? 37.104 5.372 -70.381 1.00 80.38 338 PHE A C 1
ATOM 2699 O O . PHE A 1 338 ? 38.015 5.013 -71.125 1.00 80.38 338 PHE A O 1
ATOM 2706 N N . LEU A 1 339 ? 35.849 5.532 -70.808 1.00 85.81 339 LEU A N 1
ATOM 2707 C CA . LEU A 1 339 ? 35.428 5.292 -72.193 1.00 85.81 339 LEU A CA 1
ATOM 2708 C C . LEU A 1 339 ? 36.130 6.237 -73.180 1.00 85.81 339 LEU A C 1
ATOM 2710 O O . LEU A 1 339 ? 36.639 5.780 -74.200 1.00 85.81 339 LEU A O 1
ATOM 2714 N N . ASP A 1 340 ? 36.240 7.528 -72.848 1.00 83.44 340 ASP A N 1
ATOM 2715 C CA . ASP A 1 340 ? 36.998 8.517 -73.627 1.00 83.44 340 ASP A CA 1
ATOM 2716 C C . ASP A 1 340 ? 38.477 8.132 -73.754 1.00 83.44 340 ASP A C 1
ATOM 2718 O O . ASP A 1 340 ? 39.094 8.341 -74.801 1.00 83.44 340 ASP A O 1
ATOM 2722 N N . SER A 1 341 ? 39.063 7.600 -72.680 1.00 79.94 341 SER A N 1
ATOM 2723 C CA . SER A 1 341 ? 40.461 7.165 -72.665 1.00 79.94 341 SER A CA 1
ATOM 2724 C C . SER A 1 341 ? 40.654 5.928 -73.541 1.00 79.94 341 SER A C 1
ATOM 2726 O O . SER A 1 341 ? 41.522 5.935 -74.411 1.00 79.94 341 SER A O 1
ATOM 2728 N N . MET A 1 342 ? 39.791 4.916 -73.398 1.00 79.94 342 MET A N 1
ATOM 2729 C CA . MET A 1 342 ? 39.802 3.717 -74.243 1.00 79.94 342 MET A CA 1
ATOM 2730 C C . MET A 1 342 ? 39.602 4.061 -75.725 1.00 79.94 342 MET A C 1
ATOM 2732 O O . MET A 1 342 ? 40.315 3.543 -76.581 1.00 79.94 342 MET A O 1
ATOM 2736 N N . GLU A 1 343 ? 38.684 4.975 -76.050 1.00 82.81 343 GLU A N 1
ATOM 2737 C CA . GLU A 1 343 ? 38.435 5.383 -77.434 1.00 82.81 343 GLU A CA 1
ATOM 2738 C C . GLU A 1 343 ? 39.631 6.127 -78.045 1.00 82.81 343 GLU A C 1
ATOM 2740 O O . GLU A 1 343 ? 40.016 5.851 -79.185 1.00 82.81 343 GLU A O 1
ATOM 2745 N N . LYS A 1 344 ? 40.256 7.044 -77.294 1.00 78.75 344 LYS A N 1
ATOM 2746 C CA . LYS A 1 344 ? 41.485 7.729 -77.731 1.00 78.75 344 LYS A CA 1
ATOM 2747 C C . LYS A 1 344 ? 42.617 6.740 -77.984 1.00 78.75 344 LYS A C 1
ATOM 2749 O O . LYS A 1 344 ? 43.350 6.910 -78.957 1.00 78.75 344 LYS A O 1
ATOM 2754 N N . GLU A 1 345 ? 42.749 5.711 -77.153 1.00 67.25 345 GLU A N 1
ATOM 2755 C CA . GLU A 1 345 ? 43.765 4.676 -77.347 1.00 67.25 345 GLU A CA 1
ATOM 2756 C C . GLU A 1 345 ? 43.491 3.810 -78.580 1.00 67.25 345 GLU A C 1
ATOM 2758 O O . GLU A 1 345 ? 44.405 3.590 -79.374 1.00 67.25 345 GLU A O 1
ATOM 2763 N N . ILE A 1 346 ? 42.239 3.402 -78.820 1.00 79.31 346 ILE A N 1
ATOM 2764 C CA . ILE A 1 346 ? 41.847 2.688 -80.048 1.00 79.31 346 ILE A CA 1
ATOM 2765 C C . ILE A 1 346 ? 42.204 3.510 -81.300 1.00 79.31 346 ILE A C 1
ATOM 2767 O O . ILE A 1 346 ? 42.723 2.975 -82.281 1.00 79.31 346 ILE A O 1
ATOM 2771 N N . GLN A 1 347 ? 41.970 4.825 -81.265 1.00 74.81 347 GLN A N 1
ATOM 2772 C CA . GLN A 1 347 ? 42.304 5.730 -82.370 1.00 74.81 347 GLN A CA 1
ATOM 2773 C C . GLN A 1 347 ? 43.822 5.859 -82.602 1.00 74.81 347 GLN A C 1
ATOM 2775 O O . GLN A 1 347 ? 44.250 6.062 -83.739 1.00 74.81 347 GLN A O 1
ATOM 2780 N N . GLN A 1 348 ? 44.642 5.725 -81.554 1.00 67.69 348 GLN A N 1
ATOM 2781 C CA . GLN A 1 348 ? 46.107 5.820 -81.629 1.00 67.69 348 GLN A CA 1
ATOM 2782 C C . GLN A 1 348 ? 46.787 4.490 -81.994 1.00 67.69 348 GLN A C 1
ATOM 2784 O O . GLN A 1 348 ? 47.792 4.500 -82.711 1.00 67.69 348 GLN A O 1
ATOM 2789 N N . ALA A 1 349 ? 46.218 3.351 -81.584 1.00 61.84 349 ALA A N 1
ATOM 2790 C CA . ALA A 1 349 ? 46.709 2.008 -81.910 1.00 61.84 349 ALA A CA 1
ATOM 2791 C C . ALA A 1 349 ? 46.713 1.721 -83.426 1.00 61.84 349 ALA A C 1
ATOM 2793 O O . ALA A 1 349 ? 47.546 0.959 -83.913 1.00 61.84 349 ALA A O 1
ATOM 2794 N N . GLY A 1 350 ? 45.849 2.398 -84.194 1.00 55.19 350 GLY A N 1
ATOM 2795 C CA . GLY A 1 350 ? 45.860 2.372 -85.660 1.00 55.19 350 GLY A CA 1
ATOM 2796 C C . GLY A 1 350 ? 47.043 3.101 -86.320 1.00 55.19 350 GLY A C 1
ATOM 2797 O O . GLY A 1 350 ? 47.180 3.026 -87.540 1.00 55.19 350 GLY A O 1
ATOM 2798 N N . VAL A 1 351 ? 47.887 3.814 -85.556 1.00 53.94 351 VAL A N 1
ATOM 2799 C CA . VAL A 1 351 ? 48.961 4.666 -86.103 1.00 53.94 351 VAL A CA 1
ATOM 2800 C C . VAL A 1 351 ? 50.348 4.347 -85.524 1.00 53.94 351 VAL A C 1
ATOM 2802 O O . VAL A 1 351 ? 51.312 4.394 -86.286 1.00 53.94 351 VAL A O 1
ATOM 2805 N N . ILE A 1 352 ? 50.504 3.986 -84.239 1.00 50.38 352 ILE A N 1
ATOM 2806 C CA . ILE A 1 352 ? 51.802 3.585 -83.643 1.00 50.38 352 ILE A CA 1
ATOM 2807 C C . ILE A 1 352 ? 51.572 2.607 -82.475 1.00 50.38 352 ILE A C 1
ATOM 2809 O O . ILE A 1 352 ? 50.785 2.891 -81.579 1.00 50.38 352 ILE A O 1
ATOM 2813 N N . THR A 1 353 ? 52.309 1.491 -82.421 1.00 49.34 353 THR A N 1
ATOM 2814 C CA . THR A 1 353 ? 52.395 0.625 -81.228 1.00 49.34 353 THR A CA 1
ATOM 2815 C C . THR A 1 353 ? 53.159 1.346 -80.113 1.00 49.34 353 THR A C 1
ATOM 2817 O O . THR A 1 353 ? 54.393 1.333 -80.100 1.00 49.34 353 THR A O 1
ATOM 2820 N N . THR A 1 354 ? 52.460 2.011 -79.195 1.00 50.38 354 THR A N 1
ATOM 2821 C CA . THR A 1 354 ? 53.070 2.684 -78.038 1.00 50.38 354 THR A CA 1
ATOM 2822 C C . THR A 1 354 ? 52.931 1.858 -76.753 1.00 50.38 354 THR A C 1
ATOM 2824 O O . THR A 1 354 ? 51.986 1.101 -76.552 1.00 50.38 354 THR A O 1
ATOM 2827 N N . SER A 1 355 ? 53.927 2.009 -75.875 1.00 50.28 355 SER A N 1
ATOM 2828 C CA . SER A 1 355 ? 54.108 1.316 -74.588 1.00 50.28 355 SER A CA 1
ATOM 2829 C C . SER A 1 355 ? 53.006 1.574 -73.540 1.00 50.28 355 SER A C 1
ATOM 2831 O O . SER A 1 355 ? 52.977 0.879 -72.521 1.00 50.28 355 SER A O 1
ATOM 2833 N N . ASP A 1 356 ? 52.123 2.552 -73.758 1.00 52.59 356 ASP A N 1
ATOM 2834 C CA . ASP A 1 356 ? 51.076 2.950 -72.805 1.00 52.59 356 ASP A CA 1
ATOM 2835 C C . ASP A 1 356 ? 49.911 1.946 -72.753 1.00 52.59 356 ASP A C 1
ATOM 2837 O O . ASP A 1 356 ? 49.380 1.690 -71.671 1.00 52.59 356 ASP A O 1
ATOM 2841 N N . PHE A 1 357 ? 49.626 1.237 -73.852 1.00 49.25 357 PHE A N 1
ATOM 2842 C CA . PHE A 1 357 ? 48.581 0.205 -73.924 1.00 49.25 357 PHE A CA 1
ATOM 2843 C C . PHE A 1 357 ? 48.748 -0.906 -72.872 1.00 49.25 357 PHE A C 1
ATOM 2845 O O . PHE A 1 357 ? 47.801 -1.389 -72.243 1.00 49.25 357 PHE A O 1
ATOM 2852 N N . THR A 1 358 ? 50.000 -1.306 -72.634 1.00 56.62 358 THR A N 1
ATOM 2853 C CA . THR A 1 358 ? 50.329 -2.340 -71.649 1.00 56.62 358 THR A CA 1
ATOM 2854 C C . THR A 1 358 ? 50.156 -1.832 -70.216 1.00 56.62 358 THR A C 1
ATOM 2856 O O . THR A 1 358 ? 49.893 -2.621 -69.314 1.00 56.62 358 THR A O 1
ATOM 2859 N N . SER A 1 359 ? 50.283 -0.524 -69.983 1.00 57.47 359 SER A N 1
ATOM 2860 C CA . SER A 1 359 ? 50.106 0.085 -68.661 1.00 57.47 359 SER A CA 1
ATOM 2861 C C . SER A 1 359 ? 48.631 0.189 -68.258 1.00 57.47 359 SER A C 1
ATOM 2863 O O . SER A 1 359 ? 48.296 -0.137 -67.119 1.00 57.47 359 SER A O 1
ATOM 2865 N N . MET A 1 360 ? 47.742 0.536 -69.197 1.00 58.94 360 MET A N 1
ATOM 2866 C CA . MET A 1 360 ? 46.307 0.675 -68.931 1.00 58.94 360 MET A CA 1
ATOM 2867 C C . MET A 1 360 ? 45.620 -0.692 -68.819 1.00 58.94 360 MET A C 1
ATOM 2869 O O . MET A 1 360 ? 44.820 -0.909 -67.910 1.00 58.94 360 MET A O 1
ATOM 2873 N N . THR A 1 361 ? 46.028 -1.660 -69.649 1.00 61.00 361 THR A N 1
ATOM 2874 C CA . THR A 1 361 ? 45.578 -3.059 -69.532 1.00 61.00 361 THR A CA 1
ATOM 2875 C C . THR A 1 361 ? 45.990 -3.668 -68.188 1.00 61.00 361 THR A C 1
ATOM 2877 O O . THR A 1 361 ? 45.167 -4.285 -67.519 1.00 61.00 361 THR A O 1
ATOM 2880 N N . ARG A 1 362 ? 47.227 -3.422 -67.725 1.00 65.75 362 ARG A N 1
ATOM 2881 C CA . ARG A 1 362 ? 47.667 -3.852 -66.384 1.00 65.75 362 ARG A CA 1
ATOM 2882 C C . ARG A 1 362 ? 46.886 -3.163 -65.266 1.00 65.75 362 ARG A C 1
ATOM 2884 O O . ARG A 1 362 ? 46.582 -3.805 -64.270 1.00 65.75 362 ARG A O 1
ATOM 2891 N N . ALA A 1 363 ? 46.556 -1.878 -65.402 1.00 66.06 363 ALA A N 1
ATOM 2892 C CA . ALA A 1 363 ? 45.747 -1.173 -64.407 1.00 66.06 363 ALA A CA 1
ATOM 2893 C C . ALA A 1 363 ? 44.320 -1.750 -64.314 1.00 66.06 363 ALA A C 1
ATOM 2895 O O . ALA A 1 363 ? 43.803 -1.934 -63.213 1.00 66.06 363 ALA A O 1
ATOM 2896 N N . ALA A 1 364 ? 43.712 -2.099 -65.452 1.00 65.56 364 ALA A N 1
ATOM 2897 C CA . ALA A 1 364 ? 42.421 -2.783 -65.496 1.00 65.56 364 ALA A CA 1
ATOM 2898 C C . ALA A 1 364 ? 42.492 -4.201 -64.897 1.00 65.56 364 ALA A C 1
ATOM 2900 O O . ALA A 1 364 ? 41.611 -4.591 -64.136 1.00 65.56 364 ALA A O 1
ATOM 2901 N N . GLU A 1 365 ? 43.563 -4.948 -65.172 1.00 69.50 365 GLU A N 1
ATOM 2902 C CA . GLU A 1 365 ? 43.804 -6.283 -64.608 1.00 69.50 365 GLU A CA 1
ATOM 2903 C C . GLU A 1 365 ? 43.977 -6.247 -63.079 1.00 69.50 365 GLU A C 1
ATOM 2905 O O . GLU A 1 365 ? 43.399 -7.068 -62.367 1.00 69.50 365 GLU A O 1
ATOM 2910 N N . VAL A 1 366 ? 44.689 -5.242 -62.554 1.00 75.12 366 VAL A N 1
ATOM 2911 C CA . VAL A 1 366 ? 44.829 -5.008 -61.107 1.00 75.12 366 VAL A CA 1
ATOM 2912 C C . VAL A 1 366 ? 43.473 -4.723 -60.455 1.00 75.12 366 VAL A C 1
ATOM 2914 O O . VAL A 1 366 ? 43.169 -5.300 -59.414 1.00 75.12 366 VAL A O 1
ATOM 2917 N N . LEU A 1 367 ? 42.627 -3.891 -61.073 1.00 76.25 367 LEU A N 1
ATOM 2918 C CA . LEU A 1 367 ? 41.284 -3.594 -60.556 1.00 76.25 367 LEU A CA 1
ATOM 2919 C C . LEU A 1 367 ? 40.347 -4.809 -60.605 1.00 76.25 367 LEU A C 1
ATOM 2921 O O . LEU A 1 367 ? 39.570 -5.023 -59.674 1.00 76.25 367 LEU A O 1
ATOM 2925 N N . LEU A 1 368 ? 40.427 -5.619 -61.662 1.00 74.56 368 LEU A N 1
ATOM 2926 C CA . LEU A 1 368 ? 39.653 -6.856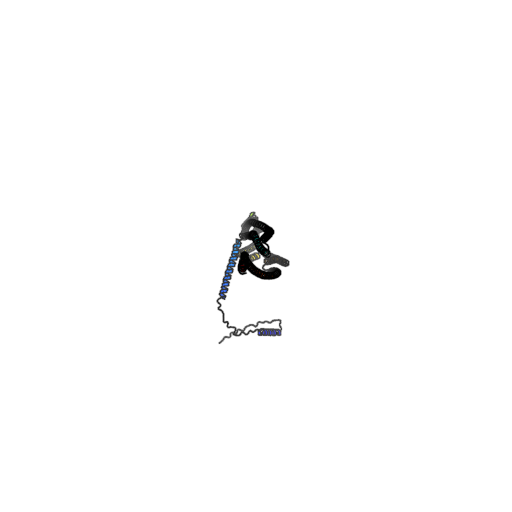 -61.782 1.00 74.56 368 LEU A CA 1
ATOM 2927 C C . LEU A 1 368 ? 40.068 -7.882 -60.719 1.00 74.56 368 LEU A C 1
ATOM 2929 O O . LEU A 1 368 ? 39.201 -8.471 -60.078 1.00 74.56 368 LEU A O 1
ATOM 2933 N N . SER A 1 369 ? 41.372 -8.034 -60.472 1.00 78.19 369 SER A N 1
ATOM 2934 C CA . SER A 1 369 ? 41.905 -8.901 -59.413 1.00 78.19 369 SER A CA 1
ATOM 2935 C C . SER A 1 369 ? 41.490 -8.435 -58.010 1.00 78.19 369 SER A C 1
ATOM 2937 O O . SER A 1 369 ? 41.060 -9.246 -57.182 1.00 78.19 369 SER A O 1
ATOM 2939 N N . ALA A 1 370 ? 41.525 -7.119 -57.763 1.00 80.06 370 ALA A N 1
ATOM 2940 C CA . ALA A 1 370 ? 41.034 -6.513 -56.526 1.00 80.06 370 ALA A CA 1
ATOM 2941 C C . ALA A 1 370 ? 39.557 -6.851 -56.287 1.00 80.06 370 ALA A C 1
ATOM 2943 O O . ALA A 1 370 ? 39.173 -7.299 -55.207 1.00 80.06 370 ALA A O 1
ATOM 2944 N N . ARG A 1 371 ? 38.724 -6.668 -57.320 1.00 78.75 371 ARG A N 1
ATOM 2945 C CA . ARG A 1 371 ? 37.284 -6.929 -57.255 1.00 78.75 371 ARG A CA 1
ATOM 2946 C C . ARG A 1 371 ? 36.978 -8.405 -57.041 1.00 78.75 371 ARG A C 1
ATOM 2948 O O . ARG A 1 371 ? 36.157 -8.719 -56.190 1.00 78.75 371 ARG A O 1
ATOM 2955 N N . GLN A 1 372 ? 37.647 -9.291 -57.773 1.00 81.12 372 GLN A N 1
ATOM 2956 C CA . GLN A 1 372 ? 37.467 -10.733 -57.624 1.00 81.12 372 GLN A CA 1
ATOM 2957 C C . GLN A 1 372 ? 37.831 -11.193 -56.205 1.00 81.12 372 GLN A C 1
ATOM 2959 O O . GLN A 1 372 ? 37.108 -11.979 -55.599 1.00 81.12 372 GLN A O 1
ATOM 2964 N N . SER A 1 373 ? 38.921 -10.662 -55.648 1.00 83.94 373 SER A N 1
ATOM 2965 C CA . SER A 1 373 ? 39.316 -10.943 -54.265 1.00 83.94 373 SER A CA 1
ATOM 2966 C C . SER A 1 373 ? 38.272 -10.421 -53.270 1.00 83.94 373 SER A C 1
ATOM 2968 O O . SER A 1 373 ? 37.895 -11.139 -52.352 1.00 83.94 373 SER A O 1
ATOM 2970 N N . ALA A 1 374 ? 37.722 -9.220 -53.477 1.00 84.88 374 ALA A N 1
ATOM 2971 C CA . ALA A 1 374 ? 36.649 -8.698 -52.629 1.00 84.88 374 ALA A CA 1
ATOM 2972 C C . ALA A 1 374 ? 35.366 -9.548 -52.709 1.00 84.88 374 ALA A C 1
ATOM 2974 O O . ALA A 1 374 ? 34.737 -9.793 -51.684 1.00 84.88 374 ALA A O 1
ATOM 2975 N N . GLU A 1 375 ? 35.012 -10.051 -53.894 1.00 81.12 375 GLU A N 1
ATOM 2976 C CA . GLU A 1 375 ? 33.849 -10.921 -54.105 1.00 81.12 375 GLU A CA 1
ATOM 2977 C C . GLU A 1 375 ? 33.993 -12.265 -53.374 1.00 81.12 375 GLU A C 1
ATOM 2979 O O . GLU A 1 375 ? 33.066 -12.688 -52.681 1.00 81.12 375 GLU A O 1
ATOM 2984 N N . TYR A 1 376 ? 35.176 -12.892 -53.427 1.00 86.31 376 TYR A N 1
ATOM 2985 C CA . TYR A 1 376 ? 35.472 -14.069 -52.600 1.00 86.31 376 TYR A CA 1
ATOM 2986 C C . TYR A 1 376 ? 35.385 -13.764 -51.102 1.00 86.31 376 TYR A C 1
ATOM 2988 O O . TYR A 1 376 ? 34.932 -14.609 -50.329 1.00 86.31 376 TYR A O 1
ATOM 2996 N N . GLY A 1 377 ? 35.775 -12.553 -50.692 1.00 86.12 377 GLY A N 1
ATOM 2997 C CA . GLY A 1 377 ? 35.611 -12.079 -49.321 1.00 86.12 377 GLY A CA 1
ATOM 2998 C C . GLY A 1 377 ? 34.146 -12.022 -48.898 1.00 86.12 377 GLY A C 1
ATOM 2999 O O . GLY A 1 377 ? 33.778 -12.590 -47.870 1.00 86.12 377 GLY A O 1
ATOM 3000 N N . THR A 1 378 ? 33.301 -11.411 -49.727 1.00 84.31 378 THR A N 1
ATOM 3001 C CA . THR A 1 378 ? 31.859 -11.292 -49.482 1.00 84.31 378 THR A CA 1
ATOM 3002 C C . THR A 1 378 ? 31.161 -12.648 -49.452 1.00 84.31 378 THR A C 1
ATOM 3004 O O . THR A 1 378 ? 30.285 -12.866 -48.617 1.00 84.31 378 THR A O 1
ATOM 3007 N N . GLU A 1 379 ? 31.546 -13.587 -50.314 1.00 83.31 379 GLU A N 1
ATOM 3008 C CA . GLU A 1 379 ? 30.955 -14.927 -50.300 1.00 83.31 379 GLU A CA 1
ATOM 3009 C C . GLU A 1 379 ? 31.386 -15.729 -49.063 1.00 83.31 379 GLU A C 1
ATOM 3011 O O . GLU A 1 379 ? 30.547 -16.319 -48.382 1.00 83.31 379 GLU A O 1
ATOM 3016 N N . ALA A 1 380 ? 32.668 -15.665 -48.687 1.00 84.75 380 ALA A N 1
ATOM 3017 C CA . ALA A 1 380 ? 33.151 -16.271 -47.448 1.00 84.75 380 ALA A CA 1
ATOM 3018 C C . ALA A 1 380 ? 32.466 -15.675 -46.202 1.00 84.75 380 ALA A C 1
ATOM 3020 O O . ALA A 1 380 ? 32.193 -16.396 -45.242 1.00 84.75 380 ALA A O 1
ATOM 3021 N N . GLU A 1 381 ? 32.148 -14.379 -46.215 1.00 85.44 381 GLU A N 1
ATOM 3022 C CA . GLU A 1 381 ? 31.407 -13.709 -45.144 1.00 85.44 381 GLU A CA 1
ATOM 3023 C C . GLU A 1 381 ? 29.961 -14.212 -45.038 1.00 85.44 381 GLU A C 1
ATOM 3025 O O . GLU A 1 381 ? 29.520 -14.547 -43.936 1.00 85.44 381 GLU A O 1
ATOM 3030 N N . LYS A 1 382 ? 29.245 -14.352 -46.165 1.00 87.06 382 LYS A N 1
ATOM 3031 C CA . LYS A 1 382 ? 27.888 -14.936 -46.191 1.00 87.06 382 LYS A CA 1
ATOM 3032 C C . LYS A 1 382 ? 27.861 -16.373 -45.674 1.00 87.06 382 LYS A C 1
ATOM 3034 O O . LYS A 1 382 ? 26.895 -16.782 -45.038 1.00 87.06 382 LYS A O 1
ATOM 3039 N N . GLU A 1 383 ? 28.925 -17.130 -45.922 1.00 89.56 383 GLU A N 1
ATOM 3040 C CA . GLU A 1 383 ? 29.094 -18.495 -45.418 1.00 89.56 383 GLU A CA 1
ATOM 3041 C C . GLU A 1 383 ? 29.545 -18.556 -43.941 1.00 89.56 383 GLU A C 1
ATOM 3043 O O . GLU A 1 383 ? 29.750 -19.646 -43.403 1.00 89.56 383 GLU A O 1
ATOM 3048 N N . GLY A 1 384 ? 29.724 -17.410 -43.268 1.00 86.31 384 GLY A N 1
ATOM 3049 C CA . GLY A 1 384 ? 30.175 -17.320 -41.873 1.00 86.31 384 GLY A CA 1
ATOM 3050 C C . GLY A 1 384 ? 31.667 -17.613 -41.667 1.00 86.31 384 GLY A C 1
ATOM 3051 O O . GLY A 1 384 ? 32.132 -17.748 -40.533 1.00 86.31 384 GLY A O 1
ATOM 3052 N N . LYS A 1 385 ? 32.452 -17.708 -42.746 1.00 90.25 385 LYS A N 1
ATOM 3053 C CA . LYS A 1 385 ? 33.896 -17.986 -42.728 1.00 90.25 385 LYS A CA 1
ATOM 3054 C C . LYS A 1 385 ? 34.694 -16.688 -42.610 1.00 90.25 385 LYS A C 1
ATOM 3056 O O . LYS A 1 385 ? 35.448 -16.304 -43.501 1.00 90.25 385 LYS A O 1
ATOM 3061 N N . TYR A 1 386 ? 34.565 -16.013 -41.470 1.00 83.06 386 TYR A N 1
ATOM 3062 C CA . TYR A 1 386 ? 35.143 -14.679 -41.251 1.00 83.06 386 TYR A CA 1
ATOM 3063 C C . TYR A 1 386 ? 36.671 -14.597 -41.412 1.00 83.06 386 TYR A C 1
ATOM 3065 O O . TYR A 1 386 ? 37.191 -13.552 -41.803 1.00 83.06 386 TYR A O 1
ATOM 3073 N N . TYR A 1 387 ? 37.405 -15.680 -41.130 1.00 83.31 387 TYR A N 1
ATOM 3074 C CA . TYR A 1 387 ? 38.857 -15.715 -41.342 1.00 83.31 387 TYR A CA 1
ATOM 3075 C C . TYR A 1 387 ? 39.215 -15.638 -42.832 1.00 83.31 387 TYR A C 1
ATOM 3077 O O . TYR A 1 387 ? 40.056 -14.828 -43.225 1.00 83.31 387 TYR A O 1
ATOM 3085 N N . ASP A 1 388 ? 38.537 -16.439 -43.656 1.00 81.50 388 ASP A N 1
ATOM 3086 C CA . ASP A 1 388 ? 38.737 -16.460 -45.105 1.00 81.50 388 ASP A CA 1
ATOM 3087 C C . ASP A 1 388 ? 38.254 -15.150 -45.733 1.00 81.50 388 ASP A C 1
ATOM 3089 O O . ASP A 1 388 ? 38.967 -14.564 -46.544 1.00 81.50 388 ASP A O 1
ATOM 3093 N N . ALA A 1 389 ? 37.114 -14.623 -45.271 1.00 84.62 389 ALA A N 1
ATOM 3094 C CA . ALA A 1 389 ? 36.602 -13.322 -45.693 1.00 84.62 389 ALA A CA 1
ATOM 3095 C C . ALA A 1 389 ? 37.627 -12.203 -45.462 1.00 84.62 389 ALA A C 1
ATOM 3097 O O . ALA A 1 389 ? 37.985 -11.469 -46.383 1.00 84.62 389 ALA A O 1
ATOM 3098 N N . LYS A 1 390 ? 38.178 -12.120 -44.242 1.00 84.19 390 LYS A N 1
ATOM 3099 C CA . LYS A 1 390 ? 39.204 -11.132 -43.884 1.00 84.19 390 LYS A CA 1
ATOM 3100 C C . LYS A 1 390 ? 40.458 -11.272 -44.741 1.00 84.19 390 LYS A C 1
ATOM 3102 O O . LYS A 1 390 ? 41.031 -10.268 -45.156 1.00 84.19 390 LYS A O 1
ATOM 3107 N N . ARG A 1 391 ? 40.894 -12.505 -45.005 1.00 86.75 391 ARG A N 1
ATOM 3108 C CA . ARG A 1 391 ? 42.043 -12.766 -45.874 1.00 86.75 391 ARG A CA 1
ATOM 3109 C C . ARG A 1 391 ? 41.792 -12.248 -47.292 1.00 86.75 391 ARG A C 1
ATOM 3111 O O . ARG A 1 391 ? 42.615 -11.495 -47.795 1.00 86.75 391 ARG A O 1
ATOM 3118 N N . PHE A 1 392 ? 40.656 -12.585 -47.897 1.00 88.31 392 PHE A N 1
ATOM 3119 C CA . PHE A 1 392 ? 40.308 -12.153 -49.251 1.00 88.31 392 PHE A CA 1
ATOM 3120 C C . PHE A 1 392 ? 40.126 -10.632 -49.375 1.00 88.31 392 PHE A C 1
ATOM 3122 O O . PHE A 1 392 ? 40.593 -10.036 -50.346 1.00 88.31 392 PHE A O 1
ATOM 3129 N N . TYR A 1 393 ? 39.534 -9.974 -48.372 1.00 86.75 393 TYR A N 1
ATOM 3130 C CA . TYR A 1 393 ? 39.467 -8.510 -48.329 1.00 86.75 393 TYR A CA 1
ATOM 3131 C C . TYR A 1 393 ? 40.855 -7.865 -48.204 1.00 86.75 393 TYR A C 1
ATOM 3133 O O . TYR A 1 393 ? 41.125 -6.863 -48.864 1.00 86.75 393 TYR A O 1
ATOM 3141 N N . ASN A 1 394 ? 41.763 -8.446 -47.417 1.00 82.88 394 ASN A N 1
ATOM 3142 C CA . ASN A 1 394 ? 43.144 -7.964 -47.332 1.00 82.88 394 ASN A CA 1
ATOM 3143 C C . ASN A 1 394 ? 43.906 -8.163 -48.649 1.00 82.88 394 ASN A C 1
ATOM 3145 O O . ASN A 1 394 ? 44.642 -7.269 -49.061 1.00 82.88 394 ASN A O 1
ATOM 3149 N N . ASP A 1 395 ? 43.699 -9.294 -49.327 1.00 83.38 395 ASP A N 1
ATOM 3150 C CA . ASP A 1 395 ? 44.273 -9.556 -50.649 1.00 83.38 395 ASP A CA 1
ATOM 3151 C C . ASP A 1 395 ? 43.760 -8.518 -51.671 1.00 83.38 395 ASP A C 1
ATOM 3153 O O . ASP A 1 395 ? 44.553 -7.938 -52.415 1.00 83.38 395 ASP A O 1
ATOM 3157 N N . ALA A 1 396 ? 42.465 -8.176 -51.634 1.00 86.38 396 ALA A N 1
ATOM 3158 C CA . ALA A 1 396 ? 41.886 -7.099 -52.442 1.00 86.38 396 ALA A CA 1
ATOM 3159 C C . ALA A 1 396 ? 42.519 -5.730 -52.136 1.00 86.38 396 ALA A C 1
ATOM 3161 O O . ALA A 1 396 ? 42.921 -5.009 -53.050 1.00 86.38 396 ALA A O 1
ATOM 3162 N N . LEU A 1 397 ? 42.667 -5.368 -50.860 1.00 82.75 397 LEU A N 1
ATOM 3163 C CA . LEU A 1 397 ? 43.273 -4.095 -50.453 1.00 82.75 397 LEU A CA 1
ATOM 3164 C C . LEU A 1 397 ? 44.759 -4.005 -50.830 1.00 82.75 397 LEU A C 1
ATOM 3166 O O . LEU A 1 397 ? 45.218 -2.941 -51.246 1.00 82.75 397 LEU A O 1
ATOM 3170 N N . ALA A 1 398 ? 45.499 -5.115 -50.770 1.00 81.06 398 ALA A N 1
ATOM 3171 C CA . ALA A 1 398 ? 46.913 -5.167 -51.141 1.00 81.06 398 ALA A CA 1
ATOM 3172 C C . ALA A 1 398 ? 47.148 -4.864 -52.631 1.00 81.06 398 ALA A C 1
ATOM 3174 O O . ALA A 1 398 ? 48.168 -4.271 -52.990 1.00 81.06 398 ALA A O 1
ATOM 3175 N N . THR A 1 399 ? 46.190 -5.209 -53.499 1.00 81.44 399 THR A N 1
ATOM 3176 C CA . THR A 1 399 ? 46.247 -4.847 -54.927 1.00 81.44 399 THR A CA 1
ATOM 3177 C C . THR A 1 399 ? 46.026 -3.349 -55.178 1.00 81.44 399 THR A C 1
ATOM 3179 O O . THR A 1 399 ? 46.415 -2.847 -56.233 1.00 81.44 399 THR A O 1
ATOM 3182 N N . LEU A 1 400 ? 45.483 -2.607 -54.200 1.00 81.19 400 LEU A N 1
ATOM 3183 C CA . LEU A 1 400 ? 45.213 -1.166 -54.267 1.00 81.19 400 LEU A CA 1
ATOM 3184 C C . LEU A 1 400 ? 45.872 -0.422 -53.084 1.00 81.19 400 LEU A C 1
ATOM 3186 O O . LEU A 1 400 ? 45.186 0.024 -52.160 1.00 81.19 400 LEU A O 1
ATOM 3190 N N . PRO A 1 401 ? 47.202 -0.197 -53.115 1.00 75.81 401 PRO A N 1
ATOM 3191 C CA . PRO A 1 401 ? 47.975 0.248 -51.948 1.00 75.81 401 PRO A CA 1
ATOM 3192 C C . PRO A 1 401 ? 47.511 1.568 -51.317 1.00 75.81 401 PRO A C 1
ATOM 3194 O O . PRO A 1 401 ? 47.657 1.767 -50.114 1.00 75.81 401 PRO A O 1
ATOM 3197 N N . GLN A 1 402 ? 46.959 2.490 -52.113 1.00 75.56 402 GLN A N 1
ATOM 3198 C CA . GLN A 1 402 ? 46.428 3.759 -51.597 1.00 75.56 402 GLN A CA 1
ATOM 3199 C C . GLN A 1 402 ? 45.116 3.565 -50.827 1.00 75.56 402 GLN A C 1
ATOM 3201 O O . GLN A 1 402 ? 44.875 4.266 -49.848 1.00 75.56 402 GLN A O 1
ATOM 3206 N N . ILE A 1 403 ? 44.296 2.590 -51.230 1.00 76.38 403 ILE A N 1
ATOM 3207 C CA . ILE A 1 403 ? 43.055 2.236 -50.535 1.00 76.38 403 ILE A CA 1
ATOM 3208 C C . ILE A 1 403 ? 43.382 1.479 -49.248 1.00 76.38 403 ILE A C 1
ATOM 3210 O O . ILE A 1 403 ? 42.820 1.818 -48.213 1.00 76.38 403 ILE A O 1
ATOM 3214 N N . SER A 1 404 ? 44.352 0.554 -49.267 1.00 78.38 404 SER A N 1
ATOM 3215 C CA . SER A 1 404 ? 44.843 -0.107 -48.043 1.00 78.38 404 SER A CA 1
ATOM 3216 C C . SER A 1 404 ? 45.264 0.913 -46.984 1.00 78.38 404 SER A C 1
ATOM 3218 O O . SER A 1 404 ? 44.784 0.874 -45.856 1.00 78.38 404 SER A O 1
ATOM 3220 N N . LYS A 1 405 ? 46.079 1.906 -47.371 1.00 76.12 405 LYS A N 1
ATOM 3221 C CA . LYS A 1 405 ? 46.500 2.988 -46.466 1.00 76.12 405 LYS A CA 1
ATOM 3222 C C . LYS A 1 405 ? 45.332 3.822 -45.945 1.00 76.12 405 LYS A C 1
ATOM 3224 O O . LYS A 1 405 ? 45.356 4.237 -44.789 1.00 76.12 405 LYS A O 1
ATOM 3229 N N . ALA A 1 406 ? 44.333 4.098 -46.783 1.00 75.06 406 ALA A N 1
ATOM 3230 C CA . ALA A 1 406 ? 43.146 4.842 -46.370 1.00 75.06 406 ALA A CA 1
ATOM 3231 C C . ALA A 1 406 ? 42.301 4.049 -45.360 1.00 75.06 406 ALA A C 1
ATOM 3233 O O . ALA A 1 406 ? 41.857 4.626 -44.373 1.00 75.06 406 ALA A O 1
ATOM 3234 N N . VAL A 1 407 ? 42.134 2.738 -45.565 1.00 78.81 407 VAL A N 1
ATOM 3235 C CA . VAL A 1 407 ? 41.420 1.839 -44.643 1.00 78.81 407 VAL A CA 1
ATOM 3236 C C . VAL A 1 407 ? 42.158 1.715 -43.310 1.00 78.81 407 VAL A C 1
ATOM 3238 O O . VAL A 1 407 ? 41.539 1.871 -42.264 1.00 78.81 407 VAL A O 1
ATOM 3241 N N . GLU A 1 408 ? 43.479 1.526 -43.328 1.00 80.12 408 GLU A N 1
ATOM 3242 C CA . GLU A 1 408 ? 44.303 1.515 -42.109 1.00 80.12 408 GLU A CA 1
ATOM 3243 C C . GLU A 1 408 ? 44.209 2.846 -41.348 1.00 80.12 408 GLU A C 1
ATOM 3245 O O . GLU A 1 408 ? 44.038 2.868 -40.127 1.00 80.12 408 GLU A O 1
ATOM 3250 N N . SER A 1 409 ? 44.266 3.968 -42.074 1.00 79.38 409 SER A N 1
ATOM 3251 C CA . SER A 1 409 ? 44.119 5.301 -41.482 1.00 79.38 409 SER A CA 1
ATOM 3252 C C . SER A 1 409 ? 42.729 5.485 -40.872 1.00 79.38 409 SER A C 1
ATOM 3254 O O . SER A 1 409 ? 42.623 5.971 -39.749 1.00 79.38 409 SER A O 1
ATOM 3256 N N . LEU A 1 410 ? 41.667 5.054 -41.557 1.00 80.19 410 LEU A N 1
ATOM 3257 C CA . LEU A 1 410 ? 40.298 5.127 -41.048 1.00 80.19 410 LEU A CA 1
ATOM 3258 C C . LEU A 1 410 ? 40.118 4.269 -39.792 1.00 80.19 410 LEU A C 1
ATOM 3260 O O . LEU A 1 410 ? 39.602 4.762 -38.797 1.00 80.19 410 LEU A O 1
ATOM 3264 N N . GLN A 1 411 ? 40.623 3.035 -39.794 1.00 83.56 411 GLN A N 1
ATOM 3265 C CA . GLN A 1 411 ? 40.575 2.158 -38.625 1.00 83.56 411 GLN A CA 1
ATOM 3266 C C . GLN A 1 411 ? 41.314 2.776 -37.429 1.00 83.56 411 GLN A C 1
ATOM 3268 O O . GLN A 1 411 ? 40.851 2.682 -36.293 1.00 83.56 411 GLN A O 1
ATOM 3273 N N . SER A 1 412 ? 42.446 3.449 -37.668 1.00 81.69 412 SER A N 1
ATOM 3274 C CA . SER A 1 412 ? 43.167 4.162 -36.609 1.00 81.69 412 SER A CA 1
ATOM 3275 C C . SER A 1 412 ? 42.377 5.353 -36.047 1.00 81.69 412 SER A C 1
ATOM 3277 O O . SER A 1 412 ? 42.396 5.576 -34.836 1.00 81.69 412 SER A O 1
ATOM 3279 N N . ILE A 1 413 ? 41.638 6.074 -36.900 1.00 82.12 413 ILE A N 1
ATOM 3280 C CA . ILE A 1 413 ? 40.752 7.173 -36.493 1.00 82.12 413 ILE A CA 1
ATOM 3281 C C . ILE A 1 413 ? 39.585 6.623 -35.671 1.00 82.12 413 ILE A C 1
ATOM 3283 O O . ILE A 1 413 ? 39.344 7.111 -34.574 1.00 82.12 413 ILE A O 1
ATOM 3287 N N . GLU A 1 414 ? 38.925 5.559 -36.133 1.00 81.38 414 GLU A N 1
ATOM 3288 C CA . GLU A 1 414 ? 37.817 4.922 -35.412 1.00 81.38 414 GLU A CA 1
ATOM 3289 C C . GLU A 1 414 ? 38.246 4.396 -34.036 1.00 81.38 414 GLU A C 1
ATOM 3291 O O . GLU A 1 414 ? 37.532 4.573 -33.049 1.00 81.38 414 GLU A O 1
ATOM 3296 N N . LEU A 1 415 ? 39.427 3.778 -33.933 1.00 82.06 415 LEU A N 1
ATOM 3297 C CA . LEU A 1 415 ? 39.993 3.361 -32.646 1.00 82.06 415 LEU A CA 1
ATOM 3298 C C . LEU A 1 415 ? 40.255 4.564 -31.727 1.00 82.06 415 LEU A C 1
ATOM 3300 O O . LEU A 1 415 ? 39.977 4.492 -30.524 1.00 82.06 415 LEU A O 1
ATOM 3304 N N . GLY A 1 416 ? 40.748 5.672 -32.286 1.00 84.19 416 GLY A N 1
ATOM 3305 C CA . GLY A 1 416 ? 40.917 6.941 -31.578 1.00 84.19 416 GLY A CA 1
ATOM 3306 C C . GLY A 1 416 ? 39.593 7.501 -31.055 1.00 84.19 416 GLY A C 1
ATOM 3307 O O . GLY A 1 416 ? 39.485 7.800 -29.865 1.00 84.19 416 GLY A O 1
ATOM 3308 N N . ASP A 1 417 ? 38.566 7.558 -31.902 1.00 84.31 417 ASP A N 1
ATOM 3309 C CA . ASP A 1 417 ? 37.234 8.066 -31.561 1.00 84.31 417 ASP A CA 1
ATOM 3310 C C . ASP A 1 417 ? 36.566 7.209 -30.483 1.00 84.31 417 ASP A C 1
ATOM 3312 O O . ASP A 1 417 ? 36.063 7.730 -29.485 1.00 84.31 417 ASP A O 1
ATOM 3316 N N . ARG A 1 418 ? 36.627 5.878 -30.611 1.00 85.06 418 ARG A N 1
ATOM 3317 C CA . ARG A 1 418 ? 36.098 4.956 -29.592 1.00 85.06 418 ARG A CA 1
ATOM 3318 C C . ARG A 1 418 ? 36.806 5.115 -28.251 1.00 85.06 418 ARG A C 1
ATOM 3320 O O . ARG A 1 418 ? 36.157 5.080 -27.203 1.00 85.06 418 ARG A O 1
ATOM 3327 N N . THR A 1 419 ? 38.119 5.329 -28.272 1.00 87.19 419 THR A N 1
ATOM 3328 C CA . THR A 1 419 ? 38.915 5.593 -27.064 1.00 87.19 419 THR A CA 1
ATOM 3329 C C . THR A 1 419 ? 38.519 6.927 -26.422 1.00 87.19 419 THR A C 1
ATOM 3331 O O . THR A 1 419 ? 38.339 6.990 -25.202 1.00 87.19 419 THR A O 1
ATOM 3334 N N . ALA A 1 420 ? 38.321 7.980 -27.220 1.00 87.88 420 ALA A N 1
ATOM 3335 C CA . ALA A 1 420 ? 37.899 9.295 -26.739 1.00 87.88 420 ALA A CA 1
ATOM 3336 C C . ALA A 1 420 ? 36.499 9.253 -26.106 1.00 87.88 420 ALA A C 1
ATOM 3338 O O . ALA A 1 420 ? 36.334 9.682 -24.963 1.00 87.88 420 ALA A O 1
ATOM 3339 N N . ILE A 1 421 ? 35.526 8.649 -26.795 1.00 87.56 421 ILE A N 1
ATOM 3340 C CA . ILE A 1 421 ? 34.148 8.478 -26.309 1.00 87.56 421 ILE A CA 1
ATOM 3341 C C . ILE A 1 421 ? 34.128 7.675 -25.002 1.00 87.56 421 ILE A C 1
ATOM 3343 O O . ILE A 1 421 ? 33.464 8.047 -24.037 1.00 87.56 421 ILE A O 1
ATOM 3347 N N . SER A 1 422 ? 34.892 6.584 -24.930 1.00 90.31 422 SER A N 1
ATOM 3348 C CA . SER A 1 422 ? 34.953 5.753 -23.720 1.00 90.31 422 SER A CA 1
ATOM 3349 C C . SER A 1 422 ? 35.576 6.498 -22.539 1.00 90.31 422 SER A C 1
ATOM 3351 O O . SER A 1 422 ? 35.118 6.365 -21.405 1.00 90.31 422 SER A O 1
ATOM 3353 N N . THR A 1 423 ? 36.579 7.338 -22.802 1.00 91.88 423 THR A N 1
ATOM 3354 C CA . THR A 1 423 ? 37.199 8.203 -21.788 1.00 91.88 423 THR A CA 1
ATOM 3355 C C . THR A 1 423 ? 36.231 9.279 -21.294 1.00 91.88 423 THR A C 1
ATOM 3357 O O . THR A 1 423 ? 36.176 9.563 -20.097 1.00 91.88 423 THR A O 1
ATOM 3360 N N . GLU A 1 424 ? 35.428 9.861 -22.186 1.00 93.19 424 GLU A N 1
ATOM 3361 C CA . GLU A 1 424 ? 34.372 10.802 -21.810 1.00 93.19 424 GLU A CA 1
ATOM 3362 C C . GLU A 1 424 ? 33.348 10.142 -20.881 1.00 93.19 424 GLU A C 1
ATOM 3364 O O . GLU A 1 424 ? 33.060 10.666 -19.803 1.00 93.19 424 GLU A O 1
ATOM 3369 N N . TYR A 1 425 ? 32.874 8.946 -21.233 1.00 94.19 425 TYR A N 1
ATOM 3370 C CA . TYR A 1 425 ? 31.954 8.186 -20.392 1.00 94.19 425 TYR A CA 1
ATOM 3371 C C . TYR A 1 425 ? 32.550 7.810 -19.028 1.00 94.19 425 TYR A C 1
ATOM 3373 O O . TYR A 1 425 ? 31.849 7.898 -18.019 1.00 94.19 425 TYR A O 1
ATOM 3381 N N . LEU A 1 426 ? 33.844 7.476 -18.954 1.00 93.94 426 LEU A N 1
ATOM 3382 C CA . LEU A 1 426 ? 34.542 7.278 -17.676 1.00 93.94 426 LEU A CA 1
ATOM 3383 C C . LEU A 1 426 ? 34.510 8.542 -16.808 1.00 93.94 426 LEU A C 1
ATOM 3385 O O . LEU A 1 426 ? 34.215 8.470 -15.615 1.00 93.94 426 LEU A O 1
ATOM 3389 N N . ASN A 1 427 ? 34.765 9.710 -17.399 1.00 94.94 427 ASN A N 1
ATOM 3390 C CA . ASN A 1 427 ? 34.737 10.986 -16.681 1.00 94.94 427 ASN A CA 1
ATOM 3391 C C . ASN A 1 427 ? 33.326 11.356 -16.204 1.00 94.94 427 ASN A C 1
ATOM 3393 O O . ASN A 1 427 ? 33.157 11.836 -15.077 1.00 94.94 427 ASN A O 1
ATOM 3397 N N . LEU A 1 428 ? 32.306 11.105 -17.028 1.00 95.38 428 LEU A N 1
ATOM 3398 C CA . LEU A 1 428 ? 30.906 11.283 -16.642 1.00 95.38 428 LEU A CA 1
ATOM 3399 C C . LEU A 1 428 ? 30.521 10.332 -15.501 1.00 95.38 428 LEU A C 1
ATOM 3401 O O . LEU A 1 428 ? 29.870 10.766 -14.551 1.00 95.38 428 LEU A O 1
ATOM 3405 N N . GLY A 1 429 ? 30.981 9.077 -15.548 1.00 94.88 429 GLY A N 1
ATOM 3406 C CA . GLY A 1 429 ? 30.827 8.103 -14.466 1.00 94.88 429 GLY A CA 1
ATOM 3407 C C . GLY A 1 429 ? 31.443 8.591 -13.155 1.00 94.88 429 GLY A C 1
ATOM 3408 O O . GLY A 1 429 ? 30.749 8.663 -12.141 1.00 94.88 429 GLY A O 1
ATOM 3409 N N . ASN A 1 430 ? 32.697 9.052 -13.196 1.00 94.81 430 ASN A N 1
ATOM 3410 C CA . ASN A 1 430 ? 33.401 9.604 -12.030 1.00 94.81 430 ASN A CA 1
ATOM 3411 C C . ASN A 1 430 ? 32.664 10.817 -11.435 1.00 94.81 430 ASN A C 1
ATOM 3413 O O . ASN A 1 430 ? 32.537 10.952 -10.217 1.00 94.81 430 ASN A O 1
ATOM 3417 N N . THR A 1 431 ? 32.138 11.693 -12.295 1.00 96.25 431 THR A N 1
ATOM 3418 C CA . THR A 1 431 ? 31.364 12.873 -11.877 1.00 96.25 431 THR A CA 1
ATOM 3419 C C . THR A 1 431 ? 30.040 12.475 -11.221 1.00 96.25 431 THR A C 1
ATOM 3421 O O . THR A 1 431 ? 29.631 13.068 -10.217 1.00 96.25 431 THR A O 1
ATOM 3424 N N . ALA A 1 432 ? 29.371 11.455 -11.761 1.00 94.19 432 ALA A N 1
ATOM 3425 C CA . ALA A 1 432 ? 28.131 10.924 -11.213 1.00 94.19 432 ALA A CA 1
ATOM 3426 C C . ALA A 1 432 ? 28.350 10.251 -9.845 1.00 94.19 432 ALA A C 1
ATOM 3428 O O . ALA A 1 432 ? 27.562 10.516 -8.934 1.00 94.19 432 ALA A O 1
ATOM 3429 N N . ILE A 1 433 ? 29.448 9.499 -9.657 1.00 93.12 433 ILE A N 1
ATOM 3430 C CA . ILE A 1 433 ? 29.873 8.995 -8.335 1.00 93.12 433 ILE A CA 1
ATOM 3431 C C . ILE A 1 433 ? 30.048 10.158 -7.354 1.00 93.12 433 ILE A C 1
ATOM 3433 O O . ILE A 1 433 ? 29.436 10.160 -6.286 1.00 93.12 433 ILE A O 1
ATOM 3437 N N . GLY A 1 434 ? 30.831 11.179 -7.724 1.00 90.56 434 GLY A N 1
ATOM 3438 C CA . GLY A 1 434 ? 31.087 12.339 -6.860 1.00 90.56 434 GLY A CA 1
ATOM 3439 C C . GLY A 1 434 ? 29.825 13.129 -6.491 1.00 90.56 434 GLY A C 1
ATOM 3440 O O . GLY A 1 434 ? 29.784 13.783 -5.452 1.00 90.56 434 GLY A O 1
ATOM 3441 N N . SER A 1 435 ? 28.778 13.030 -7.313 1.00 92.25 435 SER A N 1
ATOM 3442 C CA . SER A 1 435 ? 27.473 13.661 -7.084 1.00 92.25 435 SER A CA 1
ATOM 3443 C C . SER A 1 435 ? 26.469 12.757 -6.349 1.00 92.25 435 SER A C 1
ATOM 3445 O O . SER A 1 435 ? 25.317 13.155 -6.180 1.00 92.25 435 SER A O 1
ATOM 3447 N N . GLY A 1 436 ? 26.855 11.535 -5.961 1.00 90.50 436 GLY A N 1
ATOM 3448 C CA . GLY A 1 436 ? 25.973 10.550 -5.323 1.00 90.50 436 GLY A CA 1
ATOM 3449 C C . GLY A 1 436 ? 24.918 9.933 -6.252 1.00 90.50 436 GLY A C 1
ATOM 3450 O O . GLY A 1 436 ? 23.999 9.265 -5.784 1.00 90.50 436 GLY A O 1
ATOM 3451 N N . LYS A 1 437 ? 25.023 10.137 -7.571 1.00 93.38 437 LYS A N 1
ATOM 3452 C CA . LYS A 1 437 ? 24.097 9.591 -8.577 1.00 93.38 437 LYS A CA 1
ATOM 3453 C C . LYS A 1 437 ? 24.592 8.228 -9.059 1.00 93.38 437 LYS A C 1
ATOM 3455 O O . LYS A 1 437 ? 25.063 8.081 -10.184 1.00 93.38 437 LYS A O 1
ATOM 3460 N N . LEU A 1 438 ? 24.510 7.229 -8.186 1.00 91.56 438 LEU A N 1
ATOM 3461 C CA . LEU A 1 438 ? 25.173 5.934 -8.384 1.00 91.56 438 LEU A CA 1
ATOM 3462 C C . LEU A 1 438 ? 24.620 5.143 -9.582 1.00 91.56 438 LEU A C 1
ATOM 3464 O O . LEU A 1 438 ? 25.392 4.570 -10.345 1.00 91.56 438 LEU A O 1
ATOM 3468 N N . ASN A 1 439 ? 23.309 5.203 -9.831 1.00 91.12 439 ASN A N 1
ATOM 3469 C CA . ASN A 1 439 ? 22.702 4.581 -11.016 1.00 91.12 439 ASN A CA 1
ATOM 3470 C C . ASN A 1 439 ? 23.181 5.218 -12.328 1.00 91.12 439 ASN A C 1
ATOM 3472 O O . ASN A 1 439 ? 23.477 4.509 -13.293 1.00 91.12 439 ASN A O 1
ATOM 3476 N N . ASP A 1 440 ? 23.300 6.549 -12.356 1.00 92.81 440 ASP A N 1
ATOM 3477 C CA . ASP A 1 440 ? 23.843 7.254 -13.515 1.00 92.81 440 ASP A CA 1
ATOM 3478 C C . ASP A 1 440 ? 25.309 6.870 -13.718 1.00 92.81 440 ASP A C 1
ATOM 3480 O O . ASP A 1 440 ? 25.704 6.574 -14.841 1.00 92.81 440 ASP A O 1
ATOM 3484 N N . ALA A 1 441 ? 26.095 6.787 -12.640 1.00 94.31 441 ALA A N 1
ATOM 3485 C CA . ALA A 1 441 ? 27.491 6.369 -12.706 1.00 94.31 441 ALA A CA 1
ATOM 3486 C C . ALA A 1 441 ? 27.651 4.978 -13.335 1.00 94.31 441 ALA A C 1
ATOM 3488 O O . ALA A 1 441 ? 28.395 4.832 -14.304 1.00 94.31 441 ALA A O 1
ATOM 3489 N N . ILE A 1 442 ? 26.893 3.982 -12.860 1.00 93.38 442 ILE A N 1
ATOM 3490 C CA . ILE A 1 442 ? 26.903 2.617 -13.413 1.00 93.38 442 ILE A CA 1
ATOM 3491 C C . ILE A 1 442 ? 26.552 2.634 -14.903 1.00 93.38 442 ILE A C 1
ATOM 3493 O O . ILE A 1 442 ? 27.206 1.962 -15.704 1.00 93.38 442 ILE A O 1
ATOM 3497 N N . LYS A 1 443 ? 25.547 3.426 -15.300 1.00 94.69 443 LYS A N 1
ATOM 3498 C CA . LYS A 1 443 ? 25.162 3.573 -16.707 1.00 94.69 443 LYS A CA 1
ATOM 3499 C C . LYS A 1 443 ? 26.309 4.137 -17.547 1.00 94.69 443 LYS A C 1
ATOM 3501 O O . LYS A 1 443 ? 26.593 3.581 -18.605 1.00 94.69 443 LYS A O 1
ATOM 3506 N N . GLN A 1 444 ? 26.976 5.196 -17.084 1.00 95.06 444 GLN A N 1
ATOM 3507 C CA . GLN A 1 444 ? 28.086 5.804 -17.824 1.00 95.06 444 GLN A CA 1
ATOM 3508 C C . GLN A 1 444 ? 29.297 4.869 -17.912 1.00 95.06 444 GLN A C 1
ATOM 3510 O O . GLN A 1 444 ? 29.846 4.690 -18.995 1.00 95.06 444 GLN A O 1
ATOM 3515 N N . TYR A 1 445 ? 29.673 4.187 -16.828 1.00 95.62 445 TYR A N 1
ATOM 3516 C CA . TYR A 1 445 ? 30.761 3.209 -16.878 1.00 95.62 445 TYR A CA 1
ATOM 3517 C C . TYR A 1 445 ? 30.444 2.022 -17.789 1.00 95.62 445 TYR A C 1
ATOM 3519 O O . TYR A 1 445 ? 31.300 1.580 -18.551 1.00 95.62 445 TYR A O 1
ATOM 3527 N N . ARG A 1 446 ? 29.198 1.538 -17.800 1.00 93.19 446 ARG A N 1
ATOM 3528 C CA . ARG A 1 446 ? 28.781 0.499 -18.748 1.00 93.19 446 ARG A CA 1
ATOM 3529 C C . ARG A 1 446 ? 28.916 0.976 -20.197 1.00 93.19 446 ARG A C 1
ATOM 3531 O O . ARG A 1 446 ? 29.418 0.225 -21.031 1.00 93.19 446 ARG A O 1
ATOM 3538 N N . SER A 1 447 ? 28.512 2.213 -20.490 1.00 92.25 447 SER A N 1
ATOM 3539 C CA . SER A 1 447 ? 28.708 2.823 -21.811 1.00 92.25 447 SER A CA 1
ATOM 3540 C C . SER A 1 447 ? 30.189 2.932 -22.180 1.00 92.25 447 SER A C 1
ATOM 3542 O O . SER A 1 447 ? 30.541 2.643 -23.320 1.00 92.25 447 SER A O 1
ATOM 3544 N N . ALA A 1 448 ? 31.068 3.258 -21.226 1.00 92.62 448 ALA A N 1
ATOM 3545 C CA . ALA A 1 448 ? 32.514 3.265 -21.446 1.00 92.62 448 ALA A CA 1
ATOM 3546 C C . ALA A 1 448 ? 33.070 1.867 -21.764 1.00 92.62 448 ALA A C 1
ATOM 3548 O O . ALA A 1 448 ? 33.845 1.713 -22.707 1.00 92.62 448 ALA A O 1
ATOM 3549 N N . ALA A 1 449 ? 32.650 0.838 -21.022 1.00 89.88 449 ALA A N 1
ATOM 3550 C CA . ALA A 1 449 ? 33.097 -0.537 -21.240 1.00 89.88 449 ALA A CA 1
ATOM 3551 C C . ALA A 1 449 ? 32.657 -1.082 -22.611 1.00 89.88 449 ALA A C 1
ATOM 3553 O O . ALA A 1 449 ? 33.441 -1.730 -23.297 1.00 89.88 449 ALA A O 1
ATOM 3554 N N . ILE A 1 450 ? 31.418 -0.793 -23.030 1.00 88.81 450 ILE A N 1
ATOM 3555 C CA . ILE A 1 450 ? 30.870 -1.232 -24.327 1.00 88.81 450 ILE A CA 1
ATOM 3556 C C . ILE A 1 450 ? 31.444 -0.407 -25.491 1.00 88.81 450 ILE A C 1
ATOM 3558 O O . ILE A 1 450 ? 31.686 -0.936 -26.577 1.00 88.81 450 ILE A O 1
ATOM 3562 N N . GLY A 1 451 ? 31.651 0.896 -25.281 1.00 84.25 451 GLY A N 1
ATOM 3563 C CA . GLY A 1 451 ? 32.208 1.806 -26.282 1.00 84.25 451 GLY A CA 1
ATOM 3564 C C . GLY A 1 451 ? 33.679 1.535 -26.598 1.00 84.25 451 GLY A C 1
ATOM 3565 O O . GLY A 1 451 ? 34.115 1.810 -27.722 1.00 84.25 451 GLY A O 1
ATOM 3566 N N . SER A 1 452 ? 34.412 0.953 -25.643 1.00 87.06 452 SER A N 1
ATOM 3567 C CA . SER A 1 452 ? 35.848 0.691 -25.743 1.00 87.06 452 SER A CA 1
ATOM 3568 C C . SER A 1 452 ? 36.169 -0.309 -26.851 1.00 87.06 452 SER A C 1
ATOM 3570 O O . SER A 1 452 ? 35.408 -1.235 -27.143 1.00 87.06 452 SER A O 1
ATOM 3572 N N . ALA A 1 453 ? 37.324 -0.120 -27.488 1.00 82.06 453 ALA A N 1
ATOM 3573 C CA . ALA A 1 453 ? 37.851 -1.109 -28.415 1.00 82.06 453 ALA A CA 1
ATOM 3574 C C . ALA A 1 453 ? 38.165 -2.420 -27.653 1.00 82.06 453 ALA A C 1
ATOM 3576 O O . ALA A 1 453 ? 38.662 -2.342 -26.527 1.00 82.06 453 ALA A O 1
ATOM 3577 N N . PRO A 1 454 ? 37.884 -3.614 -28.217 1.00 76.75 454 PRO A N 1
ATOM 3578 C CA . PRO A 1 454 ? 38.049 -4.890 -27.504 1.00 76.75 454 PRO A CA 1
ATOM 3579 C C . PRO A 1 454 ? 39.475 -5.181 -27.013 1.00 76.75 454 PRO A C 1
ATOM 3581 O O . PRO A 1 454 ? 39.668 -5.972 -26.095 1.00 76.75 454 PRO A O 1
ATOM 3584 N N . ASP A 1 455 ? 40.473 -4.565 -27.638 1.00 80.56 455 ASP A N 1
ATOM 3585 C CA . ASP A 1 455 ? 41.892 -4.650 -27.303 1.00 80.56 455 ASP A CA 1
ATOM 3586 C C . ASP A 1 455 ? 42.334 -3.617 -26.250 1.00 80.56 455 ASP A C 1
ATOM 3588 O O . ASP A 1 455 ? 43.406 -3.760 -25.660 1.00 80.56 455 ASP A O 1
ATOM 3592 N N . ASN A 1 456 ? 41.500 -2.618 -25.941 1.00 85.25 456 ASN A N 1
ATOM 3593 C CA . ASN A 1 456 ? 41.766 -1.625 -24.903 1.00 85.25 456 ASN A CA 1
ATOM 3594 C C . ASN A 1 456 ? 41.309 -2.121 -23.520 1.00 85.25 456 ASN A C 1
ATOM 3596 O O . ASN A 1 456 ? 40.368 -1.607 -22.909 1.00 85.25 456 ASN A O 1
ATOM 3600 N N . ILE A 1 457 ? 42.009 -3.146 -23.030 1.00 89.06 457 ILE A N 1
ATOM 3601 C CA . ILE A 1 457 ? 41.734 -3.803 -21.743 1.00 89.06 457 ILE A CA 1
ATOM 3602 C C . ILE A 1 457 ? 41.793 -2.800 -20.583 1.00 89.06 457 ILE A C 1
ATOM 3604 O O . ILE A 1 457 ? 41.006 -2.899 -19.650 1.00 89.06 457 ILE A O 1
ATOM 3608 N N . GLU A 1 458 ? 42.679 -1.803 -20.643 1.00 91.25 458 GLU A N 1
ATOM 3609 C CA . GLU A 1 458 ? 42.841 -0.816 -19.571 1.00 91.25 458 GLU A CA 1
ATOM 3610 C C . GLU A 1 458 ? 41.570 0.017 -19.338 1.00 91.25 458 GLU A C 1
ATOM 3612 O O . GLU A 1 458 ? 41.144 0.177 -18.192 1.00 91.25 458 GLU A O 1
ATOM 3617 N N . LEU A 1 459 ? 40.946 0.538 -20.403 1.00 89.06 459 LEU A N 1
ATOM 3618 C CA . LEU A 1 459 ? 39.712 1.321 -20.275 1.00 89.06 459 LEU A CA 1
ATOM 3619 C C . LEU A 1 459 ? 38.534 0.462 -19.815 1.00 89.06 459 LEU A C 1
ATOM 3621 O O . LEU A 1 459 ? 37.733 0.918 -18.998 1.00 89.06 459 LEU A O 1
ATOM 3625 N N . ILE A 1 460 ? 38.457 -0.781 -20.295 1.00 90.25 460 ILE A N 1
ATOM 3626 C CA . ILE A 1 460 ? 37.430 -1.736 -19.869 1.00 90.25 460 ILE A CA 1
ATOM 3627 C C . ILE A 1 460 ? 37.575 -2.027 -18.372 1.00 90.25 460 ILE A C 1
ATOM 3629 O O . ILE A 1 460 ? 36.589 -1.941 -17.644 1.00 90.25 460 ILE A O 1
ATOM 3633 N N . THR A 1 461 ? 38.792 -2.294 -17.890 1.00 93.00 461 THR A N 1
ATOM 3634 C CA . THR A 1 461 ? 39.058 -2.522 -16.462 1.00 93.00 461 THR A CA 1
ATOM 3635 C C . THR A 1 461 ? 38.680 -1.301 -15.629 1.00 93.00 461 THR A C 1
ATOM 3637 O O . THR A 1 461 ? 37.913 -1.434 -14.684 1.00 93.00 461 THR A O 1
ATOM 3640 N N . LYS A 1 462 ? 39.100 -0.092 -16.028 1.00 93.94 462 LYS A N 1
ATOM 3641 C CA . LYS A 1 462 ? 38.724 1.151 -15.329 1.00 93.94 462 LYS A CA 1
ATOM 3642 C C . LYS A 1 462 ? 37.209 1.354 -15.251 1.00 93.94 462 LYS A C 1
ATOM 3644 O O . LYS A 1 462 ? 36.703 1.851 -14.249 1.00 93.94 462 LYS A O 1
ATOM 3649 N N . ALA A 1 463 ? 36.485 0.991 -16.307 1.00 93.50 463 ALA A N 1
ATOM 3650 C CA . ALA A 1 463 ? 35.032 1.067 -16.323 1.00 93.50 463 ALA A CA 1
ATOM 3651 C C . ALA A 1 463 ? 34.397 0.037 -15.376 1.00 93.50 463 ALA A C 1
ATOM 3653 O O . ALA A 1 463 ? 33.468 0.373 -14.647 1.00 93.50 463 ALA A O 1
ATOM 3654 N N . ILE A 1 464 ? 34.909 -1.195 -15.350 1.00 93.94 464 ILE A N 1
ATOM 3655 C CA . ILE A 1 464 ? 34.443 -2.245 -14.435 1.00 93.94 464 ILE A CA 1
ATOM 3656 C C . ILE A 1 464 ? 34.709 -1.855 -12.976 1.00 93.94 464 ILE A C 1
ATOM 3658 O O . ILE A 1 464 ? 33.788 -1.931 -12.164 1.00 93.94 464 ILE A O 1
ATOM 3662 N N . ASP A 1 465 ? 35.905 -1.354 -12.664 1.00 94.50 465 ASP A N 1
ATOM 3663 C CA . ASP A 1 465 ? 36.264 -0.880 -11.323 1.00 94.50 465 ASP A CA 1
ATOM 3664 C C . ASP A 1 465 ? 35.328 0.256 -10.869 1.00 94.50 465 ASP A C 1
ATOM 3666 O O . ASP A 1 465 ? 34.857 0.277 -9.731 1.00 94.50 465 ASP A O 1
ATOM 3670 N N . GLY A 1 466 ? 34.986 1.179 -11.777 1.00 93.00 466 GLY A N 1
ATOM 3671 C CA . GLY A 1 466 ? 34.014 2.244 -11.514 1.00 93.00 466 GLY A CA 1
ATOM 3672 C C . GLY A 1 466 ? 32.600 1.723 -11.220 1.00 93.00 466 GLY A C 1
ATOM 3673 O O . GLY A 1 466 ? 31.919 2.242 -10.332 1.00 93.00 466 GLY A O 1
ATOM 3674 N N . ILE A 1 467 ? 32.155 0.671 -11.920 1.00 94.00 467 ILE A N 1
ATOM 3675 C CA . ILE A 1 467 ? 30.876 -0.006 -11.637 1.00 94.00 467 ILE A CA 1
ATOM 3676 C C . ILE A 1 467 ? 30.912 -0.644 -10.248 1.00 94.00 467 ILE A C 1
ATOM 3678 O O . ILE A 1 467 ? 29.968 -0.470 -9.475 1.00 94.00 467 ILE A O 1
ATOM 3682 N N . GLU A 1 468 ? 31.984 -1.368 -9.925 1.00 93.38 468 GLU A N 1
ATOM 3683 C CA . GLU A 1 468 ? 32.149 -2.021 -8.626 1.00 93.38 468 GLU A CA 1
ATOM 3684 C C . GLU A 1 468 ? 32.119 -0.996 -7.485 1.00 93.38 468 GLU A C 1
ATOM 3686 O O . GLU A 1 468 ? 31.365 -1.163 -6.523 1.00 93.38 468 GLU A O 1
ATOM 3691 N N . GLN A 1 469 ? 32.841 0.116 -7.638 1.00 93.81 469 GLN A N 1
ATOM 3692 C CA . GLN A 1 469 ? 32.852 1.203 -6.665 1.00 93.81 469 GLN A CA 1
ATOM 3693 C C . GLN A 1 469 ? 31.459 1.823 -6.470 1.00 93.81 469 GLN A C 1
ATOM 3695 O O . GLN A 1 469 ? 31.029 2.028 -5.331 1.00 93.81 469 GLN A O 1
ATOM 3700 N N . ALA A 1 470 ? 30.735 2.108 -7.558 1.00 93.19 470 ALA A N 1
ATOM 3701 C CA . ALA A 1 470 ? 29.391 2.680 -7.480 1.00 93.19 470 ALA A CA 1
ATOM 3702 C C . ALA A 1 470 ? 28.403 1.734 -6.774 1.00 93.19 470 ALA A C 1
ATOM 3704 O O . ALA A 1 470 ? 27.619 2.177 -5.933 1.00 93.19 470 ALA A O 1
ATOM 3705 N N . LEU A 1 471 ? 28.470 0.430 -7.066 1.00 91.38 471 LEU A N 1
ATOM 3706 C CA . LEU A 1 471 ? 27.647 -0.591 -6.410 1.00 91.38 471 LEU A CA 1
ATOM 3707 C C . LEU A 1 471 ? 27.982 -0.739 -4.924 1.00 91.38 471 LEU A C 1
ATOM 3709 O O . LEU A 1 471 ? 27.082 -0.898 -4.098 1.00 91.38 471 LEU A O 1
ATOM 3713 N N . GLN A 1 472 ? 29.265 -0.677 -4.567 1.00 92.25 472 GLN A N 1
ATOM 3714 C CA . GLN A 1 472 ? 29.690 -0.742 -3.173 1.00 92.25 472 GLN A CA 1
ATOM 3715 C C . GLN A 1 472 ? 29.162 0.458 -2.377 1.00 92.25 472 GLN A C 1
ATOM 3717 O O . GLN A 1 472 ? 28.597 0.280 -1.298 1.00 92.25 472 GLN A O 1
ATOM 3722 N N . GLN A 1 473 ? 29.257 1.666 -2.935 1.00 92.38 473 GLN A N 1
ATOM 3723 C CA . GLN A 1 473 ? 28.746 2.877 -2.292 1.00 92.38 473 GLN A CA 1
ATOM 3724 C C . GLN A 1 473 ? 27.214 2.866 -2.139 1.00 92.38 473 GLN A C 1
ATOM 3726 O O . GLN A 1 473 ? 26.693 3.359 -1.133 1.00 92.38 473 GLN A O 1
ATOM 3731 N N . ASP A 1 474 ? 26.489 2.289 -3.102 1.00 90.44 474 ASP A N 1
ATOM 3732 C CA . ASP A 1 474 ? 25.026 2.163 -3.046 1.00 90.44 474 ASP A CA 1
ATOM 3733 C C . ASP A 1 474 ? 24.617 1.204 -1.928 1.00 90.44 474 ASP A C 1
ATOM 3735 O O . ASP A 1 474 ? 23.783 1.525 -1.077 1.00 90.44 474 ASP A O 1
ATOM 3739 N N . ARG A 1 475 ? 25.311 0.064 -1.850 1.00 90.31 475 ARG A N 1
ATOM 3740 C CA . ARG A 1 475 ? 25.138 -0.923 -0.786 1.00 90.31 475 ARG A CA 1
ATOM 3741 C C . ARG A 1 475 ? 25.403 -0.332 0.595 1.00 90.31 475 ARG A C 1
ATOM 3743 O O . ARG A 1 475 ? 24.606 -0.556 1.504 1.00 90.31 475 ARG A O 1
ATOM 3750 N N . ASP A 1 476 ? 26.491 0.414 0.757 1.00 91.56 476 ASP A N 1
ATOM 3751 C CA . ASP A 1 476 ? 26.855 1.021 2.040 1.00 91.56 476 ASP A CA 1
ATOM 3752 C C . ASP A 1 476 ? 25.842 2.095 2.461 1.00 91.56 476 ASP A C 1
ATOM 3754 O O . ASP A 1 476 ? 25.449 2.164 3.629 1.00 91.56 476 ASP A O 1
ATOM 3758 N N . SER A 1 477 ? 25.345 2.884 1.503 1.00 88.62 477 SER A N 1
ATOM 3759 C CA . SER A 1 477 ? 24.292 3.882 1.736 1.00 88.62 477 SER A CA 1
ATOM 3760 C C . SER A 1 477 ? 22.966 3.226 2.137 1.00 88.62 477 SER A C 1
ATOM 3762 O O . SER A 1 477 ? 22.322 3.651 3.102 1.00 88.62 477 SER A O 1
ATOM 3764 N N . ALA A 1 478 ? 22.575 2.148 1.452 1.00 87.31 478 ALA A N 1
ATOM 3765 C CA . ALA A 1 478 ? 21.393 1.364 1.795 1.00 87.31 478 ALA A CA 1
ATOM 3766 C C . ALA A 1 478 ? 21.524 0.721 3.186 1.00 87.31 478 ALA A C 1
ATOM 3768 O O . ALA A 1 478 ? 20.597 0.798 3.994 1.00 87.31 478 ALA A O 1
ATOM 3769 N N . LEU A 1 479 ? 22.690 0.150 3.506 1.00 91.12 479 LEU A N 1
ATOM 3770 C CA . LEU A 1 479 ? 22.970 -0.444 4.813 1.00 91.12 479 LEU A CA 1
ATOM 3771 C C . LEU A 1 479 ? 22.907 0.600 5.936 1.00 91.12 479 LEU A C 1
ATOM 3773 O O . LEU A 1 479 ? 22.340 0.329 6.996 1.00 91.12 479 LEU A O 1
ATOM 3777 N N . ALA A 1 480 ? 23.454 1.798 5.711 1.00 91.31 480 ALA A N 1
ATOM 3778 C CA . ALA A 1 480 ? 23.390 2.898 6.668 1.00 91.31 480 ALA A CA 1
ATOM 3779 C C . ALA A 1 480 ? 21.941 3.324 6.949 1.00 91.31 480 ALA A C 1
ATOM 3781 O O . ALA A 1 480 ? 21.568 3.476 8.114 1.00 91.31 480 ALA A O 1
ATOM 3782 N N . LYS A 1 481 ? 21.111 3.437 5.903 1.00 90.50 481 LYS A N 1
ATOM 3783 C CA . LYS A 1 481 ? 19.684 3.756 6.037 1.00 90.50 481 LYS A CA 1
ATOM 3784 C C . LYS A 1 481 ? 18.933 2.684 6.827 1.00 90.50 481 LYS A C 1
ATOM 3786 O O . LYS A 1 481 ? 18.265 3.005 7.801 1.00 90.50 481 LYS A O 1
ATOM 3791 N N . VAL A 1 482 ? 19.124 1.408 6.486 1.00 91.25 482 VAL A N 1
ATOM 3792 C CA . VAL A 1 482 ? 18.514 0.287 7.222 1.00 91.25 482 VAL A CA 1
ATOM 3793 C C . VAL A 1 482 ? 18.936 0.293 8.693 1.00 91.25 482 VAL A C 1
ATOM 3795 O O . VAL A 1 482 ? 18.113 0.071 9.578 1.00 91.25 482 VAL A O 1
ATOM 3798 N N . LYS A 1 483 ? 20.209 0.582 8.986 1.00 92.75 483 LYS A N 1
ATOM 3799 C CA . LYS A 1 483 ? 20.705 0.679 10.364 1.00 92.75 483 LYS A CA 1
ATOM 3800 C C . LYS A 1 483 ? 20.050 1.830 11.133 1.00 92.75 483 LYS A C 1
ATOM 3802 O O . LYS A 1 483 ? 19.738 1.660 12.310 1.00 92.75 483 LYS A O 1
ATOM 3807 N N . GLN A 1 484 ? 19.838 2.972 10.483 1.00 92.56 484 GLN A N 1
ATOM 3808 C CA . GLN A 1 484 ? 19.133 4.113 11.063 1.00 92.56 484 GLN A CA 1
ATOM 3809 C C . GLN A 1 484 ? 17.659 3.782 11.336 1.00 92.56 484 GLN A C 1
ATOM 3811 O O . GLN A 1 484 ? 17.175 4.038 12.438 1.00 92.56 484 GLN A O 1
ATOM 3816 N N . ASP A 1 485 ? 16.970 3.163 10.377 1.00 90.12 485 ASP A N 1
ATOM 3817 C CA . ASP A 1 485 ? 15.572 2.747 10.525 1.00 90.12 485 ASP A CA 1
ATOM 3818 C C . ASP A 1 485 ? 15.414 1.732 11.668 1.00 90.12 485 ASP A C 1
ATOM 3820 O O . ASP A 1 485 ? 14.499 1.843 12.483 1.00 90.12 485 ASP A O 1
ATOM 3824 N N . LEU A 1 486 ? 16.357 0.793 11.802 1.00 90.19 486 LEU A N 1
ATOM 3825 C CA . LEU A 1 486 ? 16.374 -0.187 12.890 1.00 90.19 486 LEU A CA 1
ATOM 3826 C C . LEU A 1 486 ? 16.619 0.468 14.259 1.00 90.19 486 LEU A C 1
ATOM 3828 O O . LEU A 1 486 ? 15.999 0.076 15.246 1.00 90.19 486 LEU A O 1
ATOM 3832 N N . GLN A 1 487 ? 17.488 1.482 14.334 1.00 91.81 487 GLN A N 1
ATOM 3833 C CA . GLN A 1 487 ? 17.681 2.262 15.562 1.00 91.81 487 GLN A CA 1
ATOM 3834 C C . GLN A 1 487 ? 16.425 3.041 15.951 1.00 91.81 487 GLN A C 1
ATOM 3836 O O . GLN A 1 487 ? 16.061 3.040 17.126 1.00 91.81 487 GLN A O 1
ATOM 3841 N N . LYS A 1 488 ? 15.750 3.663 14.979 1.00 92.94 488 LYS A N 1
ATOM 3842 C CA . LYS A 1 488 ? 14.489 4.368 15.217 1.00 92.94 488 LYS A CA 1
ATOM 3843 C C . LYS A 1 488 ? 13.412 3.409 15.722 1.00 92.94 488 LYS A C 1
ATOM 3845 O O . LYS A 1 488 ? 12.837 3.655 16.771 1.00 92.94 488 LYS A O 1
ATOM 3850 N N . LEU A 1 489 ? 13.227 2.274 15.045 1.00 92.62 489 LEU A N 1
ATOM 3851 C CA . LEU A 1 489 ? 12.273 1.245 15.459 1.00 92.62 489 LEU A CA 1
ATOM 3852 C C . LEU A 1 489 ? 12.557 0.740 16.881 1.00 92.62 489 LEU A C 1
ATOM 3854 O O . LEU A 1 489 ? 11.630 0.511 17.651 1.00 92.62 489 LEU A O 1
ATOM 3858 N N . LYS A 1 490 ? 13.837 0.584 17.250 1.00 92.50 490 LYS A N 1
ATOM 3859 C CA . LYS A 1 490 ? 14.221 0.204 18.615 1.00 92.50 490 LYS A CA 1
ATOM 3860 C C . LYS A 1 490 ? 13.803 1.264 19.639 1.00 92.50 490 LYS A C 1
ATOM 3862 O O . LYS A 1 490 ? 13.262 0.886 20.670 1.00 92.50 490 LYS A O 1
ATOM 3867 N N . SER A 1 491 ? 14.037 2.545 19.346 1.00 92.00 491 SER A N 1
ATOM 3868 C CA . SER A 1 491 ? 13.629 3.663 20.209 1.00 92.00 491 SER A CA 1
ATOM 3869 C C . SER A 1 491 ? 12.111 3.711 20.379 1.00 92.00 491 SER A C 1
ATOM 3871 O O . SER A 1 491 ? 11.628 3.713 21.503 1.00 92.00 491 SER A O 1
ATOM 3873 N N . ASP A 1 492 ? 11.360 3.653 19.276 1.00 91.12 492 ASP A N 1
ATOM 3874 C CA . ASP A 1 492 ? 9.892 3.695 19.296 1.00 91.12 492 ASP A CA 1
ATOM 3875 C C . ASP A 1 492 ? 9.314 2.522 20.119 1.00 91.12 492 ASP A C 1
ATOM 3877 O O . ASP A 1 492 ? 8.331 2.660 20.854 1.00 91.12 492 ASP A O 1
ATOM 3881 N N . ASN A 1 493 ? 9.949 1.348 20.034 1.00 90.94 493 ASN A N 1
ATOM 3882 C CA . ASN A 1 493 ? 9.543 0.171 20.795 1.00 90.94 493 ASN A CA 1
ATOM 3883 C C . ASN A 1 493 ? 9.908 0.281 22.289 1.00 90.94 493 ASN A C 1
ATOM 3885 O O . ASN A 1 493 ? 9.137 -0.170 23.133 1.00 90.94 493 ASN A O 1
ATOM 3889 N N . GLU A 1 494 ? 11.050 0.888 22.631 1.00 93.38 494 GLU A N 1
ATOM 3890 C CA . GLU A 1 494 ? 11.421 1.205 24.021 1.00 93.38 494 GLU A CA 1
ATOM 3891 C C . GLU A 1 494 ? 10.420 2.182 24.658 1.00 93.38 494 GLU A C 1
ATOM 3893 O O . GLU A 1 494 ? 9.946 1.924 25.768 1.00 93.38 494 GLU A O 1
ATOM 3898 N N . ASP A 1 495 ? 10.021 3.226 23.928 1.00 91.94 495 ASP A N 1
ATOM 3899 C CA . ASP A 1 495 ? 9.011 4.191 24.375 1.00 91.94 495 ASP A CA 1
ATOM 3900 C C . ASP A 1 495 ? 7.652 3.509 24.599 1.00 91.94 495 ASP A C 1
ATOM 3902 O O . ASP A 1 495 ? 7.016 3.688 25.639 1.00 91.94 495 ASP A O 1
ATOM 3906 N N . THR A 1 496 ? 7.236 2.644 23.666 1.00 92.31 496 THR A N 1
ATOM 3907 C CA . THR A 1 496 ? 5.978 1.885 23.778 1.00 92.31 496 THR A CA 1
ATOM 3908 C C . THR A 1 496 ? 5.973 0.979 25.012 1.00 92.31 496 THR A C 1
ATOM 3910 O O . THR A 1 496 ? 4.990 0.932 25.754 1.00 92.31 496 THR A O 1
ATOM 3913 N N . VAL A 1 497 ? 7.082 0.278 25.277 1.00 93.12 497 VAL A N 1
ATOM 3914 C CA . VAL A 1 497 ? 7.237 -0.555 26.480 1.00 93.12 497 VAL A CA 1
ATOM 3915 C C . VAL A 1 497 ? 7.161 0.295 27.750 1.00 93.12 497 VAL A C 1
ATOM 3917 O O . VAL A 1 497 ? 6.563 -0.132 28.739 1.00 93.12 497 VAL A O 1
ATOM 3920 N N . GLN A 1 498 ? 7.726 1.502 27.744 1.00 93.06 498 GLN A N 1
ATOM 3921 C CA . GLN A 1 498 ? 7.662 2.404 28.891 1.00 93.06 498 GLN A CA 1
ATOM 3922 C C . GLN A 1 498 ? 6.233 2.903 29.160 1.00 93.06 498 GLN A C 1
ATOM 3924 O O . GLN A 1 498 ? 5.803 2.926 30.319 1.00 93.06 498 GLN A O 1
ATOM 3929 N N . THR A 1 499 ? 5.474 3.242 28.115 1.00 92.00 499 THR A N 1
ATOM 3930 C CA . THR A 1 499 ? 4.055 3.607 28.237 1.00 92.00 499 THR A CA 1
ATOM 3931 C C . THR A 1 499 ? 3.235 2.453 28.804 1.00 92.00 499 THR A C 1
ATOM 3933 O O . THR A 1 499 ? 2.552 2.640 29.810 1.00 92.00 499 THR A O 1
ATOM 3936 N N . LEU A 1 500 ? 3.381 1.245 28.248 1.00 92.69 500 LEU A N 1
ATOM 3937 C CA . LEU A 1 500 ? 2.672 0.056 28.733 1.00 92.69 500 LEU A CA 1
ATOM 3938 C C . LEU A 1 500 ? 3.004 -0.259 30.197 1.00 92.69 500 LEU A C 1
ATOM 3940 O O . LEU A 1 500 ? 2.111 -0.569 30.979 1.00 92.69 500 LEU A O 1
ATOM 3944 N N . ASN A 1 501 ? 4.269 -0.126 30.609 1.00 92.69 501 ASN A N 1
ATOM 3945 C CA . ASN A 1 501 ? 4.647 -0.307 32.013 1.00 92.69 501 ASN A CA 1
ATOM 3946 C C . ASN A 1 501 ? 3.977 0.725 32.932 1.00 92.69 501 ASN A C 1
ATOM 3948 O O . ASN A 1 501 ? 3.580 0.391 34.046 1.00 92.69 501 ASN A O 1
ATOM 3952 N N . THR A 1 502 ? 3.819 1.965 32.468 1.00 93.00 502 THR A N 1
ATOM 3953 C CA . THR A 1 502 ? 3.139 3.017 33.237 1.00 93.00 502 THR A CA 1
ATOM 3954 C C . THR A 1 502 ? 1.643 2.714 33.390 1.00 93.00 502 THR A C 1
ATOM 3956 O O . THR A 1 502 ? 1.093 2.856 34.482 1.00 93.00 502 THR A O 1
ATOM 3959 N N . GLU A 1 503 ? 0.991 2.233 32.329 1.00 93.19 503 GLU A N 1
ATOM 3960 C CA . GLU A 1 503 ? -0.414 1.798 32.363 1.00 93.19 503 GLU A CA 1
ATOM 3961 C C . GLU A 1 503 ? -0.628 0.576 33.268 1.00 93.19 503 GLU A C 1
ATOM 3963 O O . GLU A 1 503 ? -1.619 0.514 34.002 1.00 93.19 503 GLU A O 1
ATOM 3968 N N . ILE A 1 504 ? 0.315 -0.373 33.268 1.00 92.62 504 ILE A N 1
ATOM 3969 C CA . ILE A 1 504 ? 0.293 -1.541 34.160 1.00 92.62 504 ILE A CA 1
ATOM 3970 C C . ILE A 1 504 ? 0.368 -1.105 35.628 1.00 92.62 504 ILE A C 1
ATOM 3972 O O . ILE A 1 504 ? -0.420 -1.589 36.439 1.00 92.62 504 ILE A O 1
ATOM 3976 N N . GLU A 1 505 ? 1.265 -0.182 35.985 1.00 91.88 505 GLU A N 1
ATOM 3977 C CA . GLU A 1 505 ? 1.369 0.310 37.368 1.00 91.88 505 GLU A CA 1
ATOM 3978 C C . GLU A 1 505 ? 0.123 1.103 37.802 1.00 91.88 505 GLU A C 1
ATOM 3980 O O . GLU A 1 505 ? -0.342 0.956 38.937 1.00 91.88 505 GLU A O 1
ATOM 3985 N N . SER A 1 506 ? -0.485 1.877 36.894 1.00 91.94 506 SER A N 1
ATOM 3986 C CA . SER A 1 506 ? -1.784 2.519 37.152 1.00 91.94 506 SER A CA 1
ATOM 3987 C C . SER A 1 506 ? -2.870 1.475 37.421 1.00 91.94 506 SER A C 1
ATOM 3989 O O . SER A 1 506 ? -3.536 1.523 38.453 1.00 91.94 506 SER A O 1
ATOM 3991 N N . SER A 1 507 ? -2.992 0.477 36.542 1.00 91.19 507 SER A N 1
ATOM 3992 C CA . SER A 1 507 ? -3.992 -0.591 36.667 1.00 91.19 507 SER A CA 1
ATOM 3993 C C . SER A 1 507 ? -3.804 -1.402 37.951 1.00 91.19 507 SER A C 1
ATOM 3995 O O . SER A 1 507 ? -4.770 -1.798 38.598 1.00 91.19 507 SER A O 1
ATOM 3997 N N . LYS A 1 508 ? -2.554 -1.634 38.360 1.00 93.56 508 LYS A N 1
ATOM 3998 C CA . LYS A 1 508 ? -2.227 -2.302 39.621 1.00 93.56 508 LYS A CA 1
ATOM 3999 C C . LYS A 1 508 ? -2.688 -1.490 40.831 1.00 93.56 508 LYS A C 1
ATOM 4001 O O . LYS A 1 508 ? -3.259 -2.061 41.756 1.00 93.56 508 LYS A O 1
ATOM 4006 N N . THR A 1 509 ? -2.499 -0.173 40.795 1.00 92.75 509 THR A N 1
ATOM 4007 C CA . THR A 1 509 ? -2.988 0.738 41.840 1.00 92.75 509 THR A CA 1
ATOM 4008 C C . THR A 1 509 ? -4.518 0.693 41.939 1.00 92.75 509 THR A C 1
ATOM 4010 O O . THR A 1 509 ? -5.070 0.619 43.038 1.00 92.75 509 THR A O 1
ATOM 4013 N N . ASP A 1 510 ? -5.212 0.661 40.800 1.00 92.12 510 ASP A N 1
ATOM 4014 C CA . ASP A 1 510 ? -6.674 0.544 40.761 1.00 92.12 510 ASP A CA 1
ATOM 4015 C C . ASP A 1 510 ? -7.163 -0.805 41.315 1.00 92.12 510 ASP A C 1
ATOM 4017 O O . ASP A 1 510 ? -8.130 -0.848 42.079 1.00 92.12 510 ASP A O 1
ATOM 4021 N N . ILE A 1 511 ? -6.464 -1.904 41.006 1.00 92.19 511 ILE A N 1
ATOM 4022 C CA . ILE A 1 511 ? -6.745 -3.235 41.571 1.00 92.19 511 ILE A CA 1
ATOM 4023 C C . ILE A 1 511 ? -6.555 -3.240 43.093 1.00 92.19 511 ILE A C 1
ATOM 4025 O O . ILE A 1 511 ? -7.383 -3.797 43.814 1.00 92.19 511 ILE A O 1
ATOM 4029 N N . GLU A 1 512 ? -5.489 -2.623 43.608 1.00 93.38 512 GLU A N 1
ATOM 4030 C CA . GLU A 1 512 ? -5.259 -2.512 45.054 1.00 93.38 512 GLU A CA 1
ATOM 4031 C C . GLU A 1 512 ? -6.392 -1.744 45.748 1.00 93.38 512 GLU A C 1
ATOM 4033 O O . GLU A 1 512 ? -6.874 -2.170 46.802 1.00 93.38 512 GLU A O 1
ATOM 4038 N N . LYS A 1 513 ? -6.879 -0.664 45.126 1.00 92.75 513 LYS A N 1
ATOM 4039 C CA . LYS A 1 513 ? -8.026 0.098 45.626 1.00 92.75 513 LYS A CA 1
ATOM 4040 C C . LYS A 1 513 ? -9.312 -0.732 45.623 1.00 92.75 513 LYS A C 1
ATOM 4042 O O . LYS A 1 513 ? -9.978 -0.805 46.652 1.00 92.75 513 LYS A O 1
ATOM 4047 N N . LEU A 1 514 ? -9.619 -1.414 44.518 1.00 92.19 514 LEU A N 1
ATOM 4048 C CA . LEU A 1 514 ? -10.783 -2.301 44.414 1.00 92.19 514 LEU A CA 1
ATOM 4049 C C . LEU A 1 514 ? -10.755 -3.419 45.462 1.00 92.19 514 LEU A C 1
ATOM 4051 O O . LEU A 1 514 ? -11.781 -3.718 46.066 1.00 92.19 514 LEU A O 1
ATOM 4055 N N . ASN A 1 515 ? -9.586 -4.005 45.728 1.00 92.81 515 ASN A N 1
ATOM 4056 C CA . ASN A 1 515 ? -9.437 -5.021 46.770 1.00 92.81 515 ASN A CA 1
ATOM 4057 C C . ASN A 1 515 ? -9.695 -4.454 48.175 1.00 92.81 515 ASN A C 1
ATOM 4059 O O . ASN A 1 515 ? -10.301 -5.126 49.008 1.00 92.81 515 ASN A O 1
ATOM 4063 N N . SER A 1 516 ? -9.266 -3.216 48.443 1.00 92.50 516 SER A N 1
ATOM 4064 C CA . SER A 1 516 ? -9.579 -2.531 49.702 1.00 92.50 516 SER A CA 1
ATOM 4065 C C . SER A 1 516 ? -11.081 -2.266 49.849 1.00 92.50 516 SER A C 1
ATOM 4067 O O . SER A 1 516 ? -11.639 -2.474 50.928 1.00 92.50 516 SER A O 1
ATOM 4069 N N . ASP A 1 517 ? -11.743 -1.833 48.775 1.00 92.50 517 ASP A N 1
ATOM 4070 C CA . ASP A 1 517 ? -13.189 -1.588 48.762 1.00 92.50 517 ASP A CA 1
ATOM 4071 C C . ASP A 1 517 ? -13.977 -2.896 48.957 1.00 92.50 517 ASP A C 1
ATOM 4073 O O . ASP A 1 517 ? -14.949 -2.936 49.715 1.00 92.50 517 ASP A O 1
ATOM 4077 N N . LEU A 1 518 ? -13.517 -3.995 48.352 1.00 93.69 518 LEU A N 1
ATOM 4078 C CA . LEU A 1 518 ? -14.107 -5.324 48.518 1.00 93.69 518 LEU A CA 1
ATOM 4079 C C . LEU A 1 518 ? -13.982 -5.827 49.964 1.00 93.69 518 LEU A C 1
ATOM 4081 O O . LEU A 1 518 ? -14.963 -6.310 50.526 1.00 93.69 518 LEU A O 1
ATOM 4085 N N . ALA A 1 519 ? -12.829 -5.630 50.608 1.00 92.06 519 ALA A N 1
ATOM 4086 C CA . ALA A 1 519 ? -12.643 -5.977 52.019 1.00 92.06 519 ALA A CA 1
ATOM 4087 C C . ALA A 1 519 ? -13.564 -5.167 52.957 1.00 92.06 519 ALA A C 1
ATOM 4089 O O . ALA A 1 519 ? -14.065 -5.692 53.955 1.00 92.06 519 ALA A O 1
ATOM 4090 N N . LEU A 1 520 ? -13.817 -3.890 52.643 1.00 93.06 520 LEU A N 1
ATOM 4091 C CA . LEU A 1 520 ? -14.785 -3.065 53.376 1.00 93.06 520 LEU A CA 1
ATOM 4092 C C . LEU A 1 520 ? -16.219 -3.578 53.198 1.00 93.06 520 LEU A C 1
ATOM 4094 O O . LEU A 1 520 ? -16.963 -3.655 54.175 1.00 93.06 520 LEU A O 1
ATOM 4098 N N . LEU A 1 521 ? -16.596 -3.958 51.977 1.00 91.38 521 LEU A N 1
ATOM 4099 C CA . LEU A 1 521 ? -17.898 -4.557 51.679 1.00 91.38 521 LEU A CA 1
ATOM 4100 C C . LEU A 1 521 ? -18.110 -5.876 52.427 1.00 91.38 521 LEU A C 1
ATOM 4102 O O . LEU A 1 521 ? -19.160 -6.058 53.040 1.00 91.38 521 LEU A O 1
ATOM 4106 N N . GLU A 1 522 ? -17.114 -6.763 52.437 1.00 92.06 522 GLU A N 1
ATOM 4107 C CA . GLU A 1 522 ? -17.169 -8.017 53.197 1.00 92.06 522 GLU A CA 1
ATOM 4108 C C . GLU A 1 522 ? -17.370 -7.754 54.691 1.00 92.06 522 GLU A C 1
ATOM 4110 O O . GLU A 1 522 ? -18.245 -8.357 55.316 1.00 92.06 522 GLU A O 1
ATOM 4115 N N . LYS A 1 523 ? -16.624 -6.798 55.259 1.00 92.94 523 LYS A N 1
ATOM 4116 C CA . LYS A 1 523 ? -16.792 -6.394 56.657 1.00 92.94 523 LYS A CA 1
ATOM 4117 C C . LYS A 1 523 ? -18.213 -5.893 56.928 1.00 92.94 523 LYS A C 1
ATOM 4119 O O . LYS A 1 523 ? -18.855 -6.380 57.858 1.00 92.94 523 LYS A O 1
ATOM 4124 N N . ASN A 1 524 ? -18.723 -4.976 56.109 1.00 90.75 524 ASN A N 1
ATOM 4125 C CA . ASN A 1 524 ? -20.080 -4.451 56.265 1.00 90.75 524 ASN A CA 1
ATOM 4126 C C . ASN A 1 524 ? -21.130 -5.566 56.170 1.00 90.75 524 ASN A C 1
ATOM 4128 O O . ASN A 1 524 ? -22.087 -5.570 56.938 1.00 90.75 524 ASN A O 1
ATOM 4132 N N . ASN A 1 525 ? -20.932 -6.543 55.282 1.00 92.44 525 ASN A N 1
ATOM 4133 C CA . ASN A 1 525 ? -21.840 -7.677 55.147 1.00 92.44 525 ASN A CA 1
ATOM 4134 C C . ASN A 1 525 ? -21.844 -8.555 56.413 1.00 92.44 525 ASN A C 1
ATOM 4136 O O . ASN A 1 525 ? -22.906 -8.936 56.898 1.00 92.44 525 ASN A O 1
ATOM 4140 N N . THR A 1 526 ? -20.675 -8.801 57.019 1.00 92.44 526 THR A N 1
ATOM 4141 C CA . THR A 1 526 ? -20.608 -9.520 58.306 1.00 92.44 526 THR A CA 1
ATOM 4142 C C . THR A 1 526 ? -21.265 -8.749 59.454 1.00 92.44 526 THR A C 1
ATOM 4144 O O . THR A 1 526 ? -21.873 -9.354 60.338 1.00 92.44 526 THR A O 1
ATOM 4147 N N . GLU A 1 527 ? -21.169 -7.417 59.464 1.00 93.31 527 GLU A N 1
ATOM 4148 C CA . GLU A 1 527 ? -21.860 -6.574 60.446 1.00 93.31 527 GLU A CA 1
ATOM 4149 C C . GLU A 1 527 ? -23.381 -6.647 60.258 1.00 93.31 527 GLU A C 1
ATOM 4151 O O . GLU A 1 527 ? -24.095 -6.895 61.231 1.00 93.31 527 GLU A O 1
ATOM 4156 N N . LEU A 1 528 ? -23.861 -6.553 59.014 1.00 92.81 528 LEU A N 1
ATOM 4157 C CA . LEU A 1 528 ? -25.270 -6.731 58.648 1.00 92.81 528 LEU A CA 1
ATOM 4158 C C . LEU A 1 528 ? -25.814 -8.096 59.075 1.00 92.81 528 LEU A C 1
ATOM 4160 O O . LEU A 1 528 ? -26.914 -8.185 59.615 1.00 92.81 528 LEU A O 1
ATOM 4164 N N . GLU A 1 529 ? -25.048 -9.166 58.881 1.00 91.81 529 GLU A N 1
ATOM 4165 C CA . GLU A 1 529 ? -25.470 -10.518 59.253 1.00 91.81 529 GLU A CA 1
ATOM 4166 C C . GLU A 1 529 ? -25.564 -10.694 60.779 1.00 91.81 529 GLU A C 1
ATOM 4168 O O . GLU A 1 529 ? -26.511 -11.297 61.293 1.00 91.81 529 GLU A O 1
ATOM 4173 N N . ASN A 1 530 ? -24.649 -10.070 61.527 1.00 91.50 530 ASN A N 1
ATOM 4174 C CA . ASN A 1 530 ? -24.732 -9.998 62.986 1.00 91.50 530 ASN A CA 1
ATOM 4175 C C . ASN A 1 530 ? -25.943 -9.179 63.459 1.00 91.50 530 ASN A C 1
ATOM 4177 O O . ASN A 1 530 ? -26.608 -9.565 64.424 1.00 91.50 530 ASN A O 1
ATOM 4181 N N . GLU A 1 531 ? -26.234 -8.045 62.819 1.00 91.31 531 GLU A N 1
ATOM 4182 C CA . GLU A 1 531 ? -27.424 -7.246 63.128 1.00 91.31 531 GLU A CA 1
ATOM 4183 C C . GLU A 1 531 ? -28.713 -8.001 62.816 1.00 91.31 531 GLU A C 1
ATOM 4185 O O . GLU A 1 531 ? -29.620 -8.020 63.649 1.00 91.31 531 GLU A O 1
ATOM 4190 N N . LYS A 1 532 ? -28.767 -8.704 61.684 1.00 94.00 532 LYS A N 1
ATOM 4191 C CA . LYS A 1 532 ? -29.893 -9.560 61.314 1.00 94.00 532 LYS A CA 1
ATOM 4192 C C . LYS A 1 532 ? -30.143 -10.637 62.369 1.00 94.00 532 LYS A C 1
ATOM 4194 O O . LYS A 1 532 ? -31.277 -10.792 62.811 1.00 94.00 532 LYS A O 1
ATOM 4199 N N . SER A 1 533 ? -29.097 -11.319 62.840 1.00 92.19 533 SER A N 1
ATOM 4200 C CA . SER A 1 533 ? -29.220 -12.330 63.899 1.00 92.19 533 SER A CA 1
ATOM 4201 C C . SER A 1 533 ? -29.747 -11.742 65.217 1.00 92.19 533 SER A C 1
ATOM 4203 O O . SER A 1 533 ? -30.606 -12.343 65.868 1.00 92.19 533 SER A O 1
ATOM 4205 N N . LYS A 1 534 ? -29.305 -10.533 65.597 1.00 93.25 534 LYS A N 1
ATOM 4206 C CA . LYS A 1 534 ? -29.882 -9.817 66.750 1.00 93.25 534 LYS A CA 1
ATOM 4207 C C . LYS A 1 534 ? -31.359 -9.499 66.527 1.00 93.25 534 LYS A C 1
ATOM 4209 O O . LYS A 1 534 ? -32.155 -9.657 67.452 1.00 93.25 534 LYS A O 1
ATOM 4214 N N . LEU A 1 535 ? -31.731 -9.060 65.324 1.00 92.19 535 LEU A N 1
ATOM 4215 C CA . LEU A 1 535 ? -33.115 -8.748 64.976 1.00 92.19 535 LEU A CA 1
ATOM 4216 C C . LEU A 1 535 ? -34.003 -9.995 65.090 1.00 92.19 535 LEU A C 1
ATOM 4218 O O . LEU A 1 535 ? -35.026 -9.954 65.766 1.00 92.19 535 LEU A O 1
ATOM 4222 N N . GLU A 1 536 ? -33.564 -11.124 64.527 1.00 92.94 536 GLU A N 1
ATOM 4223 C CA . GLU A 1 536 ? -34.247 -12.423 64.618 1.00 92.94 536 GLU A CA 1
ATOM 4224 C C . GLU A 1 536 ? -34.444 -12.862 66.076 1.00 92.94 536 GLU A C 1
ATOM 4226 O O . GLU A 1 536 ? -35.525 -13.316 66.457 1.00 92.94 536 GLU A O 1
ATOM 4231 N N . GLN A 1 537 ? -33.434 -12.671 66.929 1.00 92.88 537 GLN A N 1
ATOM 4232 C CA . GLN A 1 537 ? -33.557 -12.963 68.356 1.00 92.88 537 GLN A CA 1
ATOM 4233 C C . GLN A 1 537 ? -34.556 -12.034 69.057 1.00 92.88 537 GLN A C 1
ATOM 4235 O O . GLN A 1 537 ? -35.339 -12.485 69.895 1.00 92.88 537 GLN A O 1
ATOM 4240 N N . THR A 1 538 ? -34.567 -10.755 68.685 1.00 90.88 538 THR A N 1
ATOM 4241 C CA . THR A 1 538 ? -35.516 -9.771 69.220 1.00 90.88 538 THR A CA 1
ATOM 4242 C C . THR A 1 538 ? -36.951 -10.133 68.831 1.00 90.88 538 THR A C 1
ATOM 4244 O O . THR A 1 538 ? -37.838 -10.101 69.682 1.00 90.88 538 THR A O 1
ATOM 4247 N N . VAL A 1 539 ? -37.176 -10.563 67.585 1.00 92.94 539 VAL A N 1
ATOM 4248 C CA . VAL A 1 539 ? -38.474 -11.073 67.109 1.00 92.94 539 VAL A CA 1
ATOM 4249 C C . VAL A 1 539 ? -38.906 -12.302 67.916 1.00 92.94 539 VAL A C 1
ATOM 4251 O O . VAL A 1 539 ? -40.024 -12.338 68.425 1.00 92.94 539 VAL A O 1
ATOM 4254 N N . ALA A 1 540 ? -38.010 -13.267 68.139 1.00 91.25 540 ALA A N 1
ATOM 4255 C CA . ALA A 1 540 ? -38.323 -14.451 68.940 1.00 91.25 540 ALA A CA 1
ATOM 4256 C C . ALA A 1 540 ? -38.690 -14.112 70.400 1.00 91.25 540 ALA A C 1
ATOM 4258 O O . ALA A 1 540 ? -39.530 -14.776 71.017 1.00 91.25 540 ALA A O 1
ATOM 4259 N N . ASP A 1 541 ? -38.067 -13.086 70.981 1.00 92.06 541 ASP A N 1
ATOM 4260 C CA . ASP A 1 541 ? -38.412 -12.618 72.322 1.00 92.06 541 ASP A CA 1
ATOM 4261 C C . ASP A 1 541 ? -39.747 -11.856 72.347 1.00 92.06 541 ASP A C 1
ATOM 4263 O O . ASP A 1 541 ? -40.518 -12.029 73.298 1.00 92.06 541 ASP A O 1
ATOM 4267 N N . ILE A 1 542 ? -40.078 -11.103 71.292 1.00 92.44 542 ILE A N 1
ATOM 4268 C CA . ILE A 1 542 ? -41.411 -10.507 71.103 1.00 92.44 542 ILE A CA 1
ATOM 4269 C C . ILE A 1 542 ? -42.485 -11.599 71.033 1.00 92.44 542 ILE A C 1
ATOM 4271 O O . ILE A 1 542 ? -43.505 -11.478 71.713 1.00 92.44 542 ILE A O 1
ATOM 4275 N N . ASP A 1 543 ? -42.259 -12.695 70.308 1.00 91.81 543 ASP A N 1
ATOM 4276 C CA . ASP A 1 543 ? -43.216 -13.810 70.220 1.00 91.81 543 ASP A CA 1
ATOM 4277 C C . ASP A 1 543 ? -43.456 -14.480 71.583 1.00 91.81 543 ASP A C 1
ATOM 4279 O O . ASP A 1 543 ? -44.597 -14.788 71.960 1.00 91.81 543 ASP A O 1
ATOM 4283 N N . LYS A 1 544 ? -42.395 -14.659 72.383 1.00 91.19 544 LYS A N 1
ATOM 4284 C CA . LYS A 1 544 ? -42.516 -15.164 73.764 1.00 91.19 544 LYS A CA 1
ATOM 4285 C C . LYS A 1 544 ? -43.303 -14.207 74.649 1.00 91.19 544 LYS A C 1
ATOM 4287 O O . LYS A 1 544 ? -44.144 -14.655 75.431 1.00 91.19 544 LYS A O 1
ATOM 4292 N N . LEU A 1 545 ? -43.010 -12.908 74.576 1.00 91.44 545 LEU A N 1
ATOM 4293 C CA . LEU A 1 545 ? -43.731 -11.892 75.343 1.00 91.44 545 LEU A CA 1
ATOM 4294 C C . LEU A 1 545 ? -45.204 -11.843 74.934 1.00 91.44 545 LEU A C 1
ATOM 4296 O O . LEU A 1 545 ? -46.069 -11.811 75.806 1.00 91.44 545 LEU A O 1
ATOM 4300 N N . THR A 1 546 ? -45.490 -11.934 73.638 1.00 92.81 546 THR A N 1
ATOM 4301 C CA . THR A 1 546 ? -46.849 -11.994 73.088 1.00 92.81 546 THR A CA 1
ATOM 4302 C C . THR A 1 546 ? -47.597 -13.222 73.608 1.00 92.81 546 THR A C 1
ATOM 4304 O O . THR A 1 546 ? -48.723 -13.102 74.087 1.00 92.81 546 THR A O 1
ATOM 4307 N N . SER A 1 547 ? -46.951 -14.391 73.635 1.00 90.31 547 SER A N 1
ATOM 4308 C CA . SER A 1 547 ? -47.544 -15.616 74.192 1.00 90.31 547 SER A CA 1
ATOM 4309 C C . SER A 1 547 ? -47.852 -15.487 75.690 1.00 90.31 547 SER A C 1
ATOM 4311 O O . SER A 1 547 ? -48.939 -15.855 76.137 1.00 90.31 547 SER A O 1
ATOM 4313 N N . LYS A 1 548 ? -46.927 -14.908 76.472 1.00 92.81 548 LYS A N 1
ATOM 4314 C CA . LYS A 1 548 ? -47.143 -14.625 77.903 1.00 92.81 548 LYS A CA 1
ATOM 4315 C C . LYS A 1 548 ? -48.273 -13.624 78.139 1.00 92.81 548 LYS A C 1
ATOM 4317 O O . LYS A 1 548 ? -49.014 -13.753 79.115 1.00 92.81 548 LYS A O 1
ATOM 4322 N N . LEU A 1 549 ? -48.389 -12.615 77.277 1.00 92.56 549 LEU A N 1
ATOM 4323 C CA . LEU A 1 549 ? -49.467 -11.633 77.339 1.00 92.56 549 LEU A CA 1
ATOM 4324 C C . LEU A 1 549 ? -50.817 -12.326 77.139 1.00 92.56 549 LEU A C 1
ATOM 4326 O O . LEU A 1 549 ? -51.751 -12.068 77.893 1.00 92.56 549 LEU A O 1
ATOM 4330 N N . GLU A 1 550 ? -50.906 -13.239 76.174 1.00 90.50 550 GLU A N 1
ATOM 4331 C CA . GLU A 1 550 ? -52.146 -13.952 75.874 1.00 90.50 550 GLU A CA 1
ATOM 4332 C C . GLU A 1 550 ? -52.548 -14.925 76.994 1.00 90.50 550 GLU A C 1
ATOM 4334 O O . GLU A 1 550 ? -53.714 -14.992 77.384 1.00 90.50 550 GLU A O 1
ATOM 4339 N N . GLU A 1 551 ? -51.577 -15.605 77.608 1.00 91.12 551 GLU A N 1
ATOM 4340 C CA . GLU A 1 551 ? -51.802 -16.420 78.808 1.00 91.12 551 GLU A CA 1
ATOM 4341 C C . GLU A 1 551 ? -52.267 -15.574 80.007 1.00 91.12 551 GLU A C 1
ATOM 4343 O O . GLU A 1 551 ? -53.188 -15.953 80.740 1.00 91.12 551 GLU A O 1
ATOM 4348 N N . SER A 1 552 ? -51.683 -14.385 80.175 1.00 89.56 552 SER A N 1
ATOM 4349 C CA . SER A 1 552 ? -52.104 -13.429 81.204 1.00 89.56 552 SER A CA 1
ATOM 4350 C C . SER A 1 552 ? -53.529 -12.931 80.959 1.00 89.56 552 SER A C 1
ATOM 4352 O O . SER A 1 552 ? -54.313 -12.888 81.906 1.00 89.56 552 SER A O 1
ATOM 4354 N N . LYS A 1 553 ? -53.911 -12.626 79.709 1.00 92.19 553 LYS A N 1
ATOM 4355 C CA . LYS A 1 553 ? -55.300 -12.271 79.362 1.00 92.19 553 LYS A CA 1
ATOM 4356 C C . LYS A 1 553 ? -56.270 -13.394 79.704 1.00 92.19 553 LYS A C 1
ATOM 4358 O O . LYS A 1 553 ? -57.251 -13.146 80.393 1.00 92.19 553 LYS A O 1
ATOM 4363 N N . LYS A 1 554 ? -55.957 -14.636 79.322 1.00 91.38 554 LYS A N 1
ATOM 4364 C CA . LYS A 1 554 ? -56.785 -15.802 79.660 1.00 91.38 554 LYS A CA 1
ATOM 4365 C C . LYS A 1 554 ? -56.960 -15.965 81.173 1.00 91.38 554 LYS A C 1
ATOM 4367 O O . LYS A 1 554 ? -58.042 -16.303 81.643 1.00 91.38 554 LYS A O 1
ATOM 4372 N N . THR A 1 555 ? -55.901 -15.704 81.940 1.00 90.88 555 THR A N 1
ATOM 4373 C CA . THR A 1 555 ? -55.952 -15.719 83.409 1.00 90.88 555 THR A CA 1
ATOM 4374 C C . THR A 1 555 ? -56.853 -14.609 83.953 1.00 90.88 555 THR A C 1
ATOM 4376 O O . THR A 1 555 ? -57.647 -14.858 84.857 1.00 90.88 555 THR A O 1
ATOM 4379 N N . ILE A 1 556 ? -56.769 -13.397 83.396 1.00 91.38 556 ILE A N 1
ATOM 4380 C CA . ILE A 1 556 ? -57.647 -12.273 83.754 1.00 91.38 556 ILE A CA 1
ATOM 4381 C C . ILE A 1 556 ? -59.112 -12.611 83.449 1.00 91.38 556 ILE A C 1
ATOM 4383 O O . ILE A 1 556 ? -59.970 -12.382 84.299 1.00 91.38 556 ILE A O 1
ATOM 4387 N N . ASP A 1 557 ? -59.403 -13.199 82.288 1.00 91.25 557 ASP A N 1
ATOM 4388 C CA . ASP A 1 557 ? -60.760 -13.608 81.915 1.00 91.25 557 ASP A CA 1
ATOM 4389 C C . ASP A 1 557 ? -61.321 -14.660 82.881 1.00 91.25 557 ASP A C 1
ATOM 4391 O O . ASP A 1 557 ? -62.462 -14.539 83.333 1.00 91.25 557 ASP A O 1
ATOM 4395 N N . GLN A 1 558 ? -60.502 -15.644 83.269 1.00 91.25 558 GLN A N 1
ATOM 4396 C CA . GLN A 1 558 ? -60.882 -16.650 84.263 1.00 91.25 558 GLN A CA 1
ATOM 4397 C C . GLN A 1 558 ? -61.164 -16.014 85.629 1.00 91.25 558 GLN A C 1
ATOM 4399 O O . GLN A 1 558 ? -62.197 -16.287 86.233 1.00 91.25 558 GLN A O 1
ATOM 4404 N N . LEU A 1 559 ? -60.285 -15.122 86.099 1.00 90.69 559 LEU A N 1
ATOM 4405 C CA . LEU A 1 559 ? -60.482 -14.402 87.358 1.00 90.69 559 LEU A CA 1
ATOM 4406 C C . LEU A 1 559 ? -61.755 -13.549 87.334 1.00 90.69 559 LEU A C 1
ATOM 4408 O O . LEU A 1 559 ? -62.464 -13.491 88.335 1.00 90.69 559 LEU A O 1
ATOM 4412 N N . ASN A 1 560 ? -62.078 -12.916 86.205 1.00 91.56 560 ASN A N 1
ATOM 4413 C CA . ASN A 1 560 ? -63.318 -12.155 86.045 1.00 91.56 560 ASN A CA 1
ATOM 4414 C C . ASN A 1 560 ? -64.558 -13.061 86.105 1.00 91.56 560 ASN A C 1
ATOM 4416 O O . ASN A 1 560 ? -65.569 -12.681 86.701 1.00 91.56 560 ASN A O 1
ATOM 4420 N N . GLN A 1 561 ? -64.488 -14.265 85.534 1.00 91.50 561 GLN A N 1
ATOM 4421 C CA . GLN A 1 561 ? -65.563 -15.255 85.619 1.00 91.50 561 GLN A CA 1
ATOM 4422 C C . GLN A 1 561 ? -65.745 -15.773 87.054 1.00 91.50 561 GLN A C 1
ATOM 4424 O O . GLN A 1 561 ? -66.871 -15.837 87.558 1.00 91.50 561 GLN A O 1
ATOM 4429 N N . ASP A 1 562 ? -64.643 -16.075 87.740 1.00 91.31 562 ASP A N 1
ATOM 4430 C CA . ASP A 1 562 ? -64.646 -16.506 89.138 1.00 91.31 562 ASP A CA 1
ATOM 4431 C C . ASP A 1 562 ? -65.201 -15.397 90.051 1.00 91.31 562 ASP A C 1
ATOM 4433 O O . ASP A 1 562 ? -66.015 -15.670 90.941 1.00 91.31 562 ASP A O 1
ATOM 4437 N N . LEU A 1 563 ? -64.834 -14.136 89.790 1.00 90.69 563 LEU A N 1
ATOM 4438 C CA . LEU A 1 563 ? -65.363 -12.965 90.488 1.00 90.69 563 LEU A CA 1
ATOM 4439 C C . LEU A 1 563 ? -66.882 -12.867 90.315 1.00 90.69 563 LEU A C 1
ATOM 4441 O O . LEU A 1 563 ? -67.590 -12.733 91.310 1.00 90.69 563 LEU A O 1
ATOM 4445 N N . ALA A 1 564 ? -67.385 -13.001 89.084 1.00 88.75 564 ALA A N 1
ATOM 4446 C CA . ALA A 1 564 ? -68.819 -12.970 88.803 1.00 88.75 564 ALA A CA 1
ATOM 4447 C C . ALA A 1 564 ? -69.577 -14.084 89.549 1.00 88.75 564 ALA A C 1
ATOM 4449 O O . ALA A 1 564 ? -70.609 -13.816 90.166 1.00 88.75 564 ALA A O 1
ATOM 4450 N N . SER A 1 565 ? -69.034 -15.308 89.576 1.00 89.50 565 SER A N 1
ATOM 4451 C CA . SER A 1 565 ? -69.639 -16.431 90.311 1.00 89.50 565 SER A CA 1
ATOM 4452 C C . SER A 1 565 ? -69.640 -16.213 91.832 1.00 89.50 565 SER A C 1
ATOM 4454 O O . SER A 1 565 ? -70.607 -16.536 92.531 1.00 89.50 565 SER A O 1
ATOM 4456 N N . SER A 1 566 ? -68.576 -15.599 92.358 1.00 88.06 566 SER A N 1
ATOM 4457 C CA . SER A 1 566 ? -68.478 -15.232 93.770 1.00 88.06 566 SER A CA 1
ATOM 4458 C C . SER A 1 566 ? -69.474 -14.129 94.128 1.00 88.06 566 SER A C 1
ATOM 4460 O O . SER A 1 566 ? -70.115 -14.211 95.174 1.00 88.06 566 SER A O 1
ATOM 4462 N N . THR A 1 567 ? -69.660 -13.126 93.262 1.00 91.62 567 THR A N 1
ATOM 4463 C CA . THR A 1 567 ? -70.694 -12.092 93.425 1.00 91.62 567 THR A CA 1
ATOM 4464 C C . THR A 1 567 ? -72.094 -12.704 93.465 1.00 91.62 567 THR A C 1
ATOM 4466 O O . THR A 1 567 ? -72.852 -12.406 94.386 1.00 91.62 567 THR A O 1
ATOM 4469 N N . GLU A 1 568 ? -72.414 -13.627 92.554 1.00 89.31 568 GLU A N 1
ATOM 4470 C CA . GLU A 1 568 ? -73.705 -14.330 92.544 1.00 89.31 568 GLU A CA 1
ATOM 4471 C C . GLU A 1 568 ? -73.924 -15.145 93.831 1.00 89.31 568 GLU A C 1
ATOM 4473 O O . GLU A 1 568 ? -74.998 -15.109 94.439 1.00 89.31 568 GLU A O 1
ATOM 4478 N N . THR A 1 569 ? -72.876 -15.819 94.311 1.00 89.62 569 THR A N 1
ATOM 4479 C CA . THR A 1 569 ? -72.906 -16.556 95.583 1.00 89.62 569 THR A CA 1
ATOM 4480 C C . THR A 1 569 ? -73.159 -15.623 96.771 1.00 89.62 569 THR A C 1
ATOM 4482 O O . THR A 1 569 ? -73.975 -15.938 97.641 1.00 89.62 569 THR A O 1
ATOM 4485 N N . ILE A 1 570 ? -72.495 -14.462 96.814 1.00 88.69 570 ILE A N 1
ATOM 4486 C CA . ILE A 1 570 ? -72.695 -13.441 97.854 1.00 88.69 570 ILE A CA 1
ATOM 4487 C C . ILE A 1 570 ? -74.136 -12.916 97.830 1.00 88.69 570 ILE A C 1
ATOM 4489 O O . ILE A 1 570 ? -74.753 -12.800 98.891 1.00 88.69 570 ILE A O 1
ATOM 4493 N N . ASP A 1 571 ? -74.702 -12.645 96.654 1.00 88.88 571 ASP A N 1
ATOM 4494 C CA . ASP A 1 571 ? -76.092 -12.192 96.513 1.00 88.88 571 ASP A CA 1
ATOM 4495 C C . ASP A 1 571 ? -77.098 -13.261 96.966 1.00 88.88 571 ASP A C 1
ATOM 4497 O O . ASP A 1 571 ? -78.076 -12.958 97.668 1.00 88.88 571 ASP A O 1
ATOM 4501 N N . GLY A 1 572 ? -76.827 -14.530 96.644 1.00 88.56 572 GLY A N 1
ATOM 4502 C CA . GLY A 1 572 ? -77.584 -15.679 97.137 1.00 88.56 572 GLY A CA 1
ATOM 4503 C C . GLY A 1 572 ? -77.551 -15.787 98.664 1.00 88.56 572 GLY A C 1
ATOM 4504 O O . GLY A 1 572 ? -78.603 -15.850 99.307 1.00 88.56 572 GLY A O 1
ATOM 4505 N N . LEU A 1 573 ? -76.358 -15.724 99.264 1.00 88.50 573 LEU A N 1
ATOM 4506 C CA . LEU A 1 573 ? -76.176 -15.743 100.720 1.00 88.50 573 LEU A CA 1
ATOM 4507 C C . LEU A 1 573 ? -76.846 -14.544 101.404 1.00 88.50 573 LEU A C 1
ATOM 4509 O O . LEU A 1 57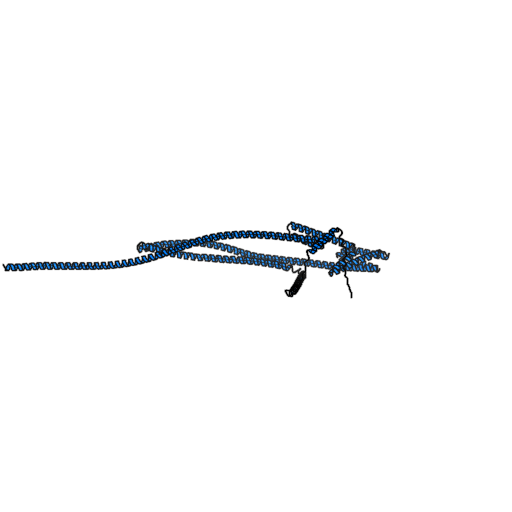3 ? -77.501 -14.720 102.429 1.00 88.50 573 LEU A O 1
ATOM 4513 N N . ASN A 1 574 ? -76.751 -13.340 100.834 1.00 88.06 574 ASN A N 1
ATOM 4514 C CA . ASN A 1 574 ? -77.437 -12.148 101.344 1.00 88.06 574 ASN A CA 1
ATOM 4515 C C . ASN A 1 574 ? -78.960 -12.313 101.325 1.00 88.06 574 ASN A C 1
ATOM 4517 O O . ASN A 1 574 ? -79.652 -11.913 102.266 1.00 88.06 574 ASN A O 1
ATOM 4521 N N . THR A 1 575 ? -79.497 -12.916 100.267 1.00 88.06 575 THR A N 1
ATOM 4522 C CA . THR A 1 575 ? -80.927 -13.221 100.165 1.00 88.06 575 THR A CA 1
ATOM 4523 C C . THR A 1 575 ? -81.351 -14.223 101.239 1.00 88.06 575 THR A C 1
ATOM 4525 O O . THR A 1 575 ? -82.366 -14.021 101.910 1.00 88.06 575 THR A O 1
ATOM 4528 N N . GLU A 1 576 ? -80.558 -15.270 101.460 1.00 86.88 576 GLU A N 1
ATOM 4529 C CA . GLU A 1 576 ? -80.831 -16.285 102.480 1.00 86.88 576 GLU A CA 1
ATOM 4530 C C . GLU A 1 576 ? -80.707 -15.727 103.907 1.00 86.88 576 GLU A C 1
ATOM 4532 O O . GLU A 1 576 ? -81.545 -16.008 104.771 1.00 86.88 576 GLU A O 1
ATOM 4537 N N . ALA A 1 577 ? -79.731 -14.848 104.147 1.00 84.00 577 ALA A N 1
ATOM 4538 C CA . ALA A 1 577 ? -79.587 -14.111 105.398 1.00 84.00 577 ALA A CA 1
ATOM 4539 C C . ALA A 1 577 ? -80.813 -13.224 105.673 1.00 84.00 577 ALA A C 1
ATOM 4541 O O . ALA A 1 577 ? -81.332 -13.224 106.790 1.00 84.00 577 ALA A O 1
ATOM 4542 N N . ARG A 1 578 ? -81.347 -12.531 104.653 1.00 87.50 578 ARG A N 1
ATOM 4543 C CA . ARG A 1 578 ? -82.596 -11.752 104.769 1.00 87.50 578 ARG A CA 1
ATOM 4544 C C . ARG A 1 578 ? -83.799 -12.635 105.117 1.00 87.50 578 ARG A C 1
ATOM 4546 O O . ARG A 1 578 ? -84.577 -12.267 105.998 1.00 87.50 578 ARG A O 1
ATOM 4553 N N . LYS A 1 579 ? -83.949 -13.809 104.487 1.00 87.56 579 LYS A N 1
ATOM 4554 C CA . LYS A 1 579 ? -85.017 -14.773 104.835 1.00 87.56 579 LYS A CA 1
ATOM 4555 C C . LYS A 1 579 ? -84.879 -15.286 106.268 1.00 87.56 579 LYS A C 1
ATOM 4557 O O . LYS A 1 579 ? -85.867 -15.369 107.001 1.00 87.56 579 LYS A O 1
ATOM 4562 N N . SER A 1 580 ? -83.656 -15.614 106.673 1.00 83.88 580 SER A N 1
ATOM 4563 C CA . SER A 1 580 ? -83.352 -16.075 108.028 1.00 83.88 580 SER A CA 1
ATOM 4564 C C . SER A 1 580 ? -83.681 -14.992 109.057 1.00 83.88 580 SER A C 1
ATOM 4566 O O . SER A 1 580 ? -84.364 -15.277 110.038 1.00 83.88 580 SER A O 1
ATOM 4568 N N . ALA A 1 581 ? -83.310 -13.734 108.796 1.00 85.31 581 ALA A N 1
ATOM 4569 C CA . ALA A 1 581 ? -83.657 -12.591 109.640 1.00 85.31 581 ALA A CA 1
ATOM 4570 C C . ALA A 1 581 ? -85.181 -12.409 109.783 1.00 85.31 581 ALA A C 1
ATOM 4572 O O . ALA A 1 581 ? -85.674 -12.262 110.901 1.00 85.31 581 ALA A O 1
ATOM 4573 N N . PHE A 1 582 ? -85.945 -12.509 108.688 1.00 85.31 582 PHE A N 1
ATOM 4574 C CA . PHE A 1 582 ? -87.416 -12.472 108.726 1.00 85.31 582 PHE A CA 1
ATOM 4575 C C . PHE A 1 582 ? -88.016 -13.631 109.543 1.00 85.31 582 PHE A C 1
ATOM 4577 O O . PHE A 1 582 ? -88.978 -13.463 110.301 1.00 85.31 582 PHE A O 1
ATOM 4584 N N . THR A 1 583 ? -87.431 -14.824 109.419 1.00 82.94 583 THR A N 1
ATOM 4585 C CA . THR A 1 583 ? -87.842 -16.009 110.184 1.00 82.94 583 THR A CA 1
ATOM 4586 C C . THR A 1 583 ? -87.579 -15.813 111.676 1.00 82.94 583 THR A C 1
ATOM 4588 O O . THR A 1 583 ? -88.467 -16.073 112.489 1.00 82.94 583 THR A O 1
ATOM 4591 N N . ILE A 1 584 ? -86.405 -15.288 112.039 1.00 84.25 584 ILE A N 1
ATOM 4592 C CA . ILE A 1 584 ? -86.049 -14.930 113.417 1.00 84.25 584 ILE A CA 1
ATOM 4593 C C . ILE A 1 584 ? -87.016 -13.877 113.964 1.00 84.25 584 ILE A C 1
ATOM 4595 O O . ILE A 1 584 ? -87.526 -14.046 115.067 1.00 84.25 584 ILE A O 1
ATOM 4599 N N . GLU A 1 585 ? -87.339 -12.829 113.203 1.00 85.69 585 GLU A N 1
ATOM 4600 C CA . GLU A 1 585 ? -88.314 -11.813 113.620 1.00 85.69 585 GLU A CA 1
ATOM 4601 C C . GLU A 1 585 ? -89.694 -12.436 113.895 1.00 85.69 585 GLU A C 1
ATOM 4603 O O . GLU A 1 585 ? -90.342 -12.146 114.905 1.00 85.69 585 GLU A O 1
ATOM 4608 N N . THR A 1 586 ? -90.133 -13.348 113.025 1.00 81.62 586 THR A N 1
ATOM 4609 C CA . THR A 1 586 ? -91.402 -14.070 113.181 1.00 81.62 586 THR A CA 1
ATOM 4610 C C . THR A 1 586 ? -91.393 -14.969 114.419 1.00 81.62 586 THR A C 1
ATOM 4612 O O . THR A 1 586 ? -92.376 -15.003 115.167 1.00 81.62 586 THR A O 1
ATOM 4615 N N . LEU A 1 587 ? -90.292 -15.684 114.662 1.00 82.25 587 LEU A N 1
ATOM 4616 C CA . LEU A 1 587 ? -90.104 -16.508 115.856 1.00 82.25 587 LEU A CA 1
ATOM 4617 C C . LEU A 1 587 ? -90.061 -15.655 117.125 1.00 82.25 587 LEU A C 1
ATOM 4619 O O . LEU A 1 587 ? -90.742 -16.001 118.083 1.00 82.25 587 LEU A O 1
ATOM 4623 N N . ASN A 1 588 ? -89.377 -14.509 117.115 1.00 84.56 588 ASN A N 1
ATOM 4624 C CA . ASN A 1 588 ? -89.361 -13.563 118.232 1.00 84.56 588 ASN A CA 1
ATOM 4625 C C . ASN A 1 588 ? -90.766 -13.035 118.546 1.00 84.56 588 ASN A C 1
ATOM 4627 O O . ASN A 1 588 ? -91.165 -13.011 119.707 1.00 84.56 588 ASN A O 1
ATOM 4631 N N . LYS A 1 589 ? -91.573 -12.699 117.529 1.00 83.06 589 LYS A N 1
ATOM 4632 C CA . LYS A 1 589 ? -92.987 -12.327 117.730 1.00 83.06 589 LYS A CA 1
ATOM 4633 C C . LYS A 1 589 ? -93.805 -13.472 118.336 1.00 83.06 589 LYS A C 1
ATOM 4635 O O . LYS A 1 589 ? -94.659 -13.225 119.185 1.00 83.06 589 LYS A O 1
ATOM 4640 N N . LYS A 1 590 ? -93.568 -14.723 117.922 1.00 81.06 590 LYS A N 1
ATOM 4641 C CA . LYS A 1 590 ? -94.219 -15.903 118.524 1.00 81.06 590 LYS A CA 1
ATOM 4642 C C . LYS A 1 590 ? -93.771 -16.131 119.968 1.00 81.06 590 LYS A C 1
ATOM 4644 O O . LYS A 1 590 ? -94.625 -16.390 120.808 1.00 81.06 590 LYS A O 1
ATOM 4649 N N . ALA A 1 591 ? -92.479 -16.000 120.254 1.00 76.00 591 ALA A N 1
ATOM 4650 C CA . ALA A 1 591 ? -91.922 -16.117 121.595 1.00 76.00 591 ALA A CA 1
ATOM 4651 C C . ALA A 1 591 ? -92.503 -15.043 122.523 1.00 76.00 591 ALA A C 1
ATOM 4653 O O . ALA A 1 591 ? -93.018 -15.388 123.577 1.00 76.00 591 ALA A O 1
ATOM 4654 N N . ALA A 1 592 ? -92.558 -13.779 122.093 1.00 78.50 592 ALA A N 1
ATOM 4655 C CA . ALA A 1 592 ? -93.194 -12.699 122.851 1.00 78.50 592 ALA A CA 1
ATOM 4656 C C . ALA A 1 592 ? -94.681 -12.980 123.141 1.00 78.50 592 ALA A C 1
ATOM 4658 O O . ALA A 1 592 ? -95.151 -12.775 124.255 1.00 78.50 592 ALA A O 1
ATOM 4659 N N . ARG A 1 593 ? -95.430 -13.526 122.170 1.00 79.88 593 ARG A N 1
ATOM 4660 C CA . ARG A 1 593 ? -96.818 -13.970 122.400 1.00 79.88 593 ARG A CA 1
ATOM 4661 C C . ARG A 1 593 ? -96.910 -15.124 123.399 1.00 79.88 593 ARG A C 1
ATOM 4663 O O . ARG A 1 593 ? -97.864 -15.168 124.167 1.00 79.88 593 ARG A O 1
ATOM 4670 N N . ALA A 1 594 ? -95.967 -16.063 123.365 1.00 75.00 594 ALA A N 1
ATOM 4671 C CA . ALA A 1 594 ? -95.912 -17.172 124.311 1.00 75.00 594 ALA A CA 1
ATOM 4672 C C . ALA A 1 594 ? -95.568 -16.689 125.727 1.00 75.00 594 ALA A C 1
ATOM 4674 O O . ALA A 1 594 ? -96.206 -17.145 126.667 1.00 75.00 594 ALA A O 1
ATOM 4675 N N . VAL A 1 595 ? -94.644 -15.731 125.863 1.00 80.50 595 VAL A N 1
ATOM 4676 C CA . VAL A 1 595 ? -94.310 -15.065 127.133 1.00 80.50 595 VAL A CA 1
ATOM 4677 C C . VAL A 1 595 ? -95.535 -14.349 127.694 1.00 80.50 595 VAL A C 1
ATOM 4679 O O . VAL A 1 595 ? -95.958 -14.686 128.788 1.00 80.50 595 VAL A O 1
ATOM 4682 N N . ASN A 1 596 ? -96.200 -13.488 126.916 1.00 78.38 596 ASN A N 1
ATOM 4683 C CA . ASN A 1 596 ? -97.426 -12.815 127.373 1.00 78.38 596 ASN A CA 1
ATOM 4684 C C . ASN A 1 596 ? -98.538 -13.811 127.753 1.00 78.38 596 ASN A C 1
ATOM 4686 O O . ASN A 1 596 ? -99.336 -13.562 128.651 1.00 78.38 596 ASN A O 1
ATOM 4690 N N . ARG A 1 597 ? -98.627 -14.953 127.057 1.00 78.06 597 ARG A N 1
ATOM 4691 C CA . ARG A 1 597 ? -99.587 -16.012 127.398 1.00 78.06 597 ARG A CA 1
ATOM 4692 C C . ARG A 1 597 ? -99.206 -16.737 128.688 1.00 78.06 597 ARG A C 1
ATOM 4694 O O . ARG A 1 597 ? -100.104 -17.103 129.435 1.00 78.06 597 ARG A O 1
ATOM 4701 N N . ALA A 1 598 ? -97.916 -16.947 128.936 1.00 73.19 598 ALA A N 1
ATOM 4702 C CA . ALA A 1 598 ? -97.416 -17.498 130.189 1.00 73.19 598 ALA A CA 1
ATOM 4703 C C . ALA A 1 598 ? -97.654 -16.527 131.354 1.00 73.19 598 ALA A C 1
ATOM 4705 O O . ALA A 1 598 ? -98.165 -16.964 132.373 1.00 73.19 598 ALA A O 1
ATOM 4706 N N . GLU A 1 599 ? -97.403 -15.226 131.172 1.00 77.69 599 GLU A N 1
ATOM 4707 C CA . GLU A 1 599 ? -97.716 -14.183 132.163 1.00 77.69 599 GLU A CA 1
ATOM 4708 C C . GLU A 1 599 ? -99.219 -14.130 132.477 1.00 77.69 599 GLU A C 1
ATOM 4710 O O . GLU A 1 599 ? -99.608 -14.083 133.640 1.00 77.69 599 GLU A O 1
ATOM 4715 N N . ASN A 1 600 ? -100.089 -14.214 131.463 1.00 74.00 600 ASN A N 1
ATOM 4716 C CA . ASN A 1 600 ? -101.537 -14.300 131.688 1.00 74.00 600 ASN A CA 1
ATOM 4717 C C . ASN A 1 600 ? -101.937 -15.573 132.449 1.00 74.00 600 ASN A C 1
ATOM 4719 O O . ASN A 1 600 ? -102.780 -15.506 133.335 1.00 74.00 600 ASN A O 1
ATOM 4723 N N . LEU A 1 601 ? -101.335 -16.723 132.128 1.00 75.12 601 LEU A N 1
ATOM 4724 C CA . LEU A 1 601 ? -101.571 -17.973 132.858 1.00 75.12 601 LEU A CA 1
ATOM 4725 C C . LEU A 1 601 ? -101.038 -17.910 134.295 1.00 75.12 601 LEU A C 1
ATOM 4727 O O . LEU A 1 601 ? -101.632 -18.505 135.183 1.00 75.12 601 LEU A O 1
ATOM 4731 N N . GLU A 1 602 ? -99.937 -17.199 134.536 1.00 76.75 602 GLU A N 1
ATOM 4732 C CA . GLU A 1 602 ? -99.386 -16.963 135.872 1.00 76.75 602 GLU A CA 1
ATOM 4733 C C . GLU A 1 602 ? -100.297 -16.042 136.695 1.00 76.75 602 GLU A C 1
ATOM 4735 O O . GLU A 1 602 ? -100.515 -16.296 137.877 1.00 76.75 602 GLU A O 1
ATOM 4740 N N . LEU A 1 603 ? -100.903 -15.028 136.068 1.00 73.44 603 LEU A N 1
ATOM 4741 C CA . LEU A 1 603 ? -101.950 -14.211 136.684 1.00 73.44 603 LEU A CA 1
ATOM 4742 C C . LEU A 1 603 ? -103.209 -15.031 136.984 1.00 73.44 603 LEU A C 1
ATOM 4744 O O . LEU A 1 603 ? -103.710 -14.945 138.099 1.00 73.44 603 LEU A O 1
ATOM 4748 N N . GLU A 1 604 ? -103.687 -15.858 136.048 1.00 71.31 604 GLU A N 1
ATOM 4749 C CA . GLU A 1 604 ? -104.812 -16.782 136.282 1.00 71.31 604 GLU A CA 1
ATOM 4750 C C . GLU A 1 604 ? -104.500 -17.786 137.402 1.00 71.31 604 GLU A C 1
ATOM 4752 O O . GLU A 1 604 ? -105.362 -18.087 138.226 1.00 71.31 604 GLU A O 1
ATOM 4757 N N . LEU A 1 605 ? -1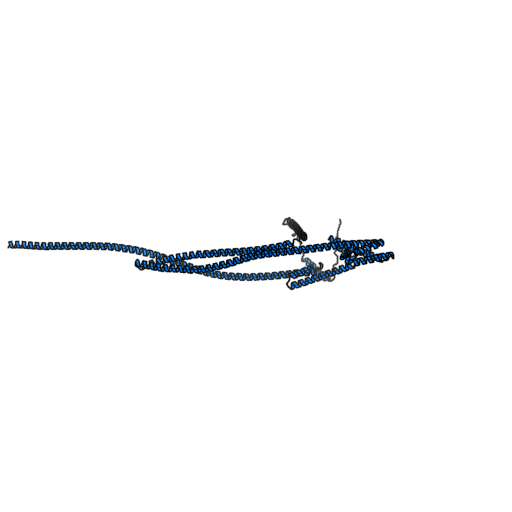03.260 -18.281 137.475 1.00 70.44 605 LEU A N 1
ATOM 4758 C CA . LEU A 1 605 ? -102.804 -19.170 138.541 1.00 70.44 605 LEU A CA 1
ATOM 4759 C C . LEU A 1 605 ? -102.753 -18.441 139.887 1.00 70.44 605 LEU A C 1
ATOM 4761 O O . LEU A 1 605 ? -103.213 -18.994 140.878 1.00 70.44 605 LEU A O 1
ATOM 4765 N N . ASN A 1 606 ? -102.231 -17.214 139.937 1.00 70.50 606 ASN A N 1
ATOM 4766 C CA . ASN A 1 606 ? -102.222 -16.403 141.155 1.00 70.50 606 ASN A CA 1
ATOM 4767 C C . ASN A 1 606 ? -103.640 -16.032 141.604 1.00 70.50 606 ASN A C 1
ATOM 4769 O O . ASN A 1 606 ? -103.905 -16.034 142.802 1.00 70.50 606 ASN A O 1
ATOM 4773 N N . ASP A 1 607 ? -104.559 -15.764 140.677 1.00 67.62 607 ASP A N 1
ATOM 4774 C CA . ASP A 1 607 ? -105.966 -15.500 140.989 1.00 67.62 607 ASP A CA 1
ATOM 4775 C C . ASP A 1 607 ? -106.652 -16.766 141.534 1.00 67.62 607 ASP A C 1
ATOM 4777 O O . ASP A 1 607 ? -107.334 -16.719 142.556 1.00 67.62 607 ASP A O 1
ATOM 4781 N N . ALA A 1 608 ? -106.371 -17.935 140.945 1.00 62.19 608 ALA A N 1
ATOM 4782 C CA . ALA A 1 608 ? -106.815 -19.228 141.467 1.00 62.19 608 ALA A CA 1
ATOM 4783 C C . ALA A 1 608 ? -106.206 -19.552 142.846 1.00 62.19 608 ALA A C 1
ATOM 4785 O O . ALA A 1 608 ? -106.900 -20.059 143.726 1.00 62.19 608 ALA A O 1
ATOM 4786 N N . VAL A 1 609 ? -104.925 -19.240 143.067 1.00 64.88 609 VAL A N 1
ATOM 4787 C CA . VAL A 1 609 ? -104.255 -19.398 144.368 1.00 64.88 609 VAL A CA 1
ATOM 4788 C C . VAL A 1 609 ? -104.860 -18.449 145.404 1.00 64.88 609 VAL A C 1
ATOM 4790 O O . VAL A 1 609 ? -105.122 -18.882 146.523 1.00 64.88 609 VAL A O 1
ATOM 4793 N N . ASN A 1 610 ? -105.164 -17.201 145.046 1.00 61.34 610 ASN A N 1
ATOM 4794 C CA . ASN A 1 610 ? -105.823 -16.247 145.941 1.00 61.34 610 ASN A CA 1
ATOM 4795 C C . ASN A 1 610 ? -107.262 -16.671 146.279 1.00 61.34 610 ASN A C 1
ATOM 4797 O O . ASN A 1 610 ? -107.641 -16.612 147.446 1.00 61.34 610 ASN A O 1
ATOM 4801 N N . GLN A 1 611 ? -108.026 -17.194 145.312 1.00 60.38 611 GLN A N 1
ATOM 4802 C CA . GLN A 1 611 ? -109.345 -17.791 145.569 1.00 60.38 611 GLN A CA 1
ATOM 4803 C C . GLN A 1 611 ? -109.264 -19.002 146.513 1.00 60.38 611 GLN A C 1
ATOM 4805 O O . GLN A 1 611 ? -110.152 -19.207 147.339 1.00 60.38 611 GLN A O 1
ATOM 4810 N N . ILE A 1 612 ? -108.195 -19.802 146.431 1.00 59.06 612 ILE A N 1
ATOM 4811 C CA . ILE A 1 612 ? -107.950 -20.908 147.369 1.00 59.06 612 ILE A CA 1
ATOM 4812 C C . ILE A 1 612 ? -107.575 -20.380 148.764 1.00 59.06 612 ILE A C 1
ATOM 4814 O O . ILE A 1 612 ? -108.017 -20.948 149.760 1.00 59.06 612 ILE A O 1
ATOM 4818 N N . VAL A 1 613 ? -106.800 -19.294 148.862 1.00 60.66 613 VAL A N 1
ATOM 4819 C CA . VAL A 1 613 ? -106.417 -18.679 150.146 1.00 60.66 613 VAL A CA 1
ATOM 4820 C C . VAL A 1 613 ? -107.620 -18.041 150.857 1.00 60.66 613 VAL A C 1
ATOM 4822 O O . VAL A 1 613 ? -107.737 -18.209 152.068 1.00 60.66 613 VAL A O 1
ATOM 4825 N N . GLU A 1 614 ? -108.548 -17.399 150.136 1.00 57.56 614 GLU A N 1
ATOM 4826 C CA . GLU A 1 614 ? -109.807 -16.872 150.706 1.00 57.56 614 GLU A CA 1
ATOM 4827 C C . GLU A 1 614 ? -110.789 -17.967 151.159 1.00 57.56 614 GLU A C 1
ATOM 4829 O O . GLU A 1 614 ? -111.664 -17.714 151.981 1.00 57.56 614 GLU A O 1
ATOM 4834 N N . LEU A 1 615 ? -110.658 -19.199 150.659 1.00 55.22 615 LEU A N 1
ATOM 4835 C CA . LEU A 1 615 ? -111.460 -20.337 151.123 1.00 55.22 615 LEU A CA 1
ATOM 4836 C C . LEU A 1 615 ? -110.874 -21.022 152.371 1.00 55.22 615 LEU A C 1
ATOM 4838 O O . LEU A 1 615 ? -111.534 -21.889 152.947 1.00 55.22 615 LEU A O 1
ATOM 4842 N N . ILE A 1 616 ? -109.644 -20.676 152.773 1.00 54.12 616 ILE A N 1
ATOM 4843 C CA . ILE A 1 616 ? -108.876 -21.383 153.813 1.00 54.12 616 ILE A CA 1
ATOM 4844 C C . ILE A 1 616 ? -108.643 -20.532 155.084 1.00 54.12 616 ILE A C 1
ATOM 4846 O O . ILE A 1 616 ? -108.275 -21.103 156.111 1.00 54.12 616 ILE A O 1
ATOM 4850 N N . ASN A 1 617 ? -108.945 -19.226 155.089 1.00 44.41 617 ASN A N 1
ATOM 4851 C CA . ASN A 1 617 ? -108.954 -18.361 156.287 1.00 44.41 617 ASN A CA 1
ATOM 4852 C C . ASN A 1 617 ? -110.195 -17.472 156.319 1.00 44.41 617 ASN A C 1
ATOM 4854 O O . ASN A 1 617 ? -110.689 -17.212 157.441 1.00 44.41 617 ASN A O 1
#